Protein AF-A0A5C6CXT0-F1 (afdb_monomer_lite)

Structure (mmCIF, N/CA/C/O backbone):
data_AF-A0A5C6CXT0-F1
#
_entry.id   AF-A0A5C6CXT0-F1
#
loop_
_atom_site.group_PDB
_atom_site.id
_atom_site.type_symbol
_atom_site.label_atom_id
_atom_site.label_alt_id
_atom_site.label_comp_id
_atom_site.label_asym_id
_atom_site.label_entity_id
_atom_site.label_seq_id
_atom_site.pdbx_PDB_ins_code
_atom_site.Cartn_x
_atom_site.Cartn_y
_atom_site.Cartn_z
_atom_site.occupancy
_atom_site.B_iso_or_equiv
_atom_site.auth_seq_id
_atom_site.auth_comp_id
_atom_site.auth_asym_id
_atom_site.auth_atom_id
_atom_site.pdbx_PDB_model_num
ATOM 1 N N . MET A 1 1 ? 57.347 -12.655 50.349 1.00 36.50 1 MET A N 1
ATOM 2 C CA . MET A 1 1 ? 56.447 -13.779 50.013 1.00 36.50 1 MET A CA 1
ATOM 3 C C . MET A 1 1 ? 55.625 -13.368 48.805 1.00 36.50 1 MET A C 1
ATOM 5 O O . MET A 1 1 ? 54.675 -12.617 48.958 1.00 36.50 1 MET A O 1
ATOM 9 N N . LEU A 1 2 ? 56.055 -13.764 47.607 1.00 32.09 2 LEU A N 1
ATOM 10 C CA . LEU A 1 2 ? 55.323 -13.544 46.359 1.00 32.09 2 LEU A CA 1
ATOM 11 C C . LEU A 1 2 ? 54.590 -14.848 46.025 1.00 32.09 2 LEU A C 1
ATOM 13 O O . LEU A 1 2 ? 55.233 -15.877 45.831 1.00 32.09 2 LEU A O 1
ATOM 17 N N . PHE A 1 3 ? 53.259 -14.811 46.023 1.00 32.66 3 PHE A N 1
ATOM 18 C CA . PHE A 1 3 ? 52.419 -15.894 45.509 1.00 32.66 3 PHE A CA 1
ATOM 19 C C . PHE A 1 3 ? 52.451 -15.883 43.970 1.00 32.66 3 PHE A C 1
ATOM 21 O O . PHE A 1 3 ? 52.390 -14.799 43.385 1.00 32.66 3 PHE A O 1
ATOM 28 N N . PRO A 1 4 ? 52.511 -17.042 43.288 1.00 42.31 4 PRO A N 1
ATOM 29 C CA . PRO A 1 4 ? 52.466 -17.081 41.835 1.00 42.31 4 PRO A CA 1
ATOM 30 C C . PRO A 1 4 ? 51.015 -16.936 41.358 1.00 42.31 4 PRO A C 1
ATOM 32 O O . PRO A 1 4 ? 50.141 -17.730 41.711 1.00 42.31 4 PRO A O 1
ATOM 35 N N . PHE A 1 5 ? 50.756 -15.916 40.538 1.00 38.16 5 PHE A N 1
ATOM 36 C CA . PHE A 1 5 ? 49.491 -15.766 39.825 1.00 38.16 5 PHE A CA 1
ATOM 37 C C . PHE A 1 5 ? 49.380 -16.836 38.731 1.00 38.16 5 PHE A C 1
ATOM 39 O O . PHE A 1 5 ? 50.284 -17.056 37.927 1.00 38.16 5 PHE A O 1
ATOM 46 N N . ASN A 1 6 ? 48.248 -17.530 38.731 1.00 40.81 6 ASN A N 1
ATOM 47 C CA . ASN A 1 6 ? 47.975 -18.697 37.906 1.00 40.81 6 ASN A CA 1
ATOM 48 C C . ASN A 1 6 ? 47.642 -18.266 36.461 1.00 40.81 6 ASN A C 1
ATOM 50 O O . ASN A 1 6 ? 46.518 -17.858 36.161 1.00 40.81 6 ASN A O 1
ATOM 54 N N . HIS A 1 7 ? 48.623 -18.359 35.558 1.00 43.91 7 HIS A N 1
ATOM 55 C CA . HIS A 1 7 ? 48.579 -17.845 34.178 1.00 43.91 7 HIS A CA 1
ATOM 56 C C . HIS A 1 7 ? 47.542 -18.514 33.248 1.00 43.91 7 HIS A C 1
ATOM 58 O O . HIS A 1 7 ? 47.347 -18.077 32.118 1.00 43.91 7 HIS A O 1
ATOM 64 N N . ARG A 1 8 ? 46.846 -19.568 33.701 1.00 43.72 8 ARG A N 1
ATOM 65 C CA . ARG A 1 8 ? 45.913 -20.346 32.862 1.00 43.72 8 ARG A CA 1
ATOM 66 C C . ARG A 1 8 ? 44.479 -19.808 32.805 1.00 43.72 8 ARG A C 1
ATOM 68 O O . ARG A 1 8 ? 43.723 -20.238 31.938 1.00 43.72 8 ARG A O 1
ATOM 75 N N . ARG A 1 9 ? 44.080 -18.879 33.688 1.00 41.16 9 ARG A N 1
ATOM 76 C CA . ARG A 1 9 ? 42.735 -18.263 33.626 1.00 41.16 9 ARG A CA 1
ATOM 77 C C . ARG A 1 9 ? 42.662 -17.052 32.691 1.00 41.16 9 ARG A C 1
ATOM 79 O O . ARG A 1 9 ? 41.618 -16.856 32.081 1.00 41.16 9 ARG A O 1
ATOM 86 N N . SER A 1 10 ? 43.750 -16.300 32.500 1.00 39.47 10 SER A N 1
ATOM 87 C CA . SER A 1 10 ? 43.745 -15.132 31.602 1.00 39.47 10 SER A CA 1
ATOM 88 C C . SER A 1 10 ? 43.718 -15.519 30.120 1.00 39.47 10 SER A C 1
ATOM 90 O O . SER A 1 10 ? 43.046 -14.858 29.338 1.00 39.47 10 SER A O 1
ATOM 92 N N . GLN A 1 11 ? 44.350 -16.632 29.730 1.00 40.06 11 GLN A N 1
ATOM 93 C CA . GLN A 1 11 ? 44.337 -17.080 28.331 1.00 40.06 11 GLN A CA 1
ATOM 94 C C . GLN A 1 11 ? 42.963 -17.587 27.867 1.00 40.06 11 GLN A C 1
ATOM 96 O O . GLN A 1 11 ? 42.612 -17.398 26.709 1.00 40.06 11 GLN A O 1
ATOM 101 N N . ARG A 1 12 ? 42.137 -18.162 28.755 1.00 38.34 12 ARG A N 1
ATOM 102 C CA . ARG A 1 12 ? 40.775 -18.592 28.385 1.00 38.34 12 ARG A CA 1
ATOM 103 C C . ARG A 1 12 ? 39.796 -17.425 28.245 1.00 38.34 12 ARG A C 1
ATOM 105 O O . ARG A 1 12 ? 38.918 -17.492 27.398 1.00 38.34 12 ARG A O 1
ATOM 112 N N . VAL A 1 13 ? 39.964 -16.352 29.020 1.00 41.53 13 VAL A N 1
ATOM 113 C CA . VAL A 1 13 ? 39.116 -15.151 28.904 1.00 41.53 13 VAL A CA 1
ATOM 114 C C . VAL A 1 13 ? 39.484 -14.335 27.661 1.00 41.53 13 VAL A C 1
ATOM 116 O O . VAL A 1 13 ? 38.592 -13.859 26.973 1.00 41.53 13 VAL A O 1
ATOM 119 N N . ILE A 1 14 ? 40.770 -14.255 27.301 1.00 42.16 14 ILE A N 1
ATOM 120 C CA . ILE A 1 14 ? 41.215 -13.548 26.086 1.00 42.16 14 ILE A CA 1
ATOM 121 C C . ILE A 1 14 ? 40.770 -14.282 24.809 1.00 42.16 14 ILE A C 1
ATOM 123 O O . ILE A 1 14 ? 40.354 -13.636 23.854 1.00 42.16 14 ILE A O 1
ATOM 127 N N . VAL A 1 15 ? 40.769 -15.621 24.802 1.00 43.25 15 VAL A N 1
ATOM 128 C CA . VAL A 1 15 ? 40.288 -16.404 23.647 1.00 43.25 15 VAL A CA 1
ATOM 129 C C . VAL A 1 15 ? 38.763 -16.323 23.491 1.00 43.25 15 VAL A C 1
ATOM 131 O O . VAL A 1 15 ? 38.278 -16.228 22.370 1.00 43.25 15 VAL A O 1
ATOM 134 N N . VAL A 1 16 ? 37.998 -16.282 24.590 1.00 42.84 16 VAL A N 1
ATOM 135 C CA . VAL A 1 16 ? 36.528 -16.144 24.527 1.00 42.84 16 VAL A CA 1
ATOM 136 C C . VAL A 1 16 ? 36.104 -14.724 24.134 1.00 42.84 16 VAL A C 1
ATOM 138 O O . VAL A 1 16 ? 35.170 -14.576 23.355 1.00 42.84 16 VAL A O 1
ATOM 141 N N . VAL A 1 17 ? 36.814 -13.681 24.585 1.00 44.66 17 VAL A N 1
ATOM 142 C CA . VAL A 1 17 ? 36.541 -12.290 24.170 1.00 44.66 17 VAL A CA 1
ATOM 143 C C . VAL A 1 17 ? 36.984 -12.034 22.721 1.00 44.66 17 VAL A C 1
ATOM 145 O O . VAL A 1 17 ? 36.286 -11.326 21.999 1.00 44.66 17 VAL A O 1
ATOM 148 N N . GLY A 1 18 ? 38.076 -12.660 22.261 1.00 38.66 18 GLY A N 1
ATOM 149 C CA . GLY A 1 18 ? 38.531 -12.603 20.865 1.00 38.66 18 GLY A CA 1
ATOM 150 C C . GLY A 1 18 ? 37.598 -13.323 19.883 1.00 38.66 18 GLY A C 1
ATOM 151 O O . GLY A 1 18 ? 37.322 -12.805 18.808 1.00 38.66 18 GLY A O 1
ATOM 152 N N . LEU A 1 19 ? 37.040 -14.477 20.270 1.00 38.69 19 LEU A N 1
ATOM 153 C CA . LEU A 1 19 ? 36.061 -15.201 19.447 1.00 38.69 19 LEU A CA 1
ATOM 154 C C . LEU A 1 19 ? 34.692 -14.505 19.405 1.00 38.69 19 LEU A C 1
ATOM 156 O O . LEU A 1 19 ? 34.047 -14.526 18.361 1.00 38.69 19 LEU A O 1
ATOM 160 N N . LEU A 1 20 ? 34.265 -13.834 20.485 1.00 36.66 20 LEU A N 1
ATOM 161 C CA . LEU A 1 20 ? 33.023 -13.047 20.474 1.00 36.66 20 LEU A CA 1
ATOM 162 C C . LEU A 1 20 ? 33.143 -11.778 19.614 1.00 36.66 20 LEU A C 1
ATOM 164 O O . LEU A 1 20 ? 32.181 -11.393 18.960 1.00 36.66 20 LEU A O 1
ATOM 168 N N . SER A 1 21 ? 34.318 -11.141 19.588 1.00 36.47 21 SER A N 1
ATOM 169 C CA . SER A 1 21 ? 34.559 -9.952 18.756 1.00 36.47 21 SER A CA 1
ATOM 170 C C . SER A 1 21 ? 34.751 -10.302 17.277 1.00 36.47 21 SER A C 1
ATOM 172 O O . SER A 1 21 ? 34.302 -9.542 16.427 1.00 36.47 21 SER A O 1
ATOM 174 N N . MET A 1 22 ? 35.293 -11.482 16.952 1.00 32.94 22 MET A N 1
ATOM 175 C CA . MET A 1 22 ? 35.288 -11.990 15.575 1.00 32.94 22 MET A CA 1
ATOM 176 C C . MET A 1 22 ? 33.872 -12.357 15.109 1.00 32.94 22 MET A C 1
ATOM 178 O O . MET A 1 22 ? 33.497 -11.967 14.013 1.00 32.94 22 MET A O 1
ATOM 182 N N . LEU A 1 23 ? 33.041 -12.984 15.953 1.00 31.20 23 LEU A N 1
ATOM 183 C CA . LEU A 1 23 ? 31.653 -13.317 15.596 1.00 31.20 23 LEU A CA 1
ATOM 184 C C . LEU A 1 23 ? 30.777 -12.066 15.383 1.00 31.20 23 LEU A C 1
ATOM 186 O O . LEU A 1 23 ? 29.915 -12.072 14.512 1.00 31.20 23 LEU A O 1
ATOM 190 N N . ILE A 1 24 ? 31.022 -10.982 16.131 1.00 35.12 24 ILE A N 1
ATOM 191 C CA . ILE A 1 24 ? 30.299 -9.705 15.981 1.00 35.12 24 ILE A CA 1
ATOM 192 C C . ILE A 1 24 ? 30.767 -8.928 14.740 1.00 35.12 24 ILE A C 1
ATOM 194 O O . ILE A 1 24 ? 29.954 -8.263 14.108 1.00 35.12 24 ILE A O 1
ATOM 198 N N . VAL A 1 25 ? 32.034 -9.052 14.327 1.00 32.41 25 VAL A N 1
ATOM 199 C CA . VAL A 1 25 ? 32.526 -8.415 13.091 1.00 32.41 25 VAL A CA 1
ATOM 200 C C . VAL A 1 25 ? 32.100 -9.194 11.840 1.00 32.41 25 VAL A C 1
ATOM 202 O O . VAL A 1 25 ? 31.785 -8.570 10.835 1.00 32.41 25 VAL A O 1
ATOM 205 N N . THR A 1 26 ? 31.978 -10.527 11.895 1.00 30.03 26 THR A N 1
ATOM 206 C CA . THR A 1 26 ? 31.469 -11.319 10.753 1.00 30.03 26 THR A CA 1
ATOM 207 C C . THR A 1 26 ? 29.938 -11.263 10.611 1.00 30.03 26 THR A C 1
ATOM 209 O O . THR A 1 26 ? 29.422 -11.397 9.503 1.00 30.03 26 THR A O 1
ATOM 212 N N . PHE A 1 27 ? 29.195 -10.992 11.694 1.00 27.91 27 PHE A N 1
ATOM 213 C CA . PHE A 1 27 ? 27.752 -10.700 11.613 1.00 27.91 27 PHE A CA 1
ATOM 214 C C . PHE A 1 27 ? 27.438 -9.246 11.224 1.00 27.91 27 PHE A C 1
ATOM 216 O O . PHE A 1 27 ? 26.343 -8.977 10.741 1.00 27.91 27 PHE A O 1
ATOM 223 N N . ALA A 1 28 ? 28.381 -8.311 11.386 1.00 29.27 28 ALA A N 1
ATOM 224 C CA . ALA A 1 28 ? 28.197 -6.909 10.999 1.00 29.27 28 ALA A CA 1
ATOM 225 C C . ALA A 1 28 ? 28.593 -6.601 9.542 1.00 29.27 28 ALA A C 1
ATOM 227 O O . ALA A 1 28 ? 28.300 -5.512 9.063 1.00 29.27 28 ALA A O 1
ATOM 228 N N . SER A 1 29 ? 29.226 -7.536 8.823 1.00 31.16 29 SER A N 1
ATOM 229 C CA . SER A 1 29 ? 29.561 -7.378 7.397 1.00 31.16 29 SER A CA 1
ATOM 230 C C . SER A 1 29 ? 28.652 -8.171 6.450 1.00 31.16 29 SER A C 1
ATOM 232 O O . SER A 1 29 ? 28.887 -8.176 5.248 1.00 31.16 29 SER A O 1
ATOM 234 N N . SER A 1 30 ? 27.636 -8.862 6.974 1.00 29.77 30 SER A N 1
ATOM 235 C CA . SER A 1 30 ? 26.643 -9.617 6.186 1.00 29.77 30 SER A CA 1
ATOM 236 C C . SER A 1 30 ? 25.210 -9.096 6.354 1.00 29.77 30 SER A C 1
ATOM 238 O O . SER A 1 30 ? 24.273 -9.644 5.782 1.00 29.77 30 SER A O 1
ATOM 240 N N . VAL A 1 31 ? 25.040 -7.996 7.087 1.00 31.66 31 VAL A N 1
ATOM 241 C CA . VAL A 1 31 ? 23.789 -7.246 7.191 1.00 31.66 31 VAL A CA 1
ATOM 242 C C . VAL A 1 31 ? 24.104 -5.850 6.658 1.00 31.66 31 VAL A C 1
ATOM 244 O O . VAL A 1 31 ? 24.998 -5.198 7.188 1.00 31.66 31 VAL A O 1
ATOM 247 N N . TRP A 1 32 ? 23.401 -5.435 5.599 1.00 29.53 32 TRP A N 1
ATOM 248 C CA . TRP A 1 32 ? 23.588 -4.198 4.816 1.00 29.53 32 TRP A CA 1
ATOM 249 C C . TRP A 1 32 ? 24.661 -4.223 3.712 1.00 29.53 32 TRP A C 1
ATOM 251 O O . TRP A 1 32 ? 25.447 -3.287 3.582 1.00 29.53 32 TRP A O 1
ATOM 261 N N . ALA A 1 33 ? 24.620 -5.213 2.816 1.00 28.30 33 ALA A N 1
ATOM 262 C CA . ALA A 1 33 ? 24.839 -4.863 1.412 1.00 28.30 33 ALA A CA 1
ATOM 263 C C . ALA A 1 33 ? 23.576 -4.113 0.960 1.00 28.30 33 ALA A C 1
ATOM 265 O O . ALA A 1 33 ? 22.536 -4.719 0.710 1.00 28.30 33 ALA A O 1
ATOM 266 N N . GLN A 1 34 ? 23.634 -2.783 0.996 1.00 27.22 34 GLN A N 1
ATOM 267 C CA . GLN A 1 34 ? 22.649 -1.938 0.325 1.00 27.22 34 GLN A CA 1
ATOM 268 C C . GLN A 1 34 ? 22.590 -2.366 -1.154 1.00 27.22 34 GLN A C 1
ATOM 270 O O . GLN A 1 34 ? 23.646 -2.678 -1.713 1.00 27.22 34 GLN A O 1
ATOM 275 N N . PRO A 1 35 ? 21.409 -2.419 -1.794 1.00 28.58 35 PRO A N 1
ATOM 276 C CA . PRO A 1 35 ? 21.332 -2.699 -3.222 1.00 28.58 35 PRO A CA 1
ATOM 277 C C . PRO A 1 35 ? 22.146 -1.639 -3.972 1.00 28.58 35 PRO A C 1
ATOM 279 O O . PRO A 1 35 ? 21.893 -0.444 -3.835 1.00 28.58 35 PRO A O 1
ATOM 282 N N . THR A 1 36 ? 23.149 -2.060 -4.738 1.00 32.78 36 THR A N 1
ATOM 283 C CA . THR A 1 36 ? 23.898 -1.179 -5.638 1.00 32.78 36 THR A CA 1
ATOM 284 C C . THR A 1 36 ? 22.992 -0.808 -6.796 1.00 32.78 36 THR A C 1
ATOM 286 O O . THR A 1 36 ? 22.991 -1.486 -7.804 1.00 32.78 36 THR A O 1
ATOM 289 N N . THR A 1 37 ? 22.177 0.232 -6.671 1.00 35.16 37 THR A N 1
ATOM 290 C CA . THR A 1 37 ? 21.461 0.818 -7.810 1.00 35.16 37 THR A CA 1
ATOM 291 C C . THR A 1 37 ? 22.441 0.988 -8.993 1.00 35.16 37 THR A C 1
ATOM 293 O O . THR A 1 37 ? 23.566 1.440 -8.781 1.00 35.16 37 THR A O 1
ATOM 296 N N . ILE A 1 38 ? 22.055 0.590 -10.219 1.00 43.34 38 ILE A N 1
ATOM 297 C CA . ILE A 1 38 ? 22.916 0.732 -11.416 1.00 43.34 38 ILE A CA 1
ATOM 298 C C . ILE A 1 38 ? 22.453 1.856 -12.333 1.00 43.34 38 ILE A C 1
ATOM 300 O O . ILE A 1 38 ? 23.299 2.325 -13.055 1.00 43.34 38 ILE A O 1
ATOM 304 N N . PHE A 1 39 ? 21.206 2.339 -12.322 1.00 39.06 39 PHE A N 1
ATOM 305 C CA . PHE A 1 39 ? 20.787 3.478 -13.161 1.00 39.06 39 PHE A CA 1
ATOM 306 C C . PHE A 1 39 ? 19.947 4.491 -12.368 1.00 39.06 39 PHE A C 1
ATOM 308 O O . PHE A 1 39 ? 19.186 4.096 -11.483 1.00 39.06 39 PHE A O 1
ATOM 315 N N . LEU A 1 40 ? 20.085 5.782 -12.684 1.00 46.16 40 LEU A N 1
ATOM 316 C CA . LEU A 1 40 ? 19.291 6.896 -12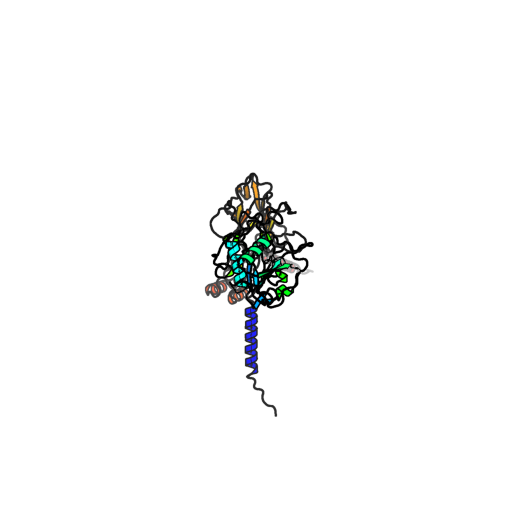.149 1.00 46.16 40 LEU A CA 1
ATOM 317 C C . LEU A 1 40 ? 18.487 7.576 -13.268 1.00 46.16 40 LEU A C 1
ATOM 319 O O . LEU A 1 40 ? 18.969 7.713 -14.393 1.00 46.16 40 LEU A O 1
ATOM 323 N N . GLU A 1 41 ? 17.280 8.040 -12.934 1.00 44.41 41 GLU A N 1
ATOM 324 C CA . GLU A 1 41 ? 16.542 9.052 -13.703 1.00 44.41 41 GLU A CA 1
ATOM 325 C C . GLU A 1 41 ? 16.843 10.409 -13.052 1.00 44.41 41 GLU A C 1
ATOM 327 O O . GLU A 1 41 ? 16.488 10.646 -11.894 1.00 44.41 41 GLU A O 1
ATOM 332 N N . ASP A 1 42 ? 17.544 11.293 -13.761 1.00 38.91 42 ASP A N 1
ATOM 333 C CA . ASP A 1 42 ? 17.820 12.636 -13.252 1.00 38.91 42 ASP A CA 1
ATOM 334 C C . ASP A 1 42 ? 16.541 13.482 -13.363 1.00 38.91 42 ASP A C 1
ATOM 336 O O . ASP A 1 42 ? 16.232 14.042 -14.414 1.00 38.91 42 ASP A O 1
ATOM 340 N N . PHE A 1 43 ? 15.797 13.600 -12.261 1.00 40.25 43 PHE A N 1
ATOM 341 C CA . PHE A 1 43 ? 14.880 14.721 -12.060 1.00 40.25 43 PHE A CA 1
ATOM 342 C C . PHE A 1 43 ? 15.518 15.747 -11.120 1.00 40.25 43 PHE A C 1
ATOM 344 O O . PHE A 1 43 ? 15.986 15.414 -10.033 1.00 40.25 43 PHE A O 1
ATOM 351 N N . ASN A 1 44 ? 15.492 17.010 -11.547 1.00 35.66 44 ASN A N 1
ATOM 352 C CA . ASN A 1 44 ? 15.626 18.185 -10.693 1.00 35.66 44 ASN A CA 1
ATOM 353 C C . ASN A 1 44 ? 14.339 19.001 -10.839 1.00 35.66 44 ASN A C 1
ATOM 355 O O . ASN A 1 44 ? 14.335 20.051 -11.480 1.00 35.66 44 ASN A O 1
ATOM 359 N N . ASP A 1 45 ? 13.252 18.487 -10.274 1.00 37.94 45 ASP A N 1
ATOM 360 C CA . ASP A 1 45 ? 12.115 19.332 -9.936 1.00 37.94 45 ASP A CA 1
ATOM 361 C C . ASP A 1 45 ? 12.317 19.757 -8.475 1.00 37.94 45 ASP A C 1
ATOM 363 O O . ASP A 1 45 ? 12.322 18.930 -7.570 1.00 37.94 45 ASP A O 1
ATOM 367 N N . ASP A 1 46 ? 12.509 21.064 -8.281 1.00 32.22 46 ASP A N 1
ATOM 368 C CA . ASP A 1 46 ? 12.252 21.794 -7.032 1.00 32.22 46 ASP A CA 1
ATOM 369 C C . ASP A 1 46 ? 13.352 22.002 -5.979 1.00 32.22 46 ASP A C 1
ATOM 371 O O . ASP A 1 46 ? 13.021 22.302 -4.839 1.00 32.22 46 ASP A O 1
ATOM 375 N N . GLY A 1 47 ? 14.651 22.021 -6.296 1.00 31.88 47 GLY A N 1
ATOM 376 C CA . GLY A 1 47 ? 15.631 22.664 -5.393 1.00 31.88 47 GLY A CA 1
ATOM 377 C C . GLY A 1 47 ? 15.694 22.121 -3.948 1.00 31.88 47 GLY A C 1
ATOM 378 O O . GLY A 1 47 ? 16.299 22.758 -3.081 1.00 31.88 47 GLY A O 1
ATOM 379 N N . ASP A 1 48 ? 15.130 20.944 -3.691 1.00 29.33 48 ASP A N 1
ATOM 380 C CA . ASP A 1 48 ? 15.636 19.994 -2.720 1.00 29.33 48 ASP A CA 1
ATOM 381 C C . ASP A 1 48 ? 16.453 18.959 -3.505 1.00 29.33 48 ASP A C 1
ATOM 383 O O . ASP A 1 48 ? 16.142 18.603 -4.636 1.00 29.33 48 ASP A O 1
ATOM 387 N N . GLY A 1 49 ? 17.621 18.582 -2.999 1.00 26.86 49 GLY A N 1
ATOM 388 C CA . GLY A 1 49 ? 18.582 17.769 -3.748 1.00 26.86 49 GLY A CA 1
ATOM 389 C C . GLY A 1 49 ? 18.202 16.290 -3.842 1.00 26.86 49 GLY A C 1
ATOM 390 O O . GLY A 1 49 ? 19.082 15.453 -3.638 1.00 26.86 49 GLY A O 1
ATOM 391 N N . THR A 1 50 ? 16.937 15.944 -4.088 1.00 29.33 50 THR A N 1
ATOM 392 C CA . THR A 1 50 ? 16.466 14.557 -3.998 1.00 29.33 50 THR A CA 1
ATOM 393 C C . THR A 1 50 ? 16.292 13.932 -5.380 1.00 29.33 50 THR A C 1
ATOM 395 O O . THR A 1 50 ? 15.242 14.003 -6.007 1.00 29.33 50 THR A O 1
ATOM 398 N N . ARG A 1 51 ? 17.363 13.277 -5.844 1.00 29.03 51 ARG A N 1
ATOM 399 C CA . ARG A 1 51 ? 17.327 12.296 -6.939 1.00 29.03 51 ARG A CA 1
ATOM 400 C C . ARG A 1 51 ? 16.378 11.157 -6.552 1.00 29.03 51 ARG A C 1
ATOM 402 O O . ARG A 1 51 ? 16.510 10.612 -5.454 1.00 29.03 51 ARG A O 1
ATOM 409 N N . TYR A 1 52 ? 15.453 10.771 -7.428 1.00 31.88 52 TYR A N 1
ATOM 410 C CA . TYR A 1 52 ? 14.606 9.603 -7.186 1.00 31.88 52 TYR A CA 1
ATOM 411 C C . TYR A 1 52 ? 15.432 8.325 -7.391 1.00 31.88 52 TYR A C 1
ATOM 413 O O . TYR A 1 52 ? 15.790 7.971 -8.512 1.00 31.88 52 TYR A O 1
ATOM 421 N N . ASN A 1 53 ? 15.742 7.626 -6.296 1.00 31.58 53 ASN A N 1
ATOM 422 C CA . ASN A 1 53 ? 16.226 6.250 -6.358 1.00 31.58 53 ASN A CA 1
ATOM 423 C C . ASN A 1 53 ? 15.072 5.347 -6.809 1.00 31.58 53 ASN A C 1
ATOM 425 O O . ASN A 1 53 ? 14.023 5.306 -6.163 1.00 31.58 53 ASN A O 1
ATOM 429 N N . LEU A 1 54 ? 15.285 4.567 -7.869 1.00 33.78 54 LEU A N 1
ATOM 430 C CA . LEU A 1 54 ? 14.490 3.366 -8.123 1.00 33.78 54 LEU A CA 1
ATOM 431 C C . LEU A 1 54 ? 14.857 2.322 -7.052 1.00 33.78 54 LEU A C 1
ATOM 433 O O . LEU A 1 54 ? 15.708 1.459 -7.253 1.00 33.78 54 LEU A O 1
ATOM 437 N N . GLU A 1 55 ? 14.265 2.440 -5.862 1.00 25.39 55 GLU A N 1
ATOM 438 C CA . GLU A 1 55 ? 14.420 1.440 -4.806 1.00 25.39 55 GLU A CA 1
ATOM 439 C C . GLU A 1 55 ? 13.576 0.197 -5.116 1.00 25.39 55 GLU A C 1
ATOM 441 O O . GLU A 1 55 ? 12.348 0.213 -5.030 1.00 25.39 55 GLU A O 1
ATOM 446 N N . GLY A 1 56 ? 14.264 -0.911 -5.406 1.00 26.06 56 GLY A N 1
ATOM 447 C CA . GLY A 1 56 ? 13.750 -2.254 -5.148 1.00 26.06 56 GLY A CA 1
ATOM 448 C C . GLY A 1 56 ? 13.968 -3.289 -6.253 1.00 26.06 56 GLY A C 1
ATOM 449 O O . GLY A 1 56 ? 13.145 -3.382 -7.158 1.00 26.06 56 GLY A O 1
ATOM 450 N N . ARG A 1 57 ? 14.947 -4.186 -6.003 1.00 34.34 57 ARG A N 1
ATOM 451 C CA . ARG A 1 57 ? 15.074 -5.627 -6.378 1.00 34.34 57 ARG A CA 1
ATOM 452 C C . ARG A 1 57 ? 16.332 -5.994 -7.207 1.00 34.34 57 ARG A C 1
ATOM 454 O O . ARG A 1 57 ? 17.088 -5.128 -7.613 1.00 34.34 57 ARG A O 1
ATOM 461 N N . TYR A 1 58 ? 16.627 -7.300 -7.256 1.00 24.70 58 TYR A N 1
ATOM 462 C CA . TYR A 1 58 ? 17.877 -7.949 -6.807 1.00 24.70 58 TYR A CA 1
ATOM 463 C C . TYR A 1 58 ? 19.024 -8.138 -7.821 1.00 24.70 58 TYR A C 1
ATOM 465 O O . TYR A 1 58 ? 18.809 -8.344 -9.009 1.00 24.70 58 TYR A O 1
ATOM 473 N N . PHE A 1 59 ? 20.241 -8.225 -7.267 1.00 29.55 59 PHE A N 1
ATOM 474 C CA . PHE A 1 59 ? 21.490 -8.662 -7.900 1.00 29.55 59 PHE A CA 1
ATOM 475 C C . PHE A 1 59 ? 21.759 -10.141 -7.605 1.00 29.55 59 PHE A C 1
ATOM 477 O O . PHE A 1 59 ? 21.682 -10.558 -6.448 1.00 29.55 59 PHE A O 1
ATOM 484 N N . ALA A 1 60 ? 22.164 -10.910 -8.614 1.00 24.67 60 ALA A N 1
ATOM 485 C CA . ALA A 1 60 ? 22.974 -12.108 -8.424 1.00 24.67 60 ALA A CA 1
ATOM 486 C C . ALA A 1 60 ? 24.149 -12.040 -9.405 1.00 24.67 60 ALA A C 1
ATOM 488 O O . ALA A 1 60 ? 23.951 -11.873 -10.606 1.00 24.67 60 ALA A O 1
ATOM 489 N N . ASP A 1 61 ? 25.360 -12.128 -8.869 1.00 28.92 61 ASP A N 1
ATOM 490 C CA . ASP A 1 61 ? 26.620 -12.091 -9.607 1.00 28.92 61 ASP A CA 1
ATOM 491 C C . ASP A 1 61 ? 26.770 -13.360 -10.470 1.00 28.92 61 ASP A C 1
ATOM 493 O O . ASP A 1 61 ? 27.178 -14.412 -9.977 1.00 28.92 61 ASP A O 1
ATOM 497 N N . LEU A 1 62 ? 26.309 -13.305 -11.728 1.00 28.97 62 LEU A N 1
ATOM 498 C CA . LEU A 1 62 ? 26.339 -14.424 -12.686 1.00 28.97 62 LEU A CA 1
ATOM 499 C C . LEU A 1 62 ? 26.638 -13.998 -14.145 1.00 28.97 62 LEU A C 1
ATOM 501 O O . LEU A 1 62 ? 26.279 -14.725 -15.071 1.00 28.97 62 LEU A O 1
ATOM 505 N N . ASN A 1 63 ? 27.293 -12.854 -14.394 1.00 34.38 63 ASN A N 1
ATOM 506 C CA . ASN A 1 63 ? 27.648 -12.392 -15.757 1.00 34.38 63 ASN A CA 1
ATOM 507 C C . ASN A 1 63 ? 26.469 -12.331 -16.764 1.00 34.38 63 ASN A C 1
ATOM 509 O O . ASN A 1 63 ? 26.649 -12.513 -17.968 1.00 34.38 63 ASN A O 1
ATOM 513 N N . ARG A 1 64 ? 25.247 -12.060 -16.290 1.00 28.58 64 ARG A N 1
ATOM 514 C CA . ARG A 1 64 ? 24.071 -11.709 -17.107 1.00 28.58 64 ARG A CA 1
ATOM 515 C C . ARG A 1 64 ? 23.321 -10.592 -16.387 1.00 28.58 64 ARG A C 1
ATOM 517 O O . ARG A 1 64 ? 23.024 -10.733 -15.202 1.00 28.58 64 ARG A O 1
ATOM 524 N N . LEU A 1 65 ? 23.068 -9.482 -17.076 1.00 34.12 65 LEU A N 1
ATOM 525 C CA . LEU A 1 65 ? 22.361 -8.322 -16.531 1.00 34.12 65 LEU A CA 1
ATOM 526 C C . LEU A 1 65 ? 20.867 -8.430 -16.876 1.00 34.12 65 LEU A C 1
ATOM 528 O O . LEU A 1 65 ? 20.530 -8.755 -18.006 1.00 34.12 65 LEU A O 1
ATOM 532 N N . PHE A 1 66 ? 20.025 -8.151 -15.873 1.00 29.44 66 PHE A N 1
ATOM 533 C CA . PHE A 1 66 ? 18.550 -8.204 -15.782 1.00 29.44 66 PHE A CA 1
ATOM 534 C C . PHE A 1 66 ? 17.897 -9.488 -15.225 1.00 29.44 66 PHE A C 1
ATOM 536 O O . PHE A 1 66 ? 17.925 -10.569 -15.806 1.00 29.44 66 PHE A O 1
ATOM 543 N N . THR A 1 67 ? 17.211 -9.302 -14.090 1.00 26.89 67 THR A N 1
ATOM 544 C CA . THR A 1 67 ? 15.940 -9.952 -13.726 1.00 26.89 67 THR A CA 1
ATOM 545 C C . THR A 1 67 ? 15.095 -8.931 -12.959 1.00 26.89 67 THR A C 1
ATOM 547 O O . THR A 1 67 ? 15.640 -8.165 -12.163 1.00 26.89 67 THR A O 1
ATOM 550 N N . THR A 1 68 ? 13.777 -8.900 -13.195 1.00 31.70 68 THR A N 1
ATOM 551 C CA . THR A 1 68 ? 12.764 -8.745 -12.131 1.00 31.70 68 THR A CA 1
ATOM 552 C C . THR A 1 68 ? 11.322 -8.904 -12.641 1.00 31.70 68 THR A C 1
ATOM 554 O O . THR A 1 68 ? 10.788 -8.100 -13.399 1.00 31.70 68 THR A O 1
ATOM 557 N N . VAL A 1 69 ? 10.713 -9.982 -12.138 1.00 31.39 69 VAL A N 1
ATOM 558 C CA . VAL A 1 69 ? 9.335 -10.263 -11.673 1.00 31.39 69 VAL A CA 1
ATOM 559 C C . VAL A 1 69 ? 8.284 -9.125 -11.741 1.00 31.39 69 VAL A C 1
ATOM 561 O O . VAL A 1 69 ? 8.566 -8.013 -11.293 1.00 31.39 69 VAL A O 1
ATOM 564 N N . PRO A 1 70 ? 7.016 -9.411 -12.130 1.00 32.59 70 PRO A N 1
ATOM 565 C CA . PRO A 1 70 ? 5.890 -8.476 -11.990 1.00 32.59 70 PRO A CA 1
ATOM 566 C C . PRO A 1 70 ? 5.735 -7.954 -10.551 1.00 32.59 70 PRO A C 1
ATOM 568 O O . PRO A 1 70 ? 5.784 -8.718 -9.586 1.00 32.59 70 PRO A O 1
ATOM 571 N N . GLY A 1 71 ? 5.533 -6.644 -10.395 1.00 38.34 71 GLY A N 1
ATOM 572 C CA . GLY A 1 71 ? 5.316 -6.008 -9.096 1.00 38.34 71 GLY A CA 1
ATOM 573 C C . GLY A 1 71 ? 3.949 -5.339 -9.012 1.00 38.34 71 GLY A C 1
ATOM 574 O O . GLY A 1 71 ? 3.646 -4.451 -9.801 1.00 38.34 71 GLY A O 1
ATOM 575 N N . SER A 1 72 ? 3.146 -5.729 -8.028 1.00 41.19 72 SER A N 1
ATOM 576 C CA . SER A 1 72 ? 2.174 -4.835 -7.404 1.00 41.19 72 SER A CA 1
ATOM 577 C C . SER A 1 72 ? 2.938 -3.887 -6.478 1.00 41.19 72 SER A C 1
ATOM 579 O O . SER A 1 72 ? 3.840 -4.317 -5.752 1.00 41.19 72 SER A O 1
ATOM 581 N N . VAL A 1 73 ? 2.592 -2.597 -6.470 1.00 45.50 73 VAL A N 1
ATOM 582 C CA . VAL A 1 73 ? 2.838 -1.817 -5.251 1.00 45.50 73 VAL A CA 1
ATOM 583 C C . VAL A 1 73 ? 1.724 -2.213 -4.309 1.00 45.50 73 VAL A C 1
ATOM 585 O O . VAL A 1 73 ? 0.563 -1.895 -4.576 1.00 45.50 73 VAL A O 1
ATOM 588 N N . ASP A 1 74 ? 2.079 -2.940 -3.252 1.00 54.34 74 ASP A N 1
ATOM 589 C CA . ASP A 1 74 ? 1.159 -3.233 -2.161 1.00 54.34 74 ASP A CA 1
ATOM 590 C C . ASP A 1 74 ? 0.466 -1.935 -1.757 1.00 54.34 74 ASP A C 1
ATOM 592 O O . ASP A 1 74 ? 1.113 -0.909 -1.518 1.00 54.34 74 ASP A O 1
ATOM 596 N N . GLY A 1 75 ? -0.864 -1.950 -1.736 1.00 66.81 75 GLY A N 1
ATOM 597 C CA . GLY A 1 75 ? -1.586 -0.748 -1.368 1.00 66.81 75 GLY A CA 1
ATOM 598 C C . GLY A 1 75 ? -1.281 -0.358 0.074 1.00 66.81 75 GLY A C 1
ATOM 599 O O . GLY A 1 75 ? -0.831 -1.159 0.899 1.00 66.81 75 GLY A O 1
ATOM 600 N N . LYS A 1 76 ? -1.522 0.912 0.395 1.00 83.25 76 LYS A N 1
ATOM 601 C CA . LYS A 1 76 ? -1.269 1.413 1.747 1.00 83.25 76 LYS A CA 1
ATOM 602 C C . LYS A 1 76 ? -2.156 0.681 2.757 1.00 83.25 76 LYS A C 1
ATOM 604 O O . LYS A 1 76 ? -3.278 0.303 2.408 1.00 83.25 76 LYS A O 1
ATOM 609 N N . PRO A 1 77 ? -1.678 0.461 3.991 1.00 90.19 77 PRO A N 1
ATOM 610 C CA . PRO A 1 77 ? -2.481 -0.180 5.019 1.00 90.19 77 PRO A CA 1
ATOM 611 C C . PRO A 1 77 ? -3.707 0.680 5.336 1.00 90.19 77 PRO A C 1
ATOM 613 O O . PRO A 1 77 ? -3.610 1.905 5.441 1.00 90.19 77 PRO A O 1
ATOM 616 N N . ILE A 1 78 ? -4.853 0.020 5.479 1.00 92.25 78 ILE A N 1
ATOM 617 C CA . ILE A 1 78 ? -6.152 0.651 5.740 1.00 92.25 78 ILE A CA 1
ATOM 618 C C . ILE A 1 78 ? -6.746 0.108 7.048 1.00 92.25 78 ILE A C 1
ATOM 620 O O . ILE A 1 78 ? -7.182 0.879 7.904 1.00 92.25 78 ILE A O 1
ATOM 624 N N . ILE A 1 79 ? -6.730 -1.216 7.227 1.00 96.44 79 ILE A N 1
ATOM 625 C CA . ILE A 1 79 ? -7.179 -1.885 8.454 1.00 96.44 79 ILE A CA 1
ATOM 626 C C . ILE A 1 79 ? -5.964 -2.546 9.092 1.00 96.44 79 ILE A C 1
ATOM 628 O O . ILE A 1 79 ? -5.345 -3.421 8.483 1.00 96.44 79 ILE A O 1
ATOM 632 N N . ALA A 1 80 ? -5.631 -2.133 10.309 1.00 97.19 80 ALA A N 1
ATOM 633 C CA . ALA A 1 80 ? -4.586 -2.749 11.108 1.00 97.19 80 ALA A CA 1
ATOM 634 C C . ALA A 1 80 ? -4.984 -2.838 12.583 1.00 97.19 80 ALA A C 1
ATOM 636 O O . ALA A 1 80 ? -5.841 -2.086 13.055 1.00 97.19 80 ALA A O 1
ATOM 637 N N . ALA A 1 81 ? -4.339 -3.759 13.289 1.00 97.62 81 ALA A N 1
ATOM 638 C CA . ALA A 1 81 ? -4.544 -4.046 14.699 1.00 97.62 81 ALA A CA 1
ATOM 639 C C . ALA A 1 81 ? -3.229 -3.987 15.483 1.00 97.62 81 ALA A C 1
ATOM 641 O O . ALA A 1 81 ? -2.161 -4.275 14.951 1.00 97.62 81 ALA A O 1
ATOM 642 N N . TRP A 1 82 ? -3.340 -3.648 16.761 1.00 98.00 82 TRP A N 1
ATOM 643 C CA . TRP A 1 82 ? -2.291 -3.739 17.768 1.00 98.00 82 TRP A CA 1
ATOM 644 C C . TRP A 1 82 ? -2.910 -4.356 19.016 1.00 98.00 82 TRP A C 1
ATOM 646 O O . TRP A 1 82 ? -3.845 -3.790 19.592 1.00 98.00 82 TRP A O 1
ATOM 656 N N . GLU A 1 83 ? -2.417 -5.516 19.421 1.00 98.00 83 GLU A N 1
ATOM 657 C CA . GLU A 1 83 ? -2.706 -6.110 20.717 1.00 98.00 83 GLU A CA 1
ATOM 658 C C . GLU A 1 83 ? -2.065 -5.285 21.838 1.00 98.00 83 GLU A C 1
ATOM 660 O O . GLU A 1 83 ? -1.146 -4.484 21.639 1.00 98.00 83 GLU A O 1
ATOM 665 N N . THR A 1 84 ? -2.544 -5.483 23.064 1.00 96.94 84 THR A N 1
ATOM 666 C CA . THR A 1 84 ? -1.926 -4.860 24.237 1.00 96.94 84 THR A CA 1
ATOM 667 C C . THR A 1 84 ? -0.452 -5.266 24.337 1.00 96.94 84 THR A C 1
ATOM 669 O O . THR A 1 84 ? -0.127 -6.445 24.470 1.00 96.94 84 THR A O 1
ATOM 672 N N . GLY A 1 85 ? 0.438 -4.276 24.339 1.00 96.25 85 GLY A N 1
ATOM 673 C CA . GLY A 1 85 ? 1.888 -4.453 24.389 1.00 96.25 85 GLY A CA 1
ATOM 674 C C . GLY A 1 85 ? 2.595 -4.414 23.033 1.00 96.25 85 GLY A C 1
ATOM 675 O O . GLY A 1 85 ? 3.820 -4.282 23.031 1.00 96.25 85 GLY A O 1
ATOM 676 N N . ASP A 1 86 ? 1.871 -4.454 21.910 1.00 96.94 86 ASP A N 1
ATOM 677 C CA . ASP A 1 86 ? 2.483 -4.346 20.583 1.00 96.94 86 ASP A CA 1
ATOM 678 C C . ASP A 1 86 ? 3.156 -2.994 20.376 1.00 96.94 86 ASP A C 1
ATOM 680 O O . ASP A 1 86 ? 2.720 -1.966 20.898 1.00 96.94 86 ASP A O 1
ATOM 684 N N . LEU A 1 87 ? 4.240 -2.989 19.601 1.00 94.44 87 LEU A N 1
ATOM 685 C CA . LEU A 1 87 ? 5.042 -1.790 19.393 1.00 94.44 87 LEU A CA 1
ATOM 686 C C . LEU A 1 87 ? 4.283 -0.745 18.564 1.00 94.44 87 LEU A C 1
ATOM 688 O O . LEU A 1 87 ? 3.976 -0.952 17.388 1.00 94.44 87 LEU A O 1
ATOM 692 N N . LEU A 1 88 ? 4.063 0.411 19.183 1.00 94.25 88 LEU A N 1
ATOM 693 C CA . LEU A 1 88 ? 3.761 1.677 18.531 1.00 94.25 88 LEU A CA 1
ATOM 694 C C . LEU A 1 88 ? 5.024 2.238 17.860 1.00 94.25 88 LEU A C 1
ATOM 696 O O . LEU A 1 88 ? 6.143 1.771 18.081 1.00 94.25 88 LEU A O 1
ATOM 700 N N . PHE A 1 89 ? 4.852 3.263 17.029 1.00 88.06 89 PHE A N 1
ATOM 701 C CA . PHE A 1 89 ? 5.911 3.778 16.162 1.00 88.06 89 PHE A CA 1
ATOM 702 C C . PHE A 1 89 ? 7.135 4.313 16.927 1.00 88.06 89 PHE A C 1
ATOM 704 O O . PHE A 1 89 ? 8.268 4.184 16.472 1.00 88.06 89 PHE A O 1
ATOM 711 N N . ASP A 1 90 ? 6.934 4.864 18.123 1.00 89.94 90 ASP A N 1
ATOM 712 C CA . ASP A 1 90 ? 8.020 5.338 18.991 1.00 89.94 90 ASP A CA 1
ATOM 713 C C . ASP A 1 90 ? 8.690 4.223 19.817 1.00 89.94 90 ASP A C 1
ATOM 715 O O . ASP A 1 90 ? 9.523 4.503 20.681 1.00 89.94 90 ASP A O 1
ATOM 719 N N . GLY A 1 91 ? 8.319 2.962 19.575 1.00 91.25 91 GLY A N 1
ATOM 720 C CA . GLY A 1 91 ? 8.812 1.790 20.291 1.00 91.25 91 GLY A CA 1
ATOM 721 C C . GLY A 1 91 ? 8.146 1.549 21.647 1.00 91.25 91 GLY A C 1
ATOM 722 O O . GLY A 1 91 ? 8.560 0.637 22.364 1.00 91.25 91 GLY A O 1
ATOM 723 N N . THR A 1 92 ? 7.136 2.338 22.031 1.00 91.50 92 THR A N 1
ATOM 724 C CA . THR A 1 92 ? 6.326 2.049 23.225 1.00 91.50 92 THR A CA 1
ATOM 725 C C . THR A 1 92 ? 5.316 0.936 22.947 1.00 91.50 92 THR A C 1
ATOM 727 O O . THR A 1 92 ? 4.906 0.739 21.811 1.00 91.50 92 THR A O 1
ATOM 730 N N . GLY A 1 93 ? 4.915 0.185 23.975 1.00 95.00 93 GLY A N 1
ATOM 731 C CA . GLY A 1 93 ? 3.857 -0.821 23.837 1.00 95.00 93 GLY A CA 1
ATOM 732 C C . GLY A 1 93 ? 2.466 -0.185 23.870 1.00 95.00 93 GLY A C 1
ATOM 733 O O . GLY A 1 93 ? 2.223 0.717 24.676 1.00 95.00 93 GLY A O 1
ATOM 734 N N . ALA A 1 94 ? 1.541 -0.671 23.043 1.00 97.38 94 ALA A N 1
ATOM 735 C CA . ALA A 1 94 ? 0.145 -0.255 23.053 1.00 97.38 94 ALA A CA 1
ATOM 736 C C . ALA A 1 94 ? -0.482 -0.528 24.441 1.00 97.38 94 ALA A C 1
ATOM 738 O O . ALA A 1 94 ? -0.471 -1.675 24.892 1.00 97.38 94 ALA A O 1
ATOM 739 N N . PRO A 1 95 ? -1.023 0.485 25.150 1.00 97.06 95 PRO A N 1
ATOM 740 C CA . PRO A 1 95 ? -1.542 0.290 26.512 1.00 97.06 95 PRO A CA 1
ATOM 741 C C . PRO A 1 95 ? -2.789 -0.601 26.595 1.00 97.06 95 PRO A C 1
ATOM 743 O O . PRO A 1 95 ? -3.030 -1.235 27.618 1.00 97.06 95 PRO A O 1
ATOM 746 N N . ALA A 1 96 ? -3.569 -0.628 25.518 1.00 98.00 96 ALA A N 1
ATOM 747 C CA . ALA A 1 96 ? -4.742 -1.461 25.293 1.00 98.00 96 ALA A CA 1
ATOM 748 C C . ALA A 1 96 ? -4.847 -1.742 23.786 1.00 98.00 96 ALA A C 1
ATOM 750 O O . ALA A 1 96 ? -4.125 -1.115 22.999 1.00 98.00 96 ALA A O 1
ATOM 751 N N . ARG A 1 97 ? -5.756 -2.639 23.380 1.00 98.25 97 ARG A N 1
ATOM 752 C CA . ARG A 1 97 ? -5.995 -2.941 21.962 1.00 98.25 97 ARG A CA 1
ATOM 753 C C . ARG A 1 97 ? -6.275 -1.677 21.157 1.00 98.25 97 ARG A C 1
ATOM 755 O O . ARG A 1 97 ? -7.093 -0.841 21.550 1.00 98.25 97 ARG A O 1
ATOM 762 N N . ARG A 1 98 ? -5.628 -1.555 20.000 1.00 98.12 98 ARG A N 1
ATOM 763 C CA . ARG A 1 98 ? -5.919 -0.500 19.027 1.00 98.12 98 ARG A CA 1
ATOM 764 C C . ARG A 1 98 ? -6.233 -1.110 17.680 1.00 98.12 98 ARG A C 1
ATOM 766 O O . ARG A 1 98 ? -5.559 -2.035 17.248 1.00 98.12 98 ARG A O 1
ATOM 773 N N . ALA A 1 99 ? -7.240 -0.579 17.012 1.00 98.00 99 ALA A N 1
ATOM 774 C CA . ALA A 1 99 ? -7.597 -0.986 15.666 1.00 98.00 99 ALA A CA 1
ATOM 775 C C . ALA A 1 99 ? -7.903 0.237 14.813 1.00 98.00 99 ALA A C 1
ATOM 777 O O . ALA A 1 99 ? -8.391 1.255 15.313 1.00 98.00 99 ALA A O 1
ATOM 778 N N . THR A 1 100 ? -7.657 0.127 13.515 1.00 96.69 100 THR A N 1
ATOM 779 C CA . THR A 1 100 ? -8.200 1.072 12.544 1.00 96.69 100 THR A CA 1
ATOM 780 C C . THR A 1 100 ? -9.409 0.483 11.839 1.00 96.69 100 THR A C 1
ATOM 782 O O . THR A 1 100 ? -9.535 -0.727 11.664 1.00 96.69 100 THR A O 1
ATOM 785 N N . TYR A 1 101 ? -10.303 1.361 11.409 1.00 93.19 101 TYR A N 1
ATOM 786 C CA . TYR A 1 101 ? -11.283 1.064 10.370 1.00 93.19 101 TYR A CA 1
ATOM 787 C C . TYR A 1 101 ? -11.074 2.056 9.230 1.00 93.19 101 TYR A C 1
ATOM 789 O O . TYR A 1 101 ? -10.262 2.961 9.350 1.00 93.19 101 TYR A O 1
ATOM 797 N N . PHE A 1 102 ? -11.757 1.864 8.109 1.00 89.88 102 PHE A N 1
ATOM 798 C CA . PHE A 1 102 ? -11.309 2.355 6.803 1.00 89.88 102 PHE A CA 1
ATOM 799 C C . PHE A 1 102 ? -12.020 3.615 6.291 1.00 89.88 102 PHE A C 1
ATOM 801 O O . PHE A 1 102 ? -11.733 4.072 5.184 1.00 89.88 102 PHE A O 1
ATOM 808 N N . ILE A 1 103 ? -12.968 4.161 7.056 1.00 88.00 103 ILE A N 1
ATOM 809 C CA . ILE A 1 103 ? -13.934 5.143 6.553 1.00 88.00 103 ILE A CA 1
ATOM 810 C C . ILE A 1 103 ? -13.576 6.577 6.905 1.00 88.00 103 ILE A C 1
ATOM 812 O O . ILE A 1 103 ? -13.334 6.915 8.058 1.00 88.00 103 ILE A O 1
ATOM 816 N N . GLU A 1 104 ? -13.617 7.438 5.889 1.00 84.94 104 GLU A N 1
ATOM 817 C CA . GLU A 1 104 ? -13.533 8.885 6.053 1.00 84.94 104 GLU A CA 1
ATOM 818 C C . GLU A 1 104 ? -14.919 9.480 6.355 1.00 84.94 104 GLU A C 1
ATOM 820 O O . GLU A 1 104 ? -15.940 9.016 5.841 1.00 84.94 104 GLU A O 1
ATOM 825 N N . SER A 1 105 ? -14.948 10.541 7.160 1.00 79.19 105 SER A N 1
ATOM 826 C CA . SER A 1 105 ? -16.156 11.169 7.710 1.00 79.19 105 SER A CA 1
ATOM 827 C C . SER A 1 105 ? -17.138 11.710 6.658 1.00 79.19 105 SER A C 1
ATOM 829 O O . SER A 1 105 ? -18.329 11.839 6.936 1.00 79.19 105 SER A O 1
ATOM 831 N N . GLN A 1 106 ? -16.671 12.016 5.440 1.00 79.25 106 GLN A N 1
ATOM 832 C CA . GLN A 1 106 ? -17.489 12.510 4.328 1.00 79.25 106 GLN A CA 1
ATOM 833 C C . GLN A 1 106 ? -17.939 11.403 3.367 1.00 79.25 106 GLN A C 1
ATOM 835 O O . GLN A 1 106 ? -18.464 11.705 2.291 1.00 79.25 106 GLN A O 1
ATOM 840 N N . THR A 1 107 ? -17.700 10.132 3.686 1.00 82.88 107 THR A N 1
ATOM 841 C CA . THR A 1 107 ? -18.171 9.011 2.862 1.00 82.88 107 THR A CA 1
ATOM 842 C C . THR A 1 107 ? -19.694 9.019 2.801 1.00 82.88 107 THR A C 1
ATOM 844 O O . THR A 1 107 ? -20.359 9.106 3.827 1.00 82.88 107 THR A O 1
ATOM 847 N N . GLY A 1 108 ? -20.256 8.952 1.593 1.00 73.56 108 GLY A N 1
ATOM 848 C CA . GLY A 1 108 ? -21.703 9.030 1.373 1.00 73.56 108 GLY A CA 1
ATOM 849 C C . GLY A 1 108 ? -22.340 10.407 1.615 1.00 73.56 108 GLY A C 1
ATOM 850 O O . GLY A 1 108 ? -23.563 10.494 1.595 1.00 73.56 108 GLY A O 1
ATOM 851 N N . ASP A 1 109 ? -21.564 11.484 1.811 1.00 72.75 109 ASP A N 1
ATOM 852 C CA . ASP A 1 109 ? -22.124 12.841 1.911 1.00 72.75 109 ASP A CA 1
ATOM 853 C C . ASP A 1 109 ? -22.742 13.282 0.568 1.00 72.75 109 ASP A C 1
ATOM 855 O O . ASP A 1 109 ? -22.020 13.607 -0.380 1.00 72.75 109 ASP A O 1
ATOM 859 N N . ILE A 1 110 ? -24.077 13.341 0.527 1.00 57.28 110 ILE A N 1
ATOM 860 C CA . ILE A 1 110 ? -24.896 13.821 -0.602 1.00 57.28 110 ILE A CA 1
ATOM 861 C C . ILE A 1 110 ? -24.932 15.360 -0.617 1.00 57.28 110 ILE A C 1
ATOM 863 O O . ILE A 1 110 ? -24.610 16.028 -1.601 1.00 57.28 110 ILE A O 1
ATOM 867 N N . VAL A 1 111 ? -25.291 15.927 0.537 1.00 53.84 111 VAL A N 1
ATOM 868 C CA . VAL A 1 111 ? -25.401 17.342 0.929 1.00 53.84 111 VAL A CA 1
ATOM 869 C C . VAL A 1 111 ? -25.313 17.329 2.468 1.00 53.84 111 VAL A C 1
ATOM 871 O O . VAL A 1 111 ? -25.758 16.343 3.057 1.00 53.84 111 VAL A O 1
ATOM 874 N N . PRO A 1 112 ? -24.764 18.349 3.165 1.00 48.25 112 PRO A N 1
ATOM 875 C CA . PRO A 1 112 ? -24.794 18.357 4.628 1.00 48.25 112 PRO A CA 1
ATOM 876 C C . PRO A 1 112 ? -26.219 18.099 5.149 1.00 48.25 112 PRO A C 1
ATOM 878 O O . PRO A 1 112 ? -27.134 18.850 4.802 1.00 48.25 112 PRO A O 1
ATOM 881 N N . ASN A 1 113 ? -26.378 17.081 6.003 1.00 48.69 113 ASN A N 1
ATOM 882 C CA . ASN A 1 113 ? -27.591 16.777 6.776 1.00 48.69 113 ASN A CA 1
ATOM 883 C C . ASN A 1 113 ? -28.697 15.975 6.052 1.00 48.69 113 ASN A C 1
ATOM 885 O O . ASN A 1 113 ? -29.854 16.055 6.473 1.00 48.69 113 ASN A O 1
ATOM 889 N N . ASP A 1 114 ? -28.386 15.207 5.000 1.00 51.84 114 ASP A N 1
ATOM 890 C CA . ASP A 1 114 ? -29.322 14.209 4.455 1.00 51.84 114 ASP A CA 1
ATOM 891 C C . ASP A 1 114 ? -28.986 12.794 4.975 1.00 51.84 114 ASP A C 1
ATOM 893 O O . ASP A 1 114 ? -28.021 12.183 4.513 1.00 51.84 114 ASP A O 1
ATOM 897 N N . PRO A 1 115 ? -29.766 12.238 5.924 1.00 52.84 115 PRO A N 1
ATOM 898 C CA . PRO A 1 115 ? -29.508 10.915 6.489 1.00 52.84 115 PRO A CA 1
ATOM 899 C C . PRO A 1 115 ? -29.861 9.761 5.533 1.00 52.84 115 PRO A C 1
ATOM 901 O O . PRO A 1 115 ? -29.649 8.601 5.887 1.00 52.84 115 PRO A O 1
ATOM 904 N N . SER A 1 116 ? -30.399 10.035 4.335 1.00 53.34 116 SER A N 1
ATOM 905 C CA . SER A 1 116 ? -30.836 9.013 3.368 1.00 53.34 116 SER A CA 1
ATOM 906 C C . SER A 1 116 ? -29.717 8.422 2.491 1.00 53.34 116 SER A C 1
ATOM 908 O O . SER A 1 116 ? -29.992 7.722 1.514 1.00 53.34 116 SER A O 1
ATOM 910 N N . GLY A 1 117 ? -28.455 8.657 2.861 1.00 62.28 117 GLY A N 1
ATOM 911 C CA . GLY A 1 117 ? -27.279 8.203 2.126 1.00 62.28 117 GLY A CA 1
ATOM 912 C C . GLY A 1 117 ? -27.086 6.688 2.073 1.00 62.28 117 GLY A C 1
ATOM 913 O O . GLY A 1 117 ? -27.425 5.940 2.991 1.00 62.28 117 GLY A O 1
ATOM 914 N N . THR A 1 118 ? -26.483 6.239 0.974 1.00 76.44 118 THR A N 1
ATOM 915 C CA . THR A 1 118 ? -25.885 4.904 0.879 1.00 76.44 118 THR A CA 1
ATOM 916 C C . THR A 1 118 ? -24.398 5.045 1.207 1.00 76.44 118 THR A C 1
ATOM 918 O O . THR A 1 118 ? -23.743 5.932 0.663 1.00 76.44 118 THR A O 1
ATOM 921 N N . TYR A 1 119 ? -23.878 4.231 2.132 1.00 87.19 119 TYR A N 1
ATOM 922 C CA . TYR A 1 119 ? -22.534 4.415 2.701 1.00 87.19 119 TYR A CA 1
ATOM 923 C C . TYR A 1 119 ? -21.639 3.209 2.427 1.00 87.19 119 TYR A C 1
ATOM 925 O O . TYR A 1 119 ? -20.762 3.253 1.570 1.00 87.19 119 TYR A O 1
ATOM 933 N N . LEU A 1 120 ? -21.886 2.116 3.149 1.00 92.44 120 LEU A N 1
ATOM 934 C CA . LEU A 1 120 ? -21.122 0.878 3.065 1.00 92.44 120 LEU A CA 1
ATOM 935 C C . LEU A 1 120 ? -21.990 -0.244 2.528 1.00 92.44 120 LEU A C 1
ATOM 937 O O . LEU A 1 120 ? -23.192 -0.302 2.814 1.00 92.44 120 LEU A O 1
ATOM 941 N N . THR A 1 121 ? -21.345 -1.178 1.840 1.00 94.62 121 THR A N 1
ATOM 942 C CA . THR A 1 121 ? -21.929 -2.485 1.542 1.00 94.62 121 THR A CA 1
ATOM 943 C C . THR A 1 121 ? -22.126 -3.283 2.839 1.00 94.62 121 THR A C 1
ATOM 945 O O . THR A 1 121 ? -21.651 -2.905 3.915 1.00 94.62 121 THR A O 1
ATOM 948 N N . ALA A 1 122 ? -22.795 -4.437 2.758 1.00 94.75 122 ALA A N 1
ATOM 949 C CA . ALA A 1 122 ? -22.880 -5.359 3.894 1.00 94.75 122 ALA A CA 1
ATOM 950 C C . ALA A 1 122 ? -21.487 -5.782 4.403 1.00 94.75 122 ALA A C 1
ATOM 952 O O . ALA A 1 122 ? -21.267 -5.827 5.610 1.00 94.75 122 ALA A O 1
ATOM 953 N N . ASN A 1 123 ? -20.532 -6.010 3.493 1.00 96.25 123 ASN A N 1
ATOM 954 C CA . ASN A 1 123 ? -19.156 -6.358 3.850 1.00 96.25 123 ASN A CA 1
ATOM 955 C C . ASN A 1 123 ? -18.463 -5.218 4.599 1.00 96.25 123 ASN A C 1
ATOM 957 O O . ASN A 1 123 ? -17.805 -5.463 5.607 1.00 96.25 123 ASN A O 1
ATOM 961 N N . GLY A 1 124 ? -18.651 -3.971 4.154 1.00 95.06 124 GLY A N 1
ATOM 962 C CA . GLY A 1 124 ? -18.070 -2.822 4.839 1.00 95.06 124 GLY A CA 1
ATOM 963 C C . GLY A 1 124 ? -18.611 -2.637 6.261 1.00 95.06 124 GLY A C 1
ATOM 964 O O . GLY A 1 124 ? -17.846 -2.375 7.192 1.00 95.06 124 GLY A O 1
ATOM 965 N N . TRP A 1 125 ? -19.916 -2.849 6.463 1.00 94.12 125 TRP A N 1
ATOM 966 C CA . TRP A 1 125 ? -20.493 -2.857 7.810 1.00 94.12 125 TRP A CA 1
ATOM 967 C C . TRP A 1 125 ? -19.965 -4.015 8.662 1.00 94.12 125 TRP A C 1
ATOM 969 O O . TRP A 1 125 ? -19.595 -3.783 9.808 1.00 94.12 125 TRP A O 1
ATOM 979 N N . ASN A 1 126 ? -19.860 -5.228 8.111 1.00 95.88 126 ASN A N 1
ATOM 980 C CA . ASN A 1 126 ? -19.332 -6.389 8.835 1.00 95.88 126 ASN A CA 1
ATOM 981 C C . ASN A 1 126 ? -17.891 -6.172 9.317 1.00 95.88 126 ASN A C 1
ATOM 983 O O . ASN A 1 126 ? -17.595 -6.458 10.472 1.00 95.88 126 ASN A O 1
ATOM 987 N N . LEU A 1 127 ? -17.019 -5.610 8.474 1.00 96.75 127 LEU A N 1
ATOM 988 C CA . LEU A 1 127 ? -15.653 -5.236 8.862 1.00 96.75 127 LEU A CA 1
ATOM 989 C C . LEU A 1 127 ? -15.637 -4.198 9.991 1.00 96.75 127 LEU A C 1
ATOM 991 O O . LEU A 1 127 ? -14.843 -4.300 10.922 1.00 96.75 127 LEU A O 1
ATOM 995 N N . THR A 1 128 ? -16.542 -3.217 9.934 1.00 94.44 128 THR A N 1
ATOM 996 C CA . THR A 1 128 ? -16.668 -2.193 10.983 1.00 94.44 128 THR A CA 1
ATOM 997 C C . THR A 1 128 ? -17.094 -2.811 12.320 1.00 94.44 128 THR A C 1
ATOM 999 O O . THR A 1 128 ? -16.526 -2.476 13.356 1.00 94.44 128 THR A O 1
ATOM 1002 N N . TYR A 1 129 ? -18.053 -3.744 12.310 1.00 95.12 129 TYR A N 1
ATOM 1003 C CA . TYR A 1 129 ? -18.490 -4.450 13.519 1.00 95.12 129 TYR A CA 1
ATOM 1004 C C . TYR A 1 129 ? -17.416 -5.390 14.069 1.00 95.12 129 TYR A C 1
ATOM 1006 O O . TYR A 1 129 ? -17.154 -5.362 15.267 1.00 95.12 129 TYR A O 1
ATOM 1014 N N . ALA A 1 130 ? -16.726 -6.137 13.206 1.00 96.75 130 ALA A N 1
ATOM 1015 C CA . ALA A 1 130 ? -15.617 -6.990 13.623 1.00 96.75 130 ALA A CA 1
ATOM 1016 C C . ALA A 1 130 ? -14.486 -6.183 14.282 1.00 96.75 130 ALA A C 1
ATOM 1018 O O . ALA A 1 130 ? -13.889 -6.637 15.255 1.00 96.75 130 ALA A O 1
ATOM 1019 N N . ALA A 1 131 ? -14.219 -4.965 13.800 1.00 96.81 131 ALA A N 1
ATOM 1020 C CA . ALA A 1 131 ? -13.245 -4.072 14.419 1.00 96.81 131 ALA A CA 1
ATOM 1021 C C . ALA A 1 131 ? -13.675 -3.607 15.823 1.00 96.81 131 ALA A C 1
ATOM 1023 O O . ALA A 1 131 ? -12.833 -3.531 16.717 1.00 96.81 131 ALA A O 1
ATOM 1024 N N . ILE A 1 132 ? -14.970 -3.331 16.030 1.00 97.00 132 ILE A N 1
ATOM 1025 C CA . ILE A 1 132 ? -15.536 -2.988 17.348 1.00 97.00 132 ILE A CA 1
ATOM 1026 C C . ILE A 1 132 ? -15.398 -4.170 18.307 1.00 97.00 132 ILE A C 1
ATOM 1028 O O . ILE A 1 132 ? -14.830 -4.012 19.386 1.00 97.00 132 ILE A O 1
ATOM 1032 N N . GLU A 1 133 ? -15.884 -5.344 17.902 1.00 96.25 133 GLU A N 1
ATOM 1033 C CA . GLU A 1 133 ? -15.886 -6.550 18.736 1.00 96.25 133 GLU A CA 1
ATOM 1034 C C . GLU A 1 133 ? -14.463 -6.985 19.096 1.00 96.25 133 GLU A C 1
ATOM 1036 O O . GLU A 1 133 ? -14.184 -7.322 20.246 1.00 96.25 133 GLU A O 1
ATOM 1041 N N . TRP A 1 134 ? -13.536 -6.923 18.135 1.00 97.75 134 TRP A N 1
ATOM 1042 C CA . TRP A 1 134 ? -12.139 -7.267 18.374 1.00 97.75 134 TRP A CA 1
ATOM 1043 C C . TRP A 1 134 ? -11.448 -6.266 19.303 1.00 97.75 134 TRP A C 1
ATOM 1045 O O . TRP A 1 134 ? -10.782 -6.679 20.255 1.00 97.75 134 TRP A O 1
ATOM 1055 N N . ALA A 1 135 ? -11.615 -4.959 19.063 1.00 97.19 135 ALA A N 1
ATOM 1056 C CA . ALA A 1 135 ? -10.986 -3.935 19.894 1.00 97.19 135 ALA A CA 1
ATOM 1057 C C . ALA A 1 135 ? -11.493 -4.016 21.340 1.00 97.19 135 ALA A C 1
ATOM 1059 O O . ALA A 1 135 ? -10.688 -3.992 22.268 1.00 97.19 135 ALA A O 1
ATOM 1060 N N . ALA A 1 136 ? -12.806 -4.168 21.527 1.00 96.75 136 ALA A N 1
ATOM 1061 C CA . ALA A 1 136 ? -13.430 -4.278 22.844 1.00 96.75 136 ALA A CA 1
ATOM 1062 C C . ALA A 1 136 ? -13.276 -5.663 23.501 1.00 96.75 136 ALA A C 1
ATOM 1064 O O . ALA A 1 136 ? -13.581 -5.801 24.683 1.00 96.75 136 ALA A O 1
ATOM 1065 N N . ASP A 1 137 ? -12.832 -6.680 22.753 1.00 96.50 137 ASP A N 1
ATOM 1066 C CA . ASP A 1 137 ? -12.820 -8.090 23.175 1.00 96.50 137 ASP A CA 1
ATOM 1067 C C . ASP A 1 137 ? -14.192 -8.588 23.668 1.00 96.50 137 ASP A C 1
ATOM 1069 O O . ASP A 1 137 ? -14.297 -9.330 24.646 1.00 96.50 137 ASP A O 1
ATOM 1073 N N . SER A 1 138 ? -15.272 -8.129 23.031 1.00 95.38 138 SER A N 1
ATOM 1074 C CA . SER A 1 138 ? -16.636 -8.354 23.510 1.00 95.38 138 SER A CA 1
ATOM 1075 C C . SER A 1 138 ? -17.666 -8.269 22.388 1.00 95.38 138 SER A C 1
ATOM 1077 O O . SER A 1 138 ? -17.560 -7.440 21.488 1.00 95.38 138 SER A O 1
ATOM 1079 N N . THR A 1 139 ? -18.698 -9.106 22.485 1.00 93.62 139 THR A N 1
ATOM 1080 C CA . THR A 1 139 ? -19.909 -9.058 21.645 1.00 93.62 139 THR A CA 1
ATOM 1081 C C . THR A 1 139 ? -21.130 -8.533 22.410 1.00 93.62 139 THR A C 1
ATOM 1083 O O . THR A 1 139 ? -22.231 -8.489 21.864 1.00 93.62 139 THR A O 1
ATOM 1086 N N . ASP A 1 140 ? -20.969 -8.207 23.694 1.00 95.75 140 ASP A N 1
ATOM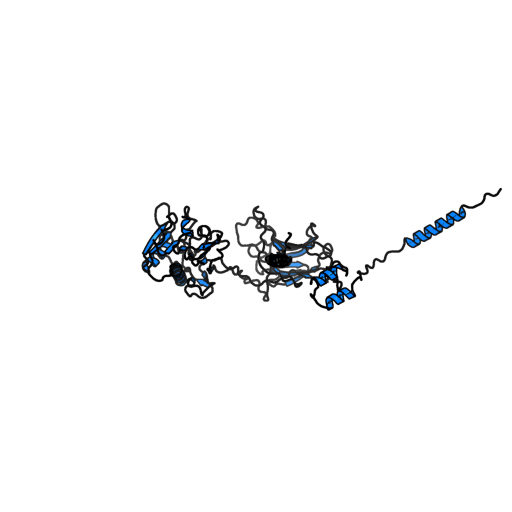 1087 C CA . ASP A 1 140 ? -22.040 -7.672 24.534 1.00 95.75 140 ASP A CA 1
ATOM 1088 C C . ASP A 1 140 ? -22.221 -6.159 24.295 1.00 95.75 140 ASP A C 1
ATOM 1090 O O . ASP A 1 140 ? -21.325 -5.501 23.759 1.00 95.75 140 ASP A O 1
ATOM 1094 N N . PRO A 1 141 ? -23.368 -5.566 24.684 1.00 97.12 141 PRO A N 1
ATOM 1095 C CA . PRO A 1 141 ? -23.535 -4.115 24.687 1.00 97.12 141 PRO A CA 1
ATOM 1096 C C . PRO A 1 141 ? -22.394 -3.405 25.427 1.00 97.12 141 PRO A C 1
ATOM 1098 O O . PRO A 1 141 ? -21.978 -3.845 26.495 1.00 97.12 141 PRO A O 1
ATOM 1101 N N . LEU A 1 142 ? -21.931 -2.288 24.862 1.00 98.25 142 LEU A N 1
ATOM 1102 C CA . LEU A 1 142 ? -20.748 -1.546 25.312 1.00 98.25 142 LEU A CA 1
ATOM 1103 C C . LEU A 1 142 ? -21.140 -0.119 25.686 1.00 98.25 142 LEU A C 1
ATOM 1105 O O . LEU A 1 142 ? -21.987 0.477 25.013 1.00 98.25 142 LEU A O 1
ATOM 1109 N N . ASP A 1 143 ? -20.467 0.450 26.676 1.00 98.25 143 ASP A N 1
ATOM 1110 C CA . ASP A 1 143 ? -20.385 1.892 26.875 1.00 98.25 143 ASP A CA 1
ATOM 1111 C C . ASP A 1 143 ? -19.315 2.456 25.927 1.00 98.25 143 ASP A C 1
ATOM 1113 O O . ASP A 1 143 ? -18.117 2.226 26.111 1.00 98.25 143 ASP A O 1
ATOM 1117 N N . ILE A 1 144 ? -19.732 3.194 24.895 1.00 98.44 144 ILE A N 1
ATOM 1118 C CA . ILE A 1 144 ? -18.855 3.707 23.833 1.00 98.44 144 ILE A CA 1
ATOM 1119 C C . ILE A 1 144 ? -18.720 5.223 23.938 1.00 98.44 144 ILE A C 1
ATOM 1121 O O . ILE A 1 144 ? -19.712 5.951 23.896 1.00 98.44 144 ILE A O 1
ATOM 1125 N N . THR A 1 145 ? -17.484 5.717 23.951 1.00 98.00 145 THR A N 1
ATOM 1126 C CA . THR A 1 145 ? -17.194 7.136 23.724 1.00 98.00 145 THR A CA 1
ATOM 1127 C C . THR A 1 145 ? -16.880 7.353 22.247 1.00 98.00 145 THR A C 1
ATOM 1129 O O . THR A 1 145 ? -15.812 6.974 21.768 1.00 98.00 145 THR A O 1
ATOM 1132 N N . PHE A 1 146 ? -17.811 7.965 21.516 1.00 95.94 146 PHE A N 1
ATOM 1133 C CA . PHE A 1 146 ? -17.669 8.267 20.094 1.00 95.94 146 PHE A CA 1
ATOM 1134 C C . PHE A 1 146 ? -17.190 9.709 19.897 1.00 95.94 146 PHE A C 1
ATOM 1136 O O . PHE A 1 146 ? -17.910 10.676 20.154 1.00 95.94 146 PHE A O 1
ATOM 1143 N N . VAL A 1 147 ? -15.939 9.857 19.477 1.00 94.06 147 VAL A N 1
ATOM 1144 C CA . VAL A 1 147 ? -15.250 11.139 19.337 1.00 94.06 147 VAL A CA 1
ATOM 1145 C C . VAL A 1 147 ? -15.277 11.570 17.877 1.00 94.06 147 VAL A C 1
ATOM 1147 O O . VAL A 1 147 ? -14.691 10.900 17.034 1.00 94.06 147 VAL A O 1
ATOM 1150 N N . VAL A 1 148 ? -15.928 12.690 17.586 1.00 90.25 148 VAL A N 1
ATOM 1151 C CA . VAL A 1 148 ? -16.234 13.141 16.220 1.00 90.25 148 VAL A CA 1
ATOM 1152 C C . VAL A 1 148 ? -15.673 14.528 15.907 1.00 90.25 148 VAL A C 1
ATOM 1154 O O . VAL A 1 148 ? -15.229 15.271 16.794 1.00 90.25 148 VAL A O 1
ATOM 1157 N N . GLU A 1 149 ? -15.723 14.912 14.632 1.00 83.81 149 GLU A N 1
ATOM 1158 C CA . GLU A 1 149 ? -15.390 16.265 14.194 1.00 83.81 149 GLU A CA 1
ATOM 1159 C C . GLU A 1 149 ? -16.378 17.290 14.787 1.00 83.81 149 GLU A C 1
ATOM 1161 O O . GLU A 1 149 ? -17.595 17.173 14.659 1.00 83.81 149 GLU A O 1
ATOM 1166 N N . GLY A 1 150 ? -15.850 18.317 15.460 1.00 71.62 150 GLY A N 1
ATOM 1167 C CA . GLY A 1 150 ? -16.639 19.428 15.998 1.00 71.62 150 GLY A CA 1
ATOM 1168 C C . GLY A 1 150 ? -16.536 20.671 15.116 1.00 71.62 150 GLY A C 1
ATOM 1169 O O . GLY A 1 150 ? -15.440 21.051 14.711 1.00 71.62 150 GLY A O 1
ATOM 1170 N N . TYR A 1 151 ? -17.657 21.356 14.872 1.00 61.53 151 TYR A N 1
ATOM 1171 C CA . TYR A 1 151 ? -17.671 22.673 14.225 1.00 61.53 151 TYR A CA 1
ATOM 1172 C C . TYR A 1 151 ? -17.851 23.800 15.249 1.00 61.53 151 TYR A C 1
ATOM 1174 O O . TYR A 1 151 ? -18.422 23.609 16.320 1.00 61.53 151 TYR A O 1
ATOM 1182 N N . PHE A 1 152 ? -17.444 25.021 14.878 1.00 47.78 152 PHE A N 1
ATOM 1183 C CA . PHE A 1 152 ? -17.504 26.250 15.692 1.00 47.78 152 PHE A CA 1
ATOM 1184 C C . PHE A 1 152 ? -18.905 26.654 16.224 1.00 47.78 152 PHE A C 1
ATOM 1186 O O . PHE A 1 152 ? -19.033 27.707 16.843 1.00 47.78 152 PHE A O 1
ATOM 1193 N N . SER A 1 153 ? -19.962 25.861 16.006 1.00 47.84 153 SER A N 1
ATOM 1194 C CA . SER A 1 153 ? -21.332 26.164 16.457 1.00 47.84 153 SER A CA 1
ATOM 1195 C C . SER A 1 153 ? -22.121 24.984 17.052 1.00 47.84 153 SER A C 1
ATOM 1197 O O . SER A 1 153 ? -23.307 25.151 17.331 1.00 47.84 153 SER A O 1
ATOM 1199 N N . GLY A 1 154 ? -21.495 23.826 17.312 1.00 57.72 154 GLY A N 1
ATOM 1200 C CA . GLY A 1 154 ? -22.145 22.705 18.009 1.00 57.72 154 GLY A CA 1
ATOM 1201 C C . GLY A 1 154 ? -21.638 21.316 17.610 1.00 57.72 154 GLY A C 1
ATOM 1202 O O . GLY A 1 154 ? -20.710 21.184 16.811 1.00 57.72 154 GLY A O 1
ATOM 1203 N N . PHE A 1 155 ? -22.276 20.283 18.173 1.00 62.50 155 PHE A N 1
ATOM 1204 C CA . PHE A 1 155 ? -22.117 18.890 17.751 1.00 62.50 155 PHE A CA 1
ATOM 1205 C C . PHE A 1 155 ? -22.971 18.661 16.504 1.00 62.50 155 PHE A C 1
ATOM 1207 O O . PHE A 1 155 ? -24.197 18.718 16.583 1.00 62.50 155 PHE A O 1
ATOM 1214 N N . PHE A 1 156 ? -22.339 18.419 15.361 1.00 66.19 156 PHE A N 1
ATOM 1215 C CA . PHE A 1 156 ? -23.037 17.912 14.190 1.00 66.19 156 PHE A CA 1
ATOM 1216 C C . PHE A 1 156 ? -22.331 16.640 13.742 1.00 66.19 156 PHE A C 1
ATOM 1218 O O . PHE A 1 156 ? -21.170 16.697 13.343 1.00 66.19 156 PHE A O 1
ATOM 1225 N N . LEU A 1 157 ? -23.019 15.504 13.860 1.00 78.50 157 LEU A N 1
ATOM 1226 C CA . LEU A 1 157 ? -22.554 14.257 13.268 1.00 78.50 157 LEU A CA 1
ATOM 1227 C C . LEU A 1 157 ? -22.684 14.390 11.755 1.00 78.50 157 LEU A C 1
ATOM 1229 O O . LEU A 1 157 ? -23.750 14.763 11.268 1.00 78.50 157 LEU A O 1
ATOM 1233 N N . ARG A 1 158 ? -21.616 14.099 11.007 1.00 79.62 158 ARG A N 1
ATOM 1234 C CA . ARG A 1 158 ? -21.743 13.972 9.552 1.00 79.62 158 ARG A CA 1
ATOM 1235 C C . ARG A 1 158 ? -22.668 12.811 9.214 1.00 79.62 158 ARG A C 1
ATOM 1237 O O . ARG A 1 158 ? -22.922 11.954 10.052 1.00 79.62 158 ARG A O 1
ATOM 1244 N N . SER A 1 159 ? -23.135 12.759 7.973 1.00 79.69 159 SER A N 1
ATOM 1245 C CA . SER A 1 159 ? -24.121 11.772 7.522 1.00 79.69 159 SER A CA 1
ATOM 1246 C C . SER A 1 159 ? -23.670 10.332 7.825 1.00 79.69 159 SER A C 1
ATOM 1248 O O . SER A 1 159 ? -24.450 9.533 8.346 1.00 79.69 159 SER A O 1
ATOM 1250 N N . PHE A 1 160 ? -22.384 10.019 7.599 1.00 86.06 160 PHE A N 1
ATOM 1251 C CA . PHE A 1 160 ? -21.813 8.725 7.982 1.00 86.06 160 PHE A CA 1
ATOM 1252 C C . PHE A 1 160 ? -21.744 8.530 9.501 1.00 86.06 160 PHE A C 1
ATOM 1254 O O . PHE A 1 160 ? -22.196 7.499 9.991 1.00 86.06 160 PHE A O 1
ATOM 1261 N N . ASP A 1 161 ? -21.215 9.501 10.251 1.00 88.44 161 ASP A N 1
ATOM 1262 C CA . ASP A 1 161 ? -21.098 9.400 11.712 1.00 88.44 161 ASP A CA 1
ATOM 1263 C C . ASP A 1 161 ? -22.475 9.247 12.376 1.00 88.44 161 ASP A C 1
ATOM 1265 O O . ASP A 1 161 ? -22.625 8.492 13.333 1.00 88.44 161 ASP A O 1
ATOM 1269 N N . GLU A 1 162 ? -23.506 9.911 11.847 1.00 87.38 162 GLU A N 1
ATOM 1270 C CA . GLU A 1 162 ? -24.895 9.780 12.286 1.00 87.38 162 GLU A CA 1
ATOM 1271 C C . GLU A 1 162 ? -25.437 8.380 11.977 1.00 87.38 162 GLU A C 1
ATOM 1273 O O . GLU A 1 162 ? -26.020 7.728 12.847 1.00 87.38 162 GLU A O 1
ATOM 1278 N N . ALA A 1 163 ? -25.209 7.870 10.764 1.00 87.62 163 ALA A N 1
ATOM 1279 C CA . ALA A 1 163 ? -25.585 6.508 10.400 1.00 87.62 163 ALA A CA 1
ATOM 1280 C C . ALA A 1 163 ? -24.865 5.462 11.269 1.00 87.62 163 ALA A C 1
ATOM 1282 O O . ALA A 1 163 ? -25.477 4.473 11.685 1.00 87.62 163 ALA A O 1
ATOM 1283 N N . PHE A 1 164 ? -23.589 5.689 11.576 1.00 91.50 164 PHE A N 1
ATOM 1284 C CA . PHE A 1 164 ? -22.792 4.808 12.415 1.00 91.50 164 PHE A CA 1
ATOM 1285 C C . PHE A 1 164 ? -23.258 4.858 13.876 1.00 91.50 164 PHE A C 1
ATOM 1287 O O . PHE A 1 164 ? -23.529 3.810 14.459 1.00 91.50 164 PHE A O 1
ATOM 1294 N N . PHE A 1 165 ? -23.489 6.051 14.430 1.00 92.69 165 PHE A N 1
ATOM 1295 C CA . PHE A 1 165 ? -24.086 6.249 15.754 1.00 92.69 165 PHE A CA 1
ATOM 1296 C C . PHE A 1 165 ? -25.436 5.530 15.891 1.00 92.69 165 PHE A C 1
ATOM 1298 O O . PHE A 1 165 ? -25.663 4.796 16.858 1.00 92.69 165 PHE A O 1
ATOM 1305 N N . ASN A 1 166 ? -26.324 5.699 14.906 1.00 91.88 166 ASN A N 1
ATOM 1306 C CA . ASN A 1 166 ? -27.638 5.060 14.895 1.00 91.88 166 ASN A CA 1
ATOM 1307 C C . ASN A 1 166 ? -27.519 3.532 14.868 1.00 91.88 166 ASN A C 1
ATOM 1309 O O . ASN A 1 166 ? -28.278 2.842 15.546 1.00 91.88 166 ASN A O 1
ATOM 1313 N N . ARG A 1 167 ? -26.546 2.994 14.124 1.00 93.56 167 ARG A N 1
ATOM 1314 C CA . ARG A 1 167 ? -26.256 1.555 14.082 1.00 93.56 167 ARG A CA 1
ATOM 1315 C C . ARG A 1 167 ? -25.706 1.022 15.398 1.00 93.56 167 ARG A C 1
ATOM 1317 O O . ARG A 1 167 ? -26.158 -0.032 15.831 1.00 93.56 167 ARG A O 1
ATOM 1324 N N . LEU A 1 168 ? -24.785 1.740 16.040 1.00 95.25 168 LEU A N 1
ATOM 1325 C CA . LEU A 1 168 ? -24.266 1.371 17.360 1.00 95.25 168 LEU A CA 1
ATOM 1326 C C . LEU A 1 168 ? -25.395 1.343 18.399 1.00 95.25 168 LEU A C 1
ATOM 1328 O O . LEU A 1 168 ? -25.561 0.369 19.128 1.00 95.25 168 LEU A O 1
ATOM 1332 N N . SER A 1 169 ? -26.233 2.380 18.401 1.00 95.62 169 SER A N 1
ATOM 1333 C CA . SER A 1 169 ? -27.388 2.472 19.297 1.00 95.62 169 SER A CA 1
ATOM 1334 C C . SER A 1 169 ? -28.416 1.367 19.022 1.00 95.62 169 SER A C 1
ATOM 1336 O O . SER A 1 169 ? -28.956 0.771 19.951 1.00 95.62 169 SER A O 1
ATOM 1338 N N . ALA A 1 170 ? -28.670 1.041 17.749 1.00 95.44 170 ALA A N 1
ATOM 1339 C CA . ALA A 1 170 ? -29.569 -0.047 17.359 1.00 95.44 170 ALA A CA 1
ATOM 1340 C C . ALA A 1 170 ? -29.036 -1.439 17.744 1.00 95.44 170 ALA A C 1
ATOM 1342 O O . ALA A 1 170 ? -29.835 -2.338 18.004 1.00 95.44 170 ALA A O 1
ATOM 1343 N N . ALA A 1 171 ? -27.712 -1.611 17.813 1.00 94.56 171 ALA A N 1
ATOM 1344 C CA . ALA A 1 171 ? -27.065 -2.813 18.338 1.00 94.56 171 ALA A CA 1
ATOM 1345 C C . ALA A 1 171 ? -27.101 -2.897 19.880 1.00 94.56 171 ALA A C 1
ATOM 1347 O O . ALA A 1 171 ? -26.735 -3.921 20.449 1.00 94.56 171 ALA A O 1
ATOM 1348 N N . GLY A 1 172 ? -27.597 -1.857 20.561 1.00 96.75 172 GLY A N 1
ATOM 1349 C CA . GLY A 1 172 ? -27.784 -1.829 22.012 1.00 96.75 172 GLY A CA 1
ATOM 1350 C C . GLY A 1 172 ? -26.637 -1.191 22.794 1.00 96.75 172 GLY A C 1
ATOM 1351 O O . GLY A 1 172 ? -26.724 -1.137 24.019 1.00 96.75 172 GLY A O 1
ATOM 1352 N N . HIS A 1 173 ? -25.595 -0.686 22.126 1.00 98.00 173 HIS A N 1
ATOM 1353 C CA . HIS A 1 173 ? -24.512 0.038 22.792 1.00 98.00 173 HIS A CA 1
ATOM 1354 C C . HIS A 1 173 ? -25.010 1.377 23.359 1.00 98.00 173 HIS A C 1
ATOM 1356 O O . HIS A 1 173 ? -25.856 2.052 22.766 1.00 98.00 173 HIS A O 1
ATOM 1362 N N . ASN A 1 174 ? -24.450 1.788 24.492 1.00 97.81 174 ASN A N 1
ATOM 1363 C CA . ASN A 1 174 ? -24.683 3.098 25.082 1.00 97.81 174 ASN A CA 1
ATOM 1364 C C . ASN A 1 174 ? -23.608 4.071 24.583 1.00 97.81 174 ASN A C 1
ATOM 1366 O O . ASN A 1 174 ? -22.449 3.989 24.981 1.00 97.81 174 ASN A O 1
ATOM 1370 N N . VAL A 1 175 ? -23.978 4.978 23.676 1.00 97.31 175 VAL A N 1
ATOM 1371 C CA . VAL A 1 175 ? -23.013 5.818 22.952 1.00 97.31 175 VAL A CA 1
ATOM 1372 C C . VAL A 1 175 ? -23.026 7.255 23.473 1.00 97.31 175 VAL A C 1
ATOM 1374 O O . VAL A 1 175 ? -24.015 7.976 23.333 1.00 97.31 175 VAL A O 1
ATOM 1377 N N . THR A 1 176 ? -21.896 7.698 24.021 1.00 95.38 176 THR A N 1
ATOM 1378 C CA . THR A 1 176 ? -21.649 9.089 24.420 1.00 95.38 176 THR A CA 1
ATOM 1379 C C . THR A 1 176 ? -20.813 9.789 23.355 1.00 95.38 176 THR A C 1
ATOM 1381 O O . THR A 1 176 ? -19.710 9.350 23.045 1.00 95.38 176 THR A O 1
ATOM 1384 N N . VAL A 1 177 ? -21.318 10.893 22.798 1.00 93.25 177 VAL A N 1
ATOM 1385 C CA . VAL A 1 177 ? -20.630 11.645 21.737 1.00 93.25 177 VAL A CA 1
ATOM 1386 C C . VAL A 1 177 ? -19.837 12.816 22.317 1.00 93.25 177 VAL A C 1
ATOM 1388 O O . VAL A 1 177 ? -20.368 13.593 23.111 1.00 93.25 177 VAL A O 1
ATOM 1391 N N . GLN A 1 178 ? -18.590 12.990 21.875 1.00 92.31 178 GLN A N 1
ATOM 1392 C CA . GLN A 1 178 ? -17.779 14.178 22.165 1.00 92.31 178 GLN A CA 1
ATOM 1393 C C . GLN A 1 178 ? -16.948 14.621 20.953 1.00 92.31 178 GLN A C 1
ATOM 1395 O O . GLN A 1 178 ? -16.866 13.91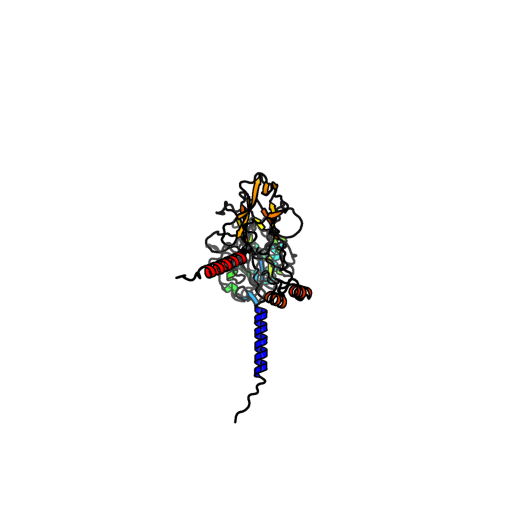1 19.961 1.00 92.31 178 GLN A O 1
ATOM 1400 N N . THR A 1 179 ? -16.338 15.809 20.995 1.00 91.06 179 THR A N 1
ATOM 1401 C CA . THR A 1 179 ? -15.491 16.298 19.887 1.00 91.06 179 THR A CA 1
ATOM 1402 C C . THR A 1 179 ? -14.030 15.883 20.053 1.00 91.06 179 THR A C 1
ATOM 1404 O O . THR A 1 179 ? -13.586 15.747 21.189 1.00 91.06 179 THR A O 1
ATOM 1407 N N . HIS A 1 180 ? -13.233 15.859 18.979 1.00 89.69 180 HIS A N 1
ATOM 1408 C CA . HIS A 1 180 ? -11.769 15.663 19.063 1.00 89.69 180 HIS A CA 1
ATOM 1409 C C . HIS A 1 180 ? -11.023 16.657 19.976 1.00 89.69 180 HIS A C 1
ATOM 1411 O O . HIS A 1 180 ? -9.945 16.340 20.470 1.00 89.69 180 HIS A O 1
ATOM 1417 N N . ALA A 1 181 ? -11.597 17.839 20.231 1.00 88.06 181 ALA A N 1
ATOM 1418 C CA . ALA A 1 181 ? -11.040 18.828 21.156 1.00 88.06 181 ALA A CA 1
ATOM 1419 C C . ALA A 1 181 ? -11.324 18.523 22.642 1.00 88.06 181 ALA A C 1
ATOM 1421 O O . ALA A 1 181 ? -10.798 19.211 23.516 1.00 88.06 181 ALA A O 1
ATOM 1422 N N . ALA A 1 182 ? -12.184 17.543 22.939 1.00 90.62 182 ALA A N 1
ATOM 1423 C CA . ALA A 1 182 ? -12.480 17.126 24.303 1.00 90.62 182 ALA A CA 1
ATOM 1424 C C . ALA A 1 182 ? -11.344 16.259 24.862 1.00 90.62 182 ALA A C 1
ATOM 1426 O O . ALA A 1 182 ? -10.672 15.543 24.115 1.00 90.62 182 ALA A O 1
ATOM 1427 N N . ALA A 1 183 ? -11.163 16.313 26.182 1.00 93.81 183 ALA A N 1
ATOM 1428 C CA . ALA A 1 183 ? -10.193 15.477 26.877 1.00 93.81 183 ALA A CA 1
ATOM 1429 C C . ALA A 1 183 ? -10.493 13.984 26.665 1.00 93.81 183 ALA A C 1
ATOM 1431 O O . ALA A 1 183 ? -11.659 13.586 26.544 1.00 93.81 183 ALA A O 1
ATOM 1432 N N . ALA A 1 184 ? -9.444 13.162 26.648 1.00 94.88 184 ALA A N 1
ATOM 1433 C CA . ALA A 1 184 ? -9.611 11.715 26.616 1.00 94.88 184 ALA A CA 1
ATOM 1434 C C . ALA A 1 184 ? -10.402 11.231 27.854 1.00 94.88 184 ALA A C 1
ATOM 1436 O O . ALA A 1 184 ? -10.254 11.803 28.943 1.00 94.88 184 ALA A O 1
ATOM 1437 N N . PRO A 1 185 ? -11.261 10.203 27.714 1.00 96.19 185 PRO A N 1
ATOM 1438 C CA . PRO A 1 185 ? -12.040 9.684 28.833 1.00 96.19 185 PRO A CA 1
ATOM 1439 C C . PRO A 1 185 ? -11.130 9.116 29.930 1.00 96.19 185 PRO A C 1
ATOM 1441 O O . PRO A 1 185 ? -10.018 8.660 29.673 1.00 96.19 185 PRO A O 1
ATOM 1444 N N . ALA A 1 186 ? -11.602 9.142 31.176 1.00 94.62 186 ALA A N 1
ATOM 1445 C CA . ALA A 1 186 ? -10.863 8.550 32.287 1.00 94.62 186 ALA A CA 1
ATOM 1446 C C . ALA A 1 186 ? -10.854 7.016 32.176 1.00 94.62 186 ALA A C 1
ATOM 1448 O O . ALA A 1 186 ? -11.848 6.428 31.746 1.00 94.62 186 ALA A O 1
ATOM 1449 N N . SER A 1 187 ? -9.773 6.372 32.621 1.00 92.44 187 SER A N 1
ATOM 1450 C CA . SER A 1 187 ? -9.665 4.906 32.702 1.00 92.44 187 SER A CA 1
ATOM 1451 C C . SER A 1 187 ? -10.920 4.274 33.324 1.00 92.44 187 SER A C 1
ATOM 1453 O O . SER A 1 187 ? -11.417 4.742 34.354 1.00 92.44 187 SER A O 1
ATOM 1455 N N . GLY A 1 188 ? -11.457 3.243 32.667 1.00 90.00 188 GLY A N 1
ATOM 1456 C CA . GLY A 1 188 ? -12.645 2.502 33.106 1.00 90.00 188 GLY A CA 1
ATOM 1457 C C . GLY A 1 188 ? -13.981 3.252 33.018 1.00 90.00 188 GLY A C 1
ATOM 1458 O O . GLY A 1 188 ? -14.974 2.754 33.540 1.00 90.00 188 GLY A O 1
ATOM 1459 N N . SER A 1 189 ? -14.035 4.442 32.405 1.00 94.31 189 SER A N 1
ATOM 1460 C CA . SER A 1 189 ? -15.298 5.189 32.226 1.00 94.31 189 SER A CA 1
ATOM 1461 C C . SER A 1 189 ? -16.112 4.778 30.995 1.00 94.31 189 SER A C 1
ATOM 1463 O O . SER A 1 189 ? -17.267 5.173 30.872 1.00 94.31 189 SER A O 1
ATOM 1465 N N . THR A 1 190 ? -15.508 4.018 30.086 1.00 97.50 190 THR A N 1
ATOM 1466 C CA . THR A 1 190 ? -16.099 3.532 28.837 1.00 97.50 190 THR A CA 1
ATOM 1467 C C . THR A 1 190 ? -15.362 2.248 28.453 1.00 97.50 190 THR A C 1
ATOM 1469 O O . THR A 1 190 ? -14.188 2.094 28.800 1.00 97.50 190 THR A O 1
ATOM 1472 N N . ASP A 1 191 ? -16.033 1.344 27.746 1.00 98.19 191 ASP A N 1
ATOM 1473 C CA . ASP A 1 191 ? -15.453 0.075 27.295 1.00 98.19 191 ASP A CA 1
ATOM 1474 C C . ASP A 1 191 ? -14.625 0.247 26.015 1.00 98.19 191 ASP A C 1
ATOM 1476 O O . ASP A 1 191 ? -13.644 -0.460 25.796 1.00 98.19 191 ASP A O 1
ATOM 1480 N N . LEU A 1 192 ? -15.009 1.204 25.163 1.00 98.50 192 LEU A N 1
ATOM 1481 C CA . LEU A 1 192 ? -14.365 1.466 23.878 1.00 98.50 192 LEU A CA 1
ATOM 1482 C C . LEU A 1 192 ? -14.398 2.958 23.541 1.00 98.50 192 LEU A C 1
ATOM 1484 O O . LEU A 1 192 ? -15.434 3.619 23.652 1.00 98.50 192 LEU A O 1
ATOM 1488 N N . VAL A 1 193 ? -13.277 3.475 23.040 1.00 98.50 193 VAL A N 1
ATOM 1489 C CA . VAL A 1 193 ? -13.231 4.786 22.385 1.00 98.50 193 VAL A CA 1
ATOM 1490 C C . VAL A 1 193 ? -13.200 4.599 20.877 1.00 98.50 193 VAL A C 1
ATOM 1492 O O . VAL A 1 193 ? -12.308 3.942 20.345 1.00 98.50 193 VAL A O 1
ATOM 1495 N N . ILE A 1 194 ? -14.144 5.227 20.179 1.00 97.69 194 ILE A N 1
ATOM 1496 C CA . ILE A 1 194 ? -14.139 5.306 18.719 1.00 97.69 194 ILE A CA 1
ATOM 1497 C C . ILE A 1 194 ? -13.740 6.724 18.322 1.00 97.69 194 ILE A C 1
ATOM 1499 O O . ILE A 1 194 ? -14.469 7.673 18.596 1.00 97.69 194 ILE A O 1
ATOM 1503 N N . LEU A 1 195 ? -12.594 6.879 17.666 1.00 95.81 195 LEU A N 1
ATOM 1504 C CA . LEU A 1 195 ? -12.164 8.138 17.066 1.00 95.81 195 LEU A CA 1
ATOM 1505 C C . LEU A 1 195 ? -12.623 8.161 15.606 1.00 95.81 195 LEU A C 1
ATOM 1507 O O . LEU A 1 195 ? -12.108 7.418 14.767 1.00 95.81 195 LEU A O 1
ATOM 1511 N N . ALA A 1 196 ? -13.616 8.989 15.302 1.00 92.69 196 ALA A N 1
ATOM 1512 C CA . ALA A 1 196 ? -14.058 9.208 13.936 1.00 92.69 196 ALA A CA 1
ATOM 1513 C C . ALA A 1 196 ? -12.961 9.859 13.096 1.00 92.69 196 ALA A C 1
ATOM 1515 O O . ALA A 1 196 ? -12.026 10.477 13.609 1.00 92.69 196 ALA A O 1
ATOM 1516 N N . SER A 1 197 ? -13.092 9.714 11.785 1.00 89.38 197 SER A N 1
ATOM 1517 C CA . SER A 1 197 ? -12.301 10.510 10.863 1.00 89.38 197 SER A CA 1
ATOM 1518 C C . SER A 1 197 ? -12.693 11.988 10.949 1.00 89.38 197 SER A C 1
ATOM 1520 O O . SER A 1 197 ? -13.760 12.349 11.445 1.00 89.38 197 SER A O 1
ATOM 1522 N N . SER A 1 198 ? -11.823 12.854 10.446 1.00 82.31 198 SER A N 1
ATOM 1523 C CA . SER A 1 198 ? -12.053 14.292 10.366 1.00 82.31 198 SER A CA 1
ATOM 1524 C C . SER A 1 198 ? -11.579 14.770 9.005 1.00 82.31 198 SER A C 1
ATOM 1526 O O . SER A 1 198 ? -10.561 14.296 8.505 1.00 82.31 198 SER A O 1
ATOM 1528 N N . ARG A 1 199 ? -12.273 15.750 8.417 1.00 76.62 199 ARG A N 1
ATOM 1529 C CA . ARG A 1 199 ? -11.916 16.292 7.092 1.00 76.62 199 ARG A CA 1
ATOM 1530 C C . ARG A 1 199 ? -10.482 16.839 7.035 1.00 76.62 199 ARG A C 1
ATOM 1532 O O . ARG A 1 199 ? -9.865 16.898 5.972 1.00 76.62 199 ARG A O 1
ATOM 1539 N N . VAL A 1 200 ? -10.016 17.354 8.163 1.00 76.88 200 VAL A N 1
ATOM 1540 C CA . VAL A 1 200 ? -8.677 17.904 8.372 1.00 76.88 200 VAL A CA 1
ATOM 1541 C C . VAL A 1 200 ? -8.182 17.473 9.745 1.00 76.88 200 VAL A C 1
ATOM 1543 O O . VAL A 1 200 ? -8.986 17.119 10.607 1.00 76.88 200 VAL A O 1
ATOM 1546 N N . SER A 1 201 ? -6.872 17.543 9.982 1.00 82.00 201 SER A N 1
ATOM 1547 C CA . SER A 1 201 ? -6.343 17.348 11.336 1.00 82.00 201 SER A CA 1
ATOM 1548 C C . SER A 1 201 ? -7.042 18.311 12.317 1.00 82.00 201 SER A C 1
ATOM 1550 O O . SER A 1 201 ? -7.135 19.510 12.014 1.00 82.00 201 SER A O 1
ATOM 1552 N N . PRO A 1 202 ? -7.580 17.829 13.453 1.00 82.62 202 PRO A N 1
ATOM 1553 C CA . PRO A 1 202 ? -8.216 18.679 14.444 1.00 82.62 202 PRO A CA 1
ATOM 1554 C C . PRO A 1 202 ? -7.248 19.755 14.941 1.00 82.62 202 PRO A C 1
ATOM 1556 O O . PRO A 1 202 ? -6.096 19.478 15.258 1.00 82.62 202 PRO A O 1
ATOM 1559 N N . ALA A 1 203 ? -7.733 20.992 15.069 1.00 81.88 203 ALA A N 1
ATOM 1560 C CA . ALA A 1 203 ? -6.919 22.107 15.563 1.00 81.88 203 ALA A CA 1
ATOM 1561 C C . ALA A 1 203 ? -6.425 21.905 17.010 1.00 81.88 203 ALA A C 1
ATOM 1563 O O . ALA A 1 203 ? -5.456 22.531 17.431 1.00 81.88 203 ALA A O 1
ATOM 1564 N N . SER A 1 204 ? -7.112 21.051 17.770 1.00 86.50 204 SER A N 1
ATOM 1565 C CA . SER A 1 204 ? -6.717 20.590 19.094 1.00 86.50 204 SER A CA 1
ATOM 1566 C C . SER A 1 204 ? -7.030 19.105 19.190 1.00 86.50 204 SER A C 1
ATOM 1568 O O . SER A 1 204 ? -8.145 18.696 18.862 1.00 86.50 204 SER A O 1
ATOM 1570 N N . PHE A 1 205 ? -6.064 18.328 19.669 1.00 89.81 205 PHE A N 1
ATOM 1571 C CA . PHE A 1 205 ? -6.193 16.898 19.907 1.00 89.81 205 PHE A CA 1
ATOM 1572 C C . PHE A 1 205 ? -5.454 16.546 21.199 1.00 89.81 205 PHE A C 1
ATOM 1574 O O . PHE A 1 205 ? -4.308 16.956 21.393 1.00 89.81 205 PHE A O 1
ATOM 1581 N N . ASP A 1 206 ? -6.124 15.843 22.109 1.00 93.38 206 ASP A N 1
ATOM 1582 C CA . ASP A 1 206 ? -5.529 15.459 23.386 1.00 93.38 206 ASP A CA 1
ATOM 1583 C C . ASP A 1 206 ? -4.539 14.301 23.188 1.00 93.38 206 ASP A C 1
ATOM 1585 O O . ASP A 1 206 ? -4.917 13.187 22.824 1.00 93.38 206 ASP A O 1
ATOM 1589 N N . ALA A 1 207 ? -3.257 14.539 23.463 1.00 91.75 207 ALA A N 1
ATOM 1590 C CA . ALA A 1 207 ? -2.219 13.515 23.348 1.00 91.75 207 ALA A CA 1
ATOM 1591 C C . ALA A 1 207 ? -2.481 12.286 24.246 1.00 91.75 207 ALA A C 1
ATOM 1593 O O . ALA A 1 207 ? -1.948 11.207 23.976 1.00 91.75 207 ALA A O 1
ATOM 1594 N N . ALA A 1 208 ? -3.328 12.411 25.278 1.00 94.75 208 ALA A N 1
ATOM 1595 C CA . ALA A 1 208 ? -3.709 11.300 26.148 1.00 94.75 208 ALA A CA 1
ATOM 1596 C C . ALA A 1 208 ? -4.406 10.145 25.404 1.00 94.75 208 ALA A C 1
ATOM 1598 O O . ALA A 1 208 ? -4.332 9.007 25.869 1.00 94.75 208 ALA A O 1
ATOM 1599 N N . TYR A 1 209 ? -5.008 10.380 24.228 1.00 95.56 209 TYR A N 1
ATOM 1600 C CA . TYR A 1 209 ? -5.604 9.305 23.423 1.00 95.56 209 TYR A CA 1
ATOM 1601 C C . TYR A 1 209 ? -4.590 8.223 23.017 1.00 95.56 209 TYR A C 1
ATOM 1603 O O . TYR A 1 209 ? -4.965 7.053 22.937 1.00 95.56 209 TYR A O 1
ATOM 1611 N N . LYS A 1 210 ? -3.307 8.570 22.824 1.00 95.44 210 LYS A N 1
ATOM 1612 C CA . LYS A 1 210 ? -2.227 7.607 22.531 1.00 95.44 210 LYS A CA 1
ATOM 1613 C C . LYS A 1 210 ? -1.884 6.712 23.723 1.00 95.44 210 LYS A C 1
ATOM 1615 O O . LYS A 1 210 ? -1.503 5.557 23.548 1.00 95.44 210 LYS A O 1
ATOM 1620 N N . THR A 1 211 ? -1.982 7.244 24.937 1.00 96.06 211 THR A N 1
ATOM 1621 C CA . THR A 1 211 ? -1.596 6.542 26.172 1.00 96.06 211 THR A CA 1
ATOM 1622 C C . THR A 1 211 ? -2.788 5.954 26.921 1.00 96.06 211 THR A C 1
ATOM 1624 O O . THR A 1 211 ? -2.623 5.460 28.031 1.00 96.06 211 THR A O 1
ATOM 1627 N N . LEU A 1 212 ? -3.983 6.031 26.333 1.00 96.19 212 LEU A N 1
ATOM 1628 C CA . LEU A 1 212 ? -5.216 5.560 26.943 1.00 96.19 212 LEU A CA 1
ATOM 1629 C C . LEU A 1 212 ? -5.174 4.042 27.148 1.00 96.19 212 LEU A C 1
ATOM 1631 O O . LEU A 1 212 ? -4.869 3.311 26.208 1.00 96.19 212 LEU A O 1
ATOM 1635 N N . ASP A 1 213 ? -5.503 3.592 28.357 1.00 96.81 213 ASP A N 1
ATOM 1636 C CA . ASP A 1 213 ? -5.600 2.186 28.778 1.00 96.81 213 ASP A CA 1
ATOM 1637 C C . ASP A 1 213 ? -6.976 1.562 28.485 1.00 96.81 213 ASP A C 1
ATOM 1639 O O . ASP A 1 213 ? -7.320 0.501 28.998 1.00 96.81 213 ASP A O 1
ATOM 1643 N N . ILE A 1 214 ? -7.753 2.230 27.637 1.00 98.00 214 ILE A N 1
ATOM 1644 C CA . ILE A 1 214 ? -9.035 1.786 27.099 1.00 98.00 214 ILE A CA 1
ATOM 1645 C C . ILE A 1 214 ? -8.808 1.440 25.627 1.00 98.00 214 ILE A C 1
ATOM 1647 O O . ILE A 1 214 ? -8.072 2.177 24.956 1.00 98.00 214 ILE A O 1
ATOM 1651 N N . PRO A 1 215 ? -9.426 0.369 25.099 1.00 98.44 215 PRO A N 1
ATOM 1652 C CA . PRO A 1 215 ? -9.359 0.067 23.681 1.00 98.44 215 PRO A CA 1
ATOM 1653 C C . PRO A 1 215 ? -9.748 1.249 22.789 1.00 98.44 215 PRO A C 1
ATOM 1655 O O . PRO A 1 215 ? -10.675 2.006 23.097 1.00 98.44 215 PRO A O 1
ATOM 1658 N N . VAL A 1 216 ? -9.042 1.397 21.665 1.00 98.31 216 VAL A N 1
ATOM 1659 C CA . VAL A 1 216 ? -9.280 2.485 20.706 1.00 98.31 216 VAL A CA 1
ATOM 1660 C C . VAL A 1 216 ? -9.476 1.947 19.297 1.00 98.31 216 VAL A C 1
ATOM 1662 O O . VAL A 1 216 ? -8.563 1.375 18.708 1.00 98.31 216 VAL A O 1
ATOM 1665 N N . LEU A 1 217 ? -10.645 2.221 18.726 1.00 98.00 217 LEU A N 1
ATOM 1666 C CA . LEU A 1 217 ? -10.929 2.058 17.305 1.00 98.00 217 LEU A CA 1
ATOM 1667 C C . LEU A 1 217 ? -10.838 3.429 16.624 1.00 98.00 217 LEU A C 1
ATOM 1669 O O . LEU A 1 217 ? -11.467 4.378 17.082 1.00 98.00 217 LEU A O 1
ATOM 1673 N N . THR A 1 218 ? -10.074 3.579 15.544 1.00 96.25 218 THR A N 1
ATOM 1674 C CA . THR A 1 218 ? -9.842 4.905 14.945 1.00 96.25 218 THR A CA 1
ATOM 1675 C C . THR A 1 218 ? -9.890 4.925 13.421 1.00 96.25 218 THR A C 1
ATOM 1677 O O . THR A 1 218 ? -9.371 4.037 12.753 1.00 96.25 218 THR A O 1
ATOM 1680 N N . ALA A 1 219 ? -10.482 5.987 12.880 1.00 93.81 219 ALA A N 1
ATOM 1681 C CA . ALA A 1 219 ? -10.313 6.429 11.498 1.00 93.81 219 ALA A CA 1
ATOM 1682 C C . ALA A 1 219 ? -9.738 7.857 11.435 1.00 93.81 219 ALA A C 1
ATOM 1684 O O . ALA A 1 219 ? -9.828 8.548 10.419 1.00 93.81 219 ALA A O 1
ATOM 1685 N N . LEU A 1 220 ? -9.141 8.340 12.530 1.00 92.06 220 LEU A N 1
ATOM 1686 C CA . LEU A 1 220 ? -8.519 9.662 12.606 1.00 92.06 220 LEU A CA 1
ATOM 1687 C C . LEU A 1 220 ? -7.109 9.645 11.991 1.00 92.06 220 LEU A C 1
ATOM 1689 O O . LEU A 1 220 ? -6.104 9.897 12.656 1.00 92.06 220 LEU A O 1
ATOM 1693 N N . PHE A 1 221 ? -7.029 9.330 10.700 1.00 88.56 221 PHE A N 1
ATOM 1694 C CA . PHE A 1 221 ? -5.764 9.074 10.004 1.00 88.56 221 PHE A CA 1
ATOM 1695 C C . PHE A 1 221 ? -4.842 10.296 9.916 1.00 88.56 221 PHE A C 1
ATOM 1697 O O . PHE A 1 221 ? -3.616 10.173 9.914 1.00 88.56 221 PHE A O 1
ATOM 1704 N N . HIS A 1 222 ? -5.409 11.505 9.913 1.00 86.88 222 HIS A N 1
ATOM 1705 C CA . HIS A 1 222 ? -4.627 12.742 9.968 1.00 86.88 222 HIS A CA 1
ATOM 1706 C C . HIS A 1 222 ? -3.802 12.892 11.259 1.00 86.88 222 HIS A C 1
ATOM 1708 O O . HIS A 1 222 ? -2.904 13.733 11.296 1.00 86.88 222 HIS A O 1
ATOM 1714 N N . ASN A 1 223 ? -4.075 12.075 12.282 1.00 92.31 223 ASN A N 1
ATOM 1715 C CA . ASN A 1 223 ? -3.379 12.050 13.567 1.00 92.31 223 ASN A CA 1
ATOM 1716 C C . ASN A 1 223 ? -2.781 10.667 13.871 1.00 92.31 223 ASN A C 1
ATOM 1718 O O . ASN A 1 223 ? -2.486 10.365 15.025 1.00 92.31 223 ASN A O 1
ATOM 1722 N N . SER A 1 224 ? -2.560 9.822 12.856 1.00 92.81 224 SER A N 1
ATOM 1723 C CA . SER A 1 224 ? -1.907 8.514 13.034 1.00 92.81 224 SER A CA 1
ATOM 1724 C C . SER A 1 224 ? -0.551 8.619 13.735 1.00 92.81 224 SER A C 1
ATOM 1726 O O . SER A 1 224 ? -0.249 7.796 14.598 1.00 92.81 224 SER A O 1
ATOM 1728 N N . ALA A 1 225 ? 0.236 9.653 13.421 1.00 91.88 225 ALA A N 1
ATOM 1729 C CA . ALA A 1 225 ? 1.506 9.927 14.092 1.00 91.88 225 ALA A CA 1
ATOM 1730 C C . ALA A 1 225 ? 1.316 10.314 15.571 1.00 91.88 225 ALA A C 1
ATOM 1732 O O . ALA A 1 225 ? 1.999 9.776 16.443 1.00 91.88 225 ALA A O 1
ATOM 1733 N N . ASP A 1 226 ? 0.334 11.170 15.881 1.00 93.44 226 ASP A N 1
ATOM 1734 C CA . ASP A 1 226 ? 0.023 11.572 17.263 1.00 93.44 226 ASP A CA 1
ATOM 1735 C C . ASP A 1 226 ? -0.486 10.395 18.105 1.00 93.44 226 ASP A C 1
ATOM 1737 O O . ASP A 1 226 ? -0.198 10.305 19.297 1.00 93.44 226 ASP A O 1
ATOM 1741 N N . LEU A 1 227 ? -1.206 9.464 17.474 1.00 95.50 227 LEU A N 1
ATOM 1742 C CA . LEU A 1 227 ? -1.666 8.207 18.066 1.00 95.50 227 LEU A CA 1
ATOM 1743 C C . LEU A 1 227 ? -0.559 7.144 18.168 1.00 95.50 227 LEU A C 1
ATOM 1745 O O . LEU A 1 227 ? -0.769 6.107 18.794 1.00 95.50 227 LEU A O 1
ATOM 1749 N N . GLY A 1 228 ? 0.617 7.387 17.580 1.00 95.62 228 GLY A N 1
ATOM 1750 C CA . GLY A 1 228 ? 1.737 6.446 17.556 1.00 95.62 228 GLY A CA 1
ATOM 1751 C C . GLY A 1 228 ? 1.537 5.243 16.629 1.00 95.62 228 GLY A C 1
ATOM 1752 O O . GLY A 1 228 ? 2.247 4.256 16.775 1.00 95.62 228 GLY A O 1
ATOM 1753 N N . LEU A 1 229 ? 0.593 5.293 15.689 1.00 95.50 229 LEU A N 1
ATOM 1754 C CA . LEU A 1 229 ? 0.306 4.184 14.769 1.00 95.50 229 LEU A CA 1
ATOM 1755 C C . LEU A 1 229 ? 1.289 4.125 13.590 1.00 95.50 229 LEU A C 1
ATOM 1757 O O . LEU A 1 229 ? 1.459 3.072 12.978 1.00 95.50 229 LEU A O 1
ATOM 1761 N N . ALA A 1 230 ? 1.923 5.250 13.256 1.00 93.12 230 ALA A N 1
ATOM 1762 C CA . ALA A 1 230 ? 2.841 5.392 12.128 1.00 93.12 230 ALA A CA 1
ATOM 1763 C C . ALA A 1 230 ? 3.802 6.581 12.312 1.00 93.12 230 ALA A C 1
ATOM 1765 O O . ALA A 1 230 ? 3.649 7.363 13.251 1.00 93.12 230 ALA A O 1
ATOM 1766 N N . ASP A 1 231 ? 4.773 6.716 11.408 1.00 87.75 231 ASP A N 1
ATOM 1767 C CA . ASP A 1 231 ? 5.743 7.821 11.352 1.00 87.75 231 ASP A CA 1
ATOM 1768 C C . ASP A 1 231 ? 5.111 9.176 11.033 1.00 87.75 231 ASP A C 1
ATOM 1770 O O . ASP A 1 231 ? 5.435 10.200 11.637 1.00 87.75 231 ASP A O 1
ATOM 1774 N N . ILE A 1 232 ? 4.214 9.173 10.057 1.00 86.19 232 ILE A N 1
ATOM 1775 C CA . ILE A 1 232 ? 3.537 10.340 9.531 1.00 86.19 232 ILE A CA 1
ATOM 1776 C C . ILE A 1 232 ? 2.043 10.067 9.436 1.00 86.19 232 ILE A C 1
ATOM 1778 O O . ILE A 1 232 ? 1.547 8.952 9.610 1.00 86.19 232 ILE A O 1
ATOM 1782 N N . ARG A 1 233 ? 1.296 11.137 9.191 1.00 85.38 233 ARG A N 1
ATOM 1783 C CA . ARG A 1 233 ? -0.149 11.048 9.027 1.00 85.38 233 ARG A CA 1
ATOM 1784 C C . ARG A 1 233 ? -0.538 10.248 7.780 1.00 85.38 233 ARG A C 1
ATOM 1786 O O . ARG A 1 233 ? 0.192 10.200 6.787 1.00 85.38 233 ARG A O 1
ATOM 1793 N N . GLY A 1 234 ? -1.737 9.689 7.830 1.00 84.62 234 GLY A N 1
ATOM 1794 C CA . GLY A 1 234 ? -2.447 9.171 6.673 1.00 84.62 234 GLY A CA 1
ATOM 1795 C C . GLY A 1 234 ? -3.177 10.252 5.879 1.00 84.62 234 GLY A C 1
ATOM 1796 O O . GLY A 1 234 ? -3.286 11.411 6.299 1.00 84.62 234 GLY A O 1
ATOM 1797 N N . GLU A 1 235 ? -3.683 9.851 4.719 1.00 82.06 235 GLU A N 1
ATOM 1798 C CA . GLU A 1 235 ? -4.478 10.681 3.813 1.00 82.06 235 GLU A CA 1
ATOM 1799 C C . GLU A 1 235 ? -5.671 9.886 3.274 1.00 82.06 235 GLU A C 1
ATOM 1801 O O . GLU A 1 235 ? -5.816 8.690 3.521 1.00 82.06 235 GLU A O 1
ATOM 1806 N N . ASN A 1 236 ? -6.538 10.574 2.536 1.00 77.88 236 ASN A N 1
ATOM 1807 C CA . ASN A 1 236 ? -7.751 9.988 1.985 1.00 77.88 236 ASN A CA 1
ATOM 1808 C C . ASN A 1 236 ? -7.546 9.534 0.535 1.00 77.88 236 ASN A C 1
ATOM 1810 O O . ASN A 1 236 ? -7.035 10.286 -0.299 1.00 77.88 236 ASN A O 1
ATOM 1814 N N . ALA A 1 237 ? 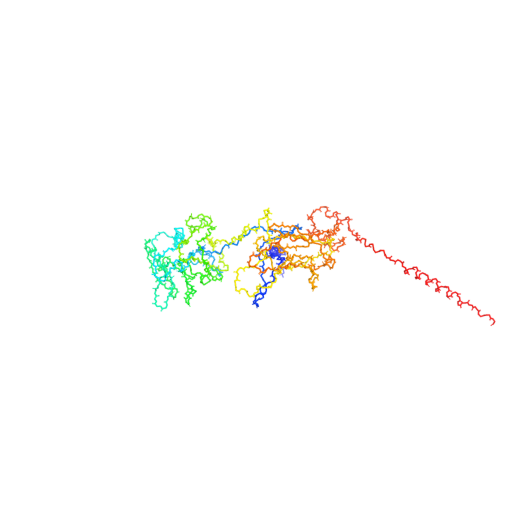-8.051 8.349 0.208 1.00 74.19 237 ALA A N 1
ATOM 1815 C CA . ALA A 1 237 ? -8.179 7.846 -1.150 1.00 74.19 237 ALA A CA 1
ATOM 1816 C C . ALA A 1 237 ? -9.581 8.158 -1.698 1.00 74.19 237 ALA A C 1
ATOM 1818 O O . ALA A 1 237 ? -10.593 7.704 -1.162 1.00 74.19 237 ALA A O 1
ATOM 1819 N N . ASN A 1 238 ? -9.645 8.937 -2.781 1.00 79.00 238 ASN A N 1
ATOM 1820 C CA . ASN A 1 238 ? -10.902 9.330 -3.424 1.00 79.00 238 ASN A CA 1
ATOM 1821 C C . ASN A 1 238 ? -11.282 8.362 -4.548 1.00 79.00 238 ASN A C 1
ATOM 1823 O O . ASN A 1 238 ? -10.420 7.910 -5.294 1.00 79.00 238 ASN A O 1
ATOM 1827 N N . GLY A 1 239 ? -12.580 8.108 -4.715 1.00 77.19 239 GLY A N 1
ATOM 1828 C CA . GLY A 1 239 ? -13.111 7.261 -5.787 1.00 77.19 239 GLY A CA 1
ATOM 1829 C C . GLY A 1 239 ? -12.942 5.761 -5.542 1.00 77.19 239 GLY A C 1
ATOM 1830 O O . GLY A 1 239 ? -13.366 4.966 -6.374 1.00 77.19 239 GLY A O 1
ATOM 1831 N N . GLN A 1 240 ? -12.366 5.375 -4.403 1.00 77.00 240 GLN A N 1
ATOM 1832 C CA . GLN A 1 240 ? -12.070 3.991 -4.076 1.00 77.00 240 GLN A CA 1
ATOM 1833 C C . GLN A 1 240 ? -13.237 3.347 -3.322 1.00 77.00 240 GLN A C 1
ATOM 1835 O O . GLN A 1 240 ? -13.684 3.883 -2.310 1.00 77.00 240 GLN A O 1
ATOM 1840 N N . THR A 1 241 ? -13.716 2.195 -3.801 1.00 83.94 241 THR A N 1
ATOM 1841 C CA . THR A 1 241 ? -14.793 1.418 -3.149 1.00 83.94 241 THR A CA 1
ATOM 1842 C C . THR A 1 241 ? -14.347 0.066 -2.614 1.00 83.94 241 THR A C 1
ATOM 1844 O O . THR A 1 241 ? -15.042 -0.532 -1.791 1.00 83.94 241 THR A O 1
ATOM 1847 N N . MET A 1 242 ? -13.186 -0.401 -3.071 1.00 87.56 242 MET A N 1
ATOM 1848 C CA . MET A 1 242 ? -12.647 -1.720 -2.771 1.00 87.56 242 MET A CA 1
ATOM 1849 C C . MET A 1 242 ? -11.483 -1.617 -1.785 1.00 87.56 242 MET A C 1
ATOM 1851 O O . MET A 1 242 ? -10.709 -0.659 -1.849 1.00 87.56 242 MET A O 1
ATOM 1855 N N . ILE A 1 243 ? -11.310 -2.641 -0.957 1.00 91.94 243 ILE A N 1
ATOM 1856 C CA . ILE A 1 243 ? -10.080 -2.921 -0.202 1.00 91.94 243 ILE A CA 1
ATOM 1857 C C . ILE A 1 243 ? -9.577 -4.319 -0.553 1.00 91.94 243 ILE A C 1
ATOM 1859 O O . ILE A 1 243 ? -10.336 -5.135 -1.069 1.00 91.94 243 ILE A O 1
ATOM 1863 N N . GLU A 1 244 ? -8.312 -4.596 -0.272 1.00 90.50 244 GLU A N 1
ATOM 1864 C CA . GLU A 1 244 ? -7.726 -5.929 -0.366 1.00 90.50 244 GLU A CA 1
ATOM 1865 C C . GLU A 1 244 ? -7.528 -6.494 1.042 1.00 90.50 244 GLU A C 1
ATOM 1867 O O . GLU A 1 244 ? -6.778 -5.926 1.839 1.00 90.50 244 GLU A O 1
ATOM 1872 N N . ILE A 1 245 ? -8.201 -7.600 1.356 1.00 93.62 245 ILE A N 1
ATOM 1873 C CA . ILE A 1 245 ? -7.932 -8.379 2.566 1.00 93.62 245 ILE A CA 1
ATOM 1874 C C . ILE A 1 245 ? -6.624 -9.137 2.346 1.00 93.62 245 ILE A C 1
ATOM 1876 O O . ILE A 1 245 ? -6.513 -9.900 1.386 1.00 93.62 245 ILE A O 1
ATOM 1880 N N . VAL A 1 246 ? -5.644 -8.921 3.223 1.00 90.62 246 VAL A N 1
ATOM 1881 C CA . VAL A 1 246 ? -4.307 -9.538 3.138 1.00 90.62 246 VAL A CA 1
ATOM 1882 C C . VAL A 1 246 ? -4.028 -10.533 4.263 1.00 90.62 246 VAL A C 1
ATOM 1884 O O . VAL A 1 246 ? -3.130 -11.357 4.122 1.00 90.62 246 VAL A O 1
ATOM 1887 N N . ASP A 1 247 ? -4.815 -10.488 5.338 1.00 91.75 247 ASP A N 1
ATOM 1888 C CA . ASP A 1 247 ? -4.820 -11.476 6.418 1.00 91.75 247 ASP A CA 1
ATOM 1889 C C . ASP A 1 247 ? -6.273 -11.834 6.752 1.00 91.75 247 ASP A C 1
ATOM 1891 O O . ASP A 1 247 ? -6.945 -11.140 7.515 1.00 91.75 247 ASP A O 1
ATOM 1895 N N . ASP A 1 248 ? -6.780 -12.896 6.129 1.00 94.75 248 ASP A N 1
ATOM 1896 C CA . ASP A 1 248 ? -8.154 -13.378 6.298 1.00 94.75 248 ASP A CA 1
ATOM 1897 C C . ASP A 1 248 ? -8.356 -14.241 7.552 1.00 94.75 248 ASP A C 1
ATOM 1899 O O . ASP A 1 248 ? -9.491 -14.557 7.919 1.00 94.75 248 ASP A O 1
ATOM 1903 N N . LEU A 1 249 ? -7.269 -14.597 8.242 1.00 95.75 249 LEU A N 1
ATOM 1904 C CA . LEU A 1 249 ? -7.313 -15.338 9.500 1.00 95.75 249 LEU A CA 1
ATOM 1905 C C . LEU A 1 249 ? -7.516 -14.414 10.705 1.00 95.75 249 LEU A C 1
ATOM 1907 O O . LEU A 1 249 ? -7.969 -14.873 11.759 1.00 95.75 249 LEU A O 1
ATOM 1911 N N . HIS A 1 250 ? -7.204 -13.124 10.569 1.00 96.44 250 HIS A N 1
ATOM 1912 C CA . HIS A 1 250 ? -7.418 -12.149 11.631 1.00 96.44 250 HIS A CA 1
ATOM 1913 C C . HIS A 1 250 ? -8.922 -11.899 11.866 1.00 96.44 250 HIS A C 1
ATOM 1915 O O . HIS A 1 250 ? -9.654 -11.667 10.903 1.00 96.44 250 HIS A O 1
ATOM 1921 N N . PRO A 1 251 ? -9.424 -11.832 13.120 1.00 95.81 251 PRO A N 1
ATOM 1922 C CA . PRO A 1 251 ? -10.849 -11.585 13.388 1.00 95.81 251 PRO A CA 1
ATOM 1923 C C . PRO A 1 251 ? -11.408 -10.304 12.745 1.00 95.81 251 PRO A C 1
ATOM 1925 O O . PRO A 1 251 ? -12.557 -10.275 12.311 1.00 95.81 251 PRO A O 1
ATOM 1928 N N . LEU A 1 252 ? -10.574 -9.265 12.614 1.00 95.44 252 LEU A N 1
ATOM 1929 C CA . LEU A 1 252 ? -10.907 -8.016 11.911 1.00 95.44 252 LEU A CA 1
ATOM 1930 C C . LEU A 1 252 ? -11.247 -8.195 10.425 1.00 95.44 252 LEU A C 1
ATOM 1932 O O . LEU A 1 252 ? -11.890 -7.313 9.865 1.00 95.44 252 LEU A O 1
ATOM 1936 N N . ALA A 1 253 ? -10.863 -9.303 9.785 1.00 96.56 253 ALA A N 1
ATOM 1937 C CA . ALA A 1 253 ? -11.281 -9.608 8.418 1.00 96.56 253 ALA A CA 1
ATOM 1938 C C . ALA A 1 253 ? -12.772 -9.984 8.328 1.00 96.56 253 ALA A C 1
ATOM 1940 O O . ALA A 1 253 ? -13.297 -10.149 7.231 1.00 96.56 253 ALA A O 1
ATOM 1941 N N . ALA A 1 254 ? -13.474 -10.126 9.462 1.00 96.88 254 ALA A N 1
ATOM 1942 C CA . ALA A 1 254 ? -14.896 -10.471 9.535 1.00 96.88 254 ALA A CA 1
ATOM 1943 C C . ALA A 1 254 ? -15.256 -11.778 8.794 1.00 96.88 254 ALA A C 1
ATOM 1945 O O . ALA A 1 254 ? -16.369 -11.934 8.287 1.00 96.88 254 ALA A O 1
ATOM 1946 N N . GLY A 1 255 ? -14.301 -12.711 8.698 1.00 95.75 255 GLY A N 1
ATOM 1947 C CA . GLY A 1 255 ? -14.442 -13.961 7.944 1.00 95.75 255 GLY A CA 1
ATOM 1948 C C . GLY A 1 255 ? -14.495 -13.784 6.422 1.00 95.75 255 GLY A C 1
ATOM 1949 O O . GLY A 1 255 ? -14.868 -14.724 5.717 1.00 95.75 255 GLY A O 1
ATOM 1950 N N . LEU A 1 256 ? -14.164 -12.597 5.907 1.00 95.44 256 LEU A N 1
ATOM 1951 C CA . LEU A 1 256 ? -14.018 -12.356 4.476 1.00 95.44 256 LEU A CA 1
ATOM 1952 C C . LEU A 1 256 ? -12.710 -12.988 3.980 1.00 95.44 256 LEU A C 1
ATOM 1954 O O . LEU A 1 256 ? -11.696 -12.884 4.668 1.00 95.44 256 LEU A O 1
ATOM 1958 N N . PRO A 1 257 ? -12.717 -13.634 2.801 1.00 91.69 257 PRO A N 1
ATOM 1959 C CA . PRO A 1 257 ? -11.530 -14.288 2.267 1.00 91.69 257 PRO A CA 1
ATOM 1960 C C . PRO A 1 257 ? -10.482 -13.267 1.815 1.00 91.69 257 PRO A C 1
ATOM 1962 O O . PRO A 1 257 ? -10.815 -12.125 1.489 1.00 91.69 257 PRO A O 1
ATOM 1965 N N . GLN A 1 258 ? -9.231 -13.717 1.719 1.00 91.38 258 GLN A N 1
ATOM 1966 C CA . GLN A 1 258 ? -8.144 -12.932 1.138 1.00 91.38 258 GLN A CA 1
ATOM 1967 C C . GLN A 1 258 ? -8.504 -12.450 -0.285 1.00 91.38 258 GLN A C 1
ATOM 1969 O O . GLN A 1 258 ? -9.070 -13.204 -1.083 1.00 91.38 258 GLN A O 1
ATOM 1974 N N . GLY A 1 259 ? -8.160 -11.201 -0.614 1.00 86.25 259 GLY A N 1
ATOM 1975 C CA . GLY A 1 259 ? -8.401 -10.582 -1.922 1.00 86.25 259 GLY A CA 1
ATOM 1976 C C . GLY A 1 259 ? -9.326 -9.360 -1.894 1.00 86.25 259 GLY A C 1
ATOM 1977 O O . GLY A 1 259 ? -9.593 -8.770 -0.847 1.00 86.25 259 GLY A O 1
ATOM 1978 N N . LEU A 1 260 ? -9.783 -8.940 -3.080 1.00 89.81 260 LEU A N 1
ATOM 1979 C CA . LEU A 1 260 ? -10.555 -7.706 -3.256 1.00 89.81 260 LEU A CA 1
ATOM 1980 C C . LEU A 1 260 ? -11.994 -7.829 -2.742 1.00 89.81 260 LEU A C 1
ATOM 1982 O O . LEU A 1 260 ? -12.749 -8.709 -3.153 1.00 89.81 260 LEU A O 1
ATOM 1986 N N . VAL A 1 261 ? -12.398 -6.867 -1.915 1.00 92.81 261 VAL A N 1
ATOM 1987 C CA . VAL A 1 261 ? -13.733 -6.768 -1.320 1.00 92.81 261 VAL A CA 1
ATOM 1988 C C . VAL A 1 261 ? -14.294 -5.365 -1.532 1.00 92.81 261 VAL A C 1
ATOM 1990 O O . VAL A 1 261 ? -13.650 -4.375 -1.190 1.00 92.81 261 VAL A O 1
ATOM 1993 N N . GLU A 1 262 ? -15.525 -5.276 -2.039 1.00 92.75 262 GLU A N 1
ATOM 1994 C CA . GLU A 1 262 ? -16.273 -4.016 -2.113 1.00 92.75 262 GLU A CA 1
ATOM 1995 C C . GLU A 1 262 ? -16.846 -3.647 -0.746 1.00 92.75 262 GLU A C 1
ATOM 1997 O O . GLU A 1 262 ? -17.651 -4.394 -0.178 1.00 92.75 262 GLU A O 1
ATOM 2002 N N . VAL A 1 263 ? -16.438 -2.496 -0.215 1.00 94.69 263 VAL A N 1
ATOM 2003 C CA . VAL A 1 263 ? -16.770 -2.068 1.152 1.00 94.69 263 VAL A CA 1
ATOM 2004 C C . VAL A 1 263 ? -17.535 -0.753 1.213 1.00 94.69 263 VAL A C 1
ATOM 2006 O O . VAL A 1 263 ? -18.342 -0.573 2.122 1.00 94.69 263 VAL A O 1
ATOM 2009 N N . ILE A 1 264 ? -17.353 0.136 0.237 1.00 89.94 264 ILE A N 1
ATOM 2010 C CA . ILE A 1 264 ? -18.194 1.327 0.061 1.00 89.94 264 ILE A CA 1
ATOM 2011 C C . ILE A 1 264 ? -19.212 1.032 -1.028 1.00 89.94 264 ILE A C 1
ATOM 2013 O O . ILE A 1 264 ? -18.860 0.478 -2.068 1.00 89.94 264 ILE A O 1
ATOM 2017 N N . ASP A 1 265 ? -20.462 1.423 -0.798 1.00 88.44 265 ASP A N 1
ATOM 2018 C CA . ASP A 1 265 ? -21.506 1.229 -1.794 1.00 88.44 265 ASP A CA 1
ATOM 2019 C C . ASP A 1 265 ? -21.188 2.028 -3.077 1.00 88.44 265 ASP A C 1
ATOM 2021 O O . ASP A 1 265 ? -20.923 3.235 -3.008 1.00 88.44 265 ASP A O 1
ATOM 2025 N N . PRO A 1 266 ? -21.210 1.409 -4.269 1.00 84.75 266 PRO A N 1
ATOM 2026 C CA . PRO A 1 266 ? -20.973 2.109 -5.528 1.00 84.75 266 PRO A CA 1
ATOM 2027 C C . PRO A 1 266 ? -21.938 3.262 -5.815 1.00 84.75 266 PRO A C 1
ATOM 2029 O O . PRO A 1 266 ? -21.590 4.127 -6.627 1.00 84.75 266 PRO A O 1
ATOM 2032 N N . SER A 1 267 ? -23.118 3.298 -5.190 1.00 84.44 267 SER A N 1
ATOM 2033 C CA . SER A 1 267 ? -24.055 4.420 -5.280 1.00 84.44 267 SER A CA 1
ATOM 2034 C C . SER A 1 267 ? -23.830 5.499 -4.221 1.00 84.44 267 SER A C 1
ATOM 2036 O O . SER A 1 267 ? -24.585 6.465 -4.195 1.00 84.44 267 SER A O 1
ATOM 2038 N N . ALA A 1 268 ? -22.823 5.366 -3.352 1.00 81.38 268 ALA A N 1
ATOM 2039 C CA . ALA A 1 268 ? -22.432 6.432 -2.439 1.00 81.38 268 ALA A CA 1
ATOM 2040 C C . ALA A 1 268 ? -21.914 7.646 -3.227 1.00 81.38 268 ALA A C 1
ATOM 2042 O O . ALA A 1 268 ? -21.023 7.519 -4.076 1.00 81.38 268 ALA A O 1
ATOM 2043 N N . ASP A 1 269 ? -22.425 8.833 -2.902 1.00 79.88 269 ASP A N 1
ATOM 2044 C CA . ASP A 1 269 ? -22.061 10.084 -3.581 1.00 79.88 269 ASP A CA 1
ATOM 2045 C C . ASP A 1 269 ? -20.576 10.424 -3.434 1.00 79.88 269 ASP A C 1
ATOM 2047 O O . ASP A 1 269 ? -19.928 10.920 -4.360 1.00 79.88 269 ASP A O 1
ATOM 2051 N N . ARG A 1 270 ? -20.008 10.105 -2.270 1.00 80.19 270 ARG A N 1
ATOM 2052 C CA . ARG A 1 270 ? -18.576 10.211 -2.003 1.00 80.19 270 ARG A CA 1
ATOM 2053 C C . ARG A 1 270 ? -18.018 8.868 -1.581 1.00 80.19 270 ARG A C 1
ATOM 2055 O O . ARG A 1 270 ? -18.404 8.324 -0.552 1.00 80.19 270 ARG A O 1
ATOM 2062 N N . LYS A 1 271 ? -17.057 8.383 -2.362 1.00 84.06 271 LYS A N 1
ATOM 2063 C CA . LYS A 1 271 ? -16.350 7.120 -2.145 1.00 84.06 271 LYS A CA 1
ATOM 2064 C C . LYS A 1 271 ? -14.970 7.440 -1.603 1.00 84.06 271 LYS A C 1
ATOM 2066 O O . LYS A 1 271 ? -14.085 7.804 -2.380 1.00 84.06 271 LYS A O 1
ATOM 2071 N N . ARG A 1 272 ? -14.832 7.453 -0.279 1.00 82.12 272 ARG A N 1
ATOM 2072 C CA . ARG A 1 272 ? -13.598 7.873 0.387 1.00 82.12 272 ARG A CA 1
ATOM 2073 C C . ARG A 1 272 ? -13.174 6.839 1.412 1.00 82.12 272 ARG A C 1
ATOM 2075 O O . ARG A 1 272 ? -13.923 6.507 2.320 1.00 82.12 272 ARG A O 1
ATOM 2082 N N . LEU A 1 273 ? -11.954 6.359 1.258 1.00 85.31 273 LEU A N 1
ATOM 2083 C CA . LEU A 1 273 ? -11.281 5.537 2.254 1.00 85.31 273 LEU A CA 1
ATOM 2084 C C . LEU A 1 273 ? -10.157 6.359 2.864 1.00 85.31 273 LEU A C 1
ATOM 2086 O O . LEU A 1 273 ? -9.632 7.252 2.197 1.00 85.31 273 LEU A O 1
ATOM 2090 N N . GLY A 1 274 ? -9.763 6.049 4.089 1.00 83.38 274 GLY A N 1
ATOM 2091 C CA . GLY A 1 274 ? -8.543 6.606 4.655 1.00 83.38 274 GLY A CA 1
ATOM 2092 C C . GLY A 1 274 ? -7.443 5.566 4.774 1.00 83.38 274 GLY A C 1
ATOM 2093 O O . GLY A 1 274 ? -7.683 4.410 5.119 1.00 83.38 274 GLY A O 1
ATOM 2094 N N . ASP A 1 275 ? -6.230 5.995 4.457 1.00 87.81 275 ASP A N 1
ATOM 2095 C CA . ASP A 1 275 ? -5.017 5.221 4.662 1.00 87.81 275 ASP A CA 1
ATOM 2096 C C . ASP A 1 275 ? -4.466 5.502 6.051 1.00 87.81 275 ASP A C 1
ATOM 2098 O O . ASP A 1 275 ? -4.483 6.646 6.493 1.00 87.81 275 ASP A O 1
ATOM 2102 N N . ILE A 1 276 ? -3.896 4.500 6.719 1.00 92.12 276 ILE A N 1
ATOM 2103 C CA . ILE A 1 276 ? -3.321 4.695 8.057 1.00 92.12 276 ILE A CA 1
ATOM 2104 C C . ILE A 1 276 ? -2.141 5.672 8.006 1.00 92.12 276 ILE A C 1
ATOM 2106 O O . ILE A 1 276 ? -2.009 6.526 8.879 1.00 92.12 276 ILE A O 1
ATOM 2110 N N . THR A 1 277 ? -1.286 5.566 6.990 1.00 88.62 277 THR A N 1
ATOM 2111 C CA . THR A 1 277 ? -0.096 6.409 6.825 1.00 88.62 277 THR A CA 1
ATOM 2112 C C . THR A 1 277 ? 0.296 6.535 5.360 1.00 88.62 277 THR A C 1
ATOM 2114 O O . THR A 1 277 ? 0.025 5.646 4.550 1.00 88.62 277 THR A O 1
ATOM 2117 N N . ASN A 1 278 ? 0.955 7.643 5.023 1.00 77.56 278 ASN A N 1
ATOM 2118 C CA . ASN A 1 278 ? 1.667 7.792 3.760 1.00 77.56 278 ASN A CA 1
ATOM 2119 C C . ASN A 1 278 ? 3.114 7.290 3.791 1.00 77.56 278 ASN A C 1
ATOM 2121 O O . ASN A 1 278 ? 3.704 7.189 2.717 1.00 77.56 278 ASN A O 1
ATOM 2125 N N . GLY A 1 279 ? 3.653 7.011 4.976 1.00 78.81 279 GLY A N 1
ATOM 2126 C CA . GLY A 1 279 ? 5.004 6.516 5.201 1.00 78.81 279 GLY A CA 1
ATOM 2127 C C . GLY A 1 279 ? 4.987 5.103 5.774 1.00 78.81 279 GLY A C 1
ATOM 2128 O O . GLY A 1 279 ? 4.350 4.201 5.230 1.00 78.81 279 GLY A O 1
ATOM 2129 N N . THR A 1 280 ? 5.692 4.916 6.883 1.00 83.94 280 THR A N 1
ATOM 2130 C CA . THR A 1 280 ? 5.888 3.625 7.544 1.00 83.94 280 THR A CA 1
ATOM 2131 C C . THR A 1 280 ? 4.927 3.430 8.715 1.00 83.94 280 THR A C 1
ATOM 2133 O O . THR A 1 280 ? 4.867 4.230 9.650 1.00 83.94 280 THR A O 1
ATOM 2136 N N . ILE A 1 281 ? 4.187 2.322 8.698 1.00 88.75 281 ILE A N 1
ATOM 2137 C CA . ILE A 1 281 ? 3.351 1.905 9.830 1.00 88.75 281 ILE A CA 1
ATOM 2138 C C . ILE A 1 281 ? 4.222 1.359 10.972 1.00 88.75 281 ILE A C 1
ATOM 2140 O O . ILE A 1 281 ? 5.307 0.829 10.734 1.00 88.75 281 ILE A O 1
ATOM 2144 N N . ALA A 1 282 ? 3.759 1.482 12.218 1.00 88.50 282 ALA A N 1
ATOM 2145 C CA . ALA A 1 282 ? 4.443 0.915 13.377 1.00 88.50 282 ALA A CA 1
ATOM 2146 C C . ALA A 1 282 ? 4.719 -0.589 13.200 1.00 88.50 282 ALA A C 1
ATOM 2148 O O . ALA A 1 282 ? 3.870 -1.334 12.715 1.00 88.50 282 ALA A O 1
ATOM 2149 N N . SER A 1 283 ? 5.897 -1.049 13.625 1.00 84.12 283 SER A N 1
ATOM 2150 C CA . SER A 1 283 ? 6.343 -2.433 13.408 1.00 84.12 283 SER A CA 1
ATOM 2151 C C . SER A 1 283 ? 5.521 -3.485 14.156 1.00 84.12 283 SER A C 1
ATOM 2153 O O . SER A 1 283 ? 5.541 -4.647 13.762 1.00 84.12 283 SER A O 1
ATOM 2155 N N . GLY A 1 284 ? 4.801 -3.094 15.213 1.00 83.81 284 GLY A N 1
ATOM 2156 C CA . GLY A 1 284 ? 3.850 -3.957 15.917 1.00 83.81 284 GLY A CA 1
ATOM 2157 C C . GLY A 1 284 ? 2.479 -4.069 15.245 1.00 83.81 284 GLY A C 1
ATOM 2158 O O . GLY A 1 284 ? 1.590 -4.675 15.822 1.00 83.81 284 GLY A O 1
ATOM 2159 N N . ALA A 1 285 ? 2.269 -3.464 14.072 1.00 94.88 285 ALA A N 1
ATOM 2160 C CA . ALA A 1 285 ? 0.972 -3.480 13.408 1.00 94.88 285 ALA A CA 1
ATOM 2161 C C . ALA A 1 285 ? 0.680 -4.822 12.720 1.00 94.88 285 ALA A C 1
ATOM 2163 O O . ALA A 1 285 ? 1.411 -5.262 11.831 1.00 94.88 285 ALA A O 1
ATOM 2164 N N . HIS A 1 286 ? -0.470 -5.405 13.040 1.00 95.31 286 HIS A N 1
ATOM 2165 C CA . HIS A 1 286 ? -1.082 -6.512 12.315 1.00 95.31 286 HIS A CA 1
ATOM 2166 C C . HIS A 1 286 ? -1.941 -5.954 11.175 1.00 95.31 286 HIS A C 1
ATOM 2168 O O . HIS A 1 286 ? -3.074 -5.530 11.397 1.00 95.31 286 HIS A O 1
ATOM 2174 N N . VAL A 1 287 ? -1.398 -5.886 9.956 1.00 95.50 287 VAL A N 1
ATOM 2175 C CA . VAL A 1 287 ? -2.113 -5.337 8.788 1.00 95.50 287 VAL A CA 1
ATOM 2176 C C . VAL A 1 287 ? -3.082 -6.376 8.226 1.00 95.50 287 VAL A C 1
ATOM 2178 O O . VAL A 1 287 ? -2.653 -7.383 7.675 1.00 95.50 287 VAL A O 1
ATOM 2181 N N . VAL A 1 288 ? -4.379 -6.089 8.317 1.00 97.25 288 VAL A N 1
ATOM 2182 C CA . VAL A 1 288 ? -5.475 -6.990 7.918 1.00 97.25 288 VAL A CA 1
ATOM 2183 C C . VAL A 1 288 ? -5.979 -6.676 6.517 1.00 97.25 288 VAL A C 1
ATOM 2185 O O . VAL A 1 288 ? -6.274 -7.577 5.731 1.00 97.25 288 VAL A O 1
ATOM 2188 N N . ALA A 1 289 ? -6.052 -5.388 6.183 1.00 95.00 289 ALA A N 1
ATOM 2189 C CA . ALA A 1 289 ? -6.454 -4.950 4.859 1.00 95.00 289 ALA A CA 1
ATOM 2190 C C . ALA A 1 289 ? -5.656 -3.742 4.387 1.00 95.00 289 ALA A C 1
ATOM 2192 O O . ALA A 1 289 ? -5.252 -2.866 5.163 1.00 95.00 289 ALA A O 1
ATOM 2193 N N . ARG A 1 290 ? -5.481 -3.682 3.075 1.00 88.69 290 ARG A N 1
ATOM 2194 C CA . ARG A 1 290 ? -4.796 -2.611 2.365 1.00 88.69 290 ARG A CA 1
ATOM 2195 C C . ARG A 1 290 ? -5.740 -1.997 1.346 1.00 88.69 290 ARG A C 1
ATOM 2197 O O . ARG A 1 290 ? -6.773 -2.570 0.993 1.00 88.69 290 ARG A O 1
ATOM 2204 N N . ARG A 1 291 ? -5.382 -0.824 0.835 1.00 83.19 291 ARG A N 1
ATOM 2205 C CA . ARG A 1 291 ? -5.937 -0.383 -0.447 1.00 83.19 291 ARG A CA 1
ATOM 2206 C C . ARG A 1 291 ? -5.600 -1.463 -1.481 1.00 83.19 291 ARG A C 1
ATOM 2208 O O . ARG A 1 291 ? -4.552 -2.090 -1.335 1.00 83.19 291 ARG A O 1
ATOM 2215 N N . PRO A 1 292 ? -6.421 -1.688 -2.515 1.00 73.25 292 PRO A N 1
ATOM 2216 C CA . PRO A 1 292 ? -5.986 -2.508 -3.625 1.00 73.25 292 PRO A CA 1
ATOM 2217 C C . PRO A 1 292 ? -4.663 -1.958 -4.119 1.00 73.25 292 PRO A C 1
ATOM 2219 O O . PRO A 1 292 ? -4.521 -0.736 -4.279 1.00 73.25 292 PRO A O 1
ATOM 2222 N N . GLY A 1 293 ? -3.690 -2.851 -4.268 1.00 59.56 293 GLY A N 1
ATOM 2223 C CA . GLY A 1 293 ? -2.425 -2.479 -4.862 1.00 59.56 293 GLY A CA 1
ATOM 2224 C C . GLY A 1 293 ? -2.661 -1.764 -6.185 1.00 59.56 293 GLY A C 1
ATOM 2225 O O . GLY A 1 293 ? -3.635 -2.024 -6.900 1.00 59.56 293 GLY A O 1
ATOM 2226 N N . VAL A 1 294 ? -1.766 -0.840 -6.516 1.00 47.31 294 VAL A N 1
ATOM 2227 C CA . VAL A 1 294 ? -1.695 -0.403 -7.904 1.00 47.31 294 VAL A CA 1
ATOM 2228 C C . VAL A 1 294 ? -1.067 -1.572 -8.640 1.00 47.31 294 VAL A C 1
ATOM 2230 O O . VAL A 1 294 ? 0.149 -1.770 -8.605 1.00 47.31 294 VAL A O 1
ATOM 2233 N N . GLU A 1 295 ? -1.910 -2.381 -9.277 1.00 41.88 295 GLU A N 1
ATOM 2234 C CA . GLU A 1 295 ? -1.455 -3.103 -10.448 1.00 41.88 295 GLU A CA 1
ATOM 2235 C C . GLU A 1 295 ? -1.016 -2.024 -11.426 1.00 41.88 295 GLU A C 1
ATOM 2237 O O . GLU A 1 295 ? -1.812 -1.176 -11.843 1.00 41.88 295 GLU A O 1
ATOM 2242 N N . PHE A 1 296 ? 0.266 -2.010 -11.771 1.00 40.81 296 PHE A N 1
ATOM 2243 C CA . PHE A 1 296 ? 0.681 -1.308 -12.968 1.00 40.81 296 PHE A CA 1
ATOM 2244 C C . PHE A 1 296 ? 0.009 -2.033 -14.126 1.00 40.81 296 PHE A C 1
ATOM 2246 O O . PHE A 1 296 ? 0.562 -2.992 -14.661 1.00 40.81 296 PHE A O 1
ATOM 2253 N N . GLY A 1 297 ? -1.216 -1.613 -14.449 1.00 36.47 297 GLY A N 1
ATOM 2254 C CA . GLY A 1 297 ? -2.002 -2.182 -15.523 1.00 36.47 297 GLY A CA 1
ATOM 2255 C C . GLY A 1 297 ? -1.119 -2.262 -16.754 1.00 36.47 297 GLY A C 1
ATOM 2256 O O . GLY A 1 297 ? -0.546 -1.258 -17.181 1.00 36.47 297 GLY A O 1
ATOM 2257 N N . VAL A 1 298 ? -0.966 -3.474 -17.277 1.00 35.00 298 VAL A N 1
ATOM 2258 C CA . VAL A 1 298 ? -0.540 -3.687 -18.655 1.00 35.00 298 VAL A CA 1
ATOM 2259 C C . VAL A 1 298 ? -1.516 -2.882 -19.512 1.00 35.00 298 VAL A C 1
ATOM 2261 O O . VAL A 1 298 ? -2.714 -3.187 -19.491 1.00 35.00 298 VAL A O 1
ATOM 2264 N N . PRO A 1 299 ? -1.077 -1.834 -20.233 1.00 35.50 299 PRO A N 1
ATOM 2265 C CA . PRO A 1 299 ? -1.890 -1.316 -21.315 1.00 35.50 299 PRO A CA 1
ATOM 2266 C C . PRO A 1 299 ? -2.181 -2.494 -22.245 1.00 35.50 299 PRO A C 1
ATOM 2268 O O . PRO A 1 299 ? -1.298 -3.312 -22.506 1.00 35.50 299 PRO A O 1
ATOM 2271 N N . LEU A 1 300 ? -3.412 -2.581 -22.745 1.00 37.16 300 LEU A N 1
ATOM 2272 C CA . LEU A 1 300 ? -3.820 -3.601 -23.716 1.00 37.16 300 LEU A CA 1
ATOM 2273 C C . LEU A 1 300 ? -2.951 -3.598 -24.996 1.00 37.16 300 LEU A C 1
ATOM 2275 O O . LEU A 1 300 ? -3.001 -4.568 -25.742 1.00 37.16 300 LEU A O 1
ATOM 2279 N N . ASP A 1 301 ? -2.102 -2.578 -25.175 1.00 37.38 301 ASP A N 1
ATOM 2280 C CA . ASP A 1 301 ? -1.158 -2.402 -26.279 1.00 37.38 301 ASP A CA 1
ATOM 2281 C C . ASP A 1 301 ? 0.308 -2.363 -25.787 1.00 37.38 301 ASP A C 1
ATOM 2283 O O . ASP A 1 301 ? 0.971 -1.329 -25.769 1.00 37.38 301 ASP A O 1
ATOM 2287 N N . LEU A 1 302 ? 0.799 -3.518 -25.340 1.00 36.84 302 LEU A N 1
ATOM 2288 C CA . LEU A 1 302 ? 2.207 -3.960 -25.350 1.00 36.84 302 LEU A CA 1
ATOM 2289 C C . LEU A 1 302 ? 2.182 -5.474 -25.098 1.00 36.84 302 LEU A C 1
ATOM 2291 O O . LEU A 1 302 ? 2.724 -6.009 -24.133 1.00 36.84 302 LEU A O 1
ATOM 2295 N N . THR A 1 303 ? 1.409 -6.187 -25.920 1.00 30.08 303 THR A N 1
ATOM 2296 C CA . THR A 1 303 ? 1.405 -7.648 -25.897 1.00 30.08 303 THR A CA 1
ATOM 2297 C C . THR A 1 303 ? 2.752 -8.123 -26.391 1.00 30.08 303 THR A C 1
ATOM 2299 O O . THR A 1 303 ? 3.035 -7.893 -27.548 1.00 30.08 303 THR A O 1
ATOM 2302 N N . GLY A 1 304 ? 3.523 -8.808 -25.557 1.00 31.92 304 GLY A N 1
ATOM 2303 C CA . GLY A 1 304 ? 4.702 -9.586 -25.920 1.00 31.92 304 GLY A CA 1
ATOM 2304 C C . GLY A 1 304 ? 4.945 -10.580 -24.798 1.00 31.92 304 GLY A C 1
ATOM 2305 O O . GLY A 1 304 ? 5.575 -10.266 -23.796 1.00 31.92 304 GLY A O 1
ATOM 2306 N N . TYR A 1 305 ? 4.310 -11.744 -24.901 1.00 28.83 305 TYR A N 1
ATOM 2307 C CA . TYR A 1 305 ? 4.462 -12.823 -23.932 1.00 28.83 305 TYR A CA 1
ATOM 2308 C C . TYR A 1 305 ? 5.864 -13.431 -24.061 1.00 28.83 305 TYR A C 1
ATOM 2310 O O . TYR A 1 305 ? 6.120 -14.111 -25.048 1.00 28.83 305 TYR A O 1
ATOM 2318 N N . GLU A 1 306 ? 6.727 -13.194 -23.069 1.00 26.25 306 GLU A N 1
ATOM 2319 C CA . GLU A 1 306 ? 7.449 -14.199 -22.262 1.00 26.25 306 GLU A CA 1
ATOM 2320 C C . GLU A 1 306 ? 8.443 -13.496 -21.307 1.00 26.25 306 GLU A C 1
ATOM 2322 O O . GLU A 1 306 ? 9.573 -13.241 -21.683 1.00 26.25 306 GLU A O 1
ATOM 2327 N N . GLY A 1 307 ? 8.017 -13.229 -20.062 1.00 30.66 307 GLY A N 1
ATOM 2328 C CA . GLY A 1 307 ? 8.893 -13.013 -18.894 1.00 30.66 307 GLY A CA 1
ATOM 2329 C C . GLY A 1 307 ? 9.726 -11.717 -18.800 1.00 30.66 307 GLY A C 1
ATOM 2330 O O . GLY A 1 307 ? 10.550 -11.445 -19.653 1.00 30.66 307 GLY A O 1
ATOM 2331 N N . GLU A 1 308 ? 9.625 -11.057 -17.635 1.00 36.03 308 GLU A N 1
ATOM 2332 C CA . GLU A 1 308 ? 10.623 -10.126 -17.047 1.00 36.03 308 GLU A CA 1
ATOM 2333 C C . GLU A 1 308 ? 10.601 -8.652 -17.551 1.00 36.03 308 GLU A C 1
ATOM 2335 O O . GLU A 1 308 ? 10.004 -8.339 -18.571 1.00 36.03 308 GLU A O 1
ATOM 2340 N N . GLY A 1 309 ? 11.059 -7.715 -16.704 1.00 46.44 309 GLY A N 1
ATOM 2341 C CA . GLY A 1 309 ? 10.677 -6.291 -16.701 1.00 46.44 309 GLY A CA 1
ATOM 2342 C C . GLY A 1 309 ? 11.579 -5.279 -17.431 1.00 46.44 309 GLY A C 1
ATOM 2343 O O . GLY A 1 309 ? 12.785 -5.441 -17.518 1.00 46.44 309 GLY A O 1
ATOM 2344 N N . TYR A 1 310 ? 10.967 -4.153 -17.833 1.00 39.97 310 TYR A N 1
ATOM 2345 C CA . TYR A 1 310 ? 11.528 -3.107 -18.704 1.00 39.97 310 TYR A CA 1
ATOM 2346 C C . TYR A 1 310 ? 11.410 -1.679 -18.114 1.00 39.97 310 TYR A C 1
ATOM 2348 O O . TYR A 1 310 ? 10.452 -1.370 -17.397 1.00 39.97 310 TYR A O 1
ATOM 2356 N N . LEU A 1 311 ? 12.333 -0.769 -18.459 1.00 49.59 311 LEU A N 1
ATOM 2357 C CA . LEU A 1 311 ? 12.238 0.674 -18.186 1.00 49.59 311 LEU A CA 1
ATOM 2358 C C . LEU A 1 311 ? 11.148 1.316 -19.053 1.00 49.59 311 LEU A C 1
ATOM 2360 O O . LEU A 1 311 ? 11.006 1.006 -20.237 1.00 49.59 311 LEU A O 1
ATOM 2364 N N . ARG A 1 312 ? 10.393 2.252 -18.468 1.00 50.75 312 ARG A N 1
ATOM 2365 C CA . ARG A 1 312 ? 9.280 2.951 -19.126 1.00 50.75 312 ARG A CA 1
ATOM 2366 C C . ARG A 1 312 ? 9.584 4.431 -19.277 1.00 50.75 312 ARG A C 1
ATOM 2368 O O . ARG A 1 312 ? 9.818 5.106 -18.278 1.00 50.75 312 ARG A O 1
ATOM 2375 N N . SER A 1 313 ? 9.443 4.946 -20.493 1.00 53.97 313 SER A N 1
ATOM 2376 C CA . SER A 1 313 ? 9.392 6.387 -20.750 1.00 53.97 313 SER A CA 1
ATOM 2377 C C . SER A 1 313 ? 8.021 6.782 -21.295 1.00 53.97 313 SER A C 1
ATOM 2379 O O . SER A 1 313 ? 7.544 6.181 -22.258 1.00 53.97 313 SER A O 1
ATOM 2381 N N . GLY A 1 314 ? 7.373 7.767 -20.662 1.00 50.41 314 GLY A N 1
ATOM 2382 C CA . GLY A 1 314 ? 6.059 8.286 -21.052 1.00 50.41 314 GLY A CA 1
ATOM 2383 C C . GLY A 1 314 ? 5.621 9.497 -20.234 1.00 50.41 314 GLY A C 1
ATOM 2384 O O . GLY A 1 314 ? 6.091 9.713 -19.122 1.00 50.41 314 GLY A O 1
ATOM 2385 N N . ARG A 1 315 ? 4.703 10.306 -20.768 1.00 47.59 315 ARG A N 1
ATOM 2386 C CA . ARG A 1 315 ? 4.150 11.472 -20.062 1.00 47.59 315 ARG A CA 1
ATOM 2387 C C . ARG A 1 315 ? 2.941 11.034 -19.221 1.00 47.59 315 ARG A C 1
ATOM 2389 O O . ARG A 1 315 ? 1.960 10.560 -19.777 1.00 47.59 315 ARG A O 1
ATOM 2396 N N . SER A 1 316 ? 2.995 11.201 -17.896 1.00 39.75 316 SER A N 1
ATOM 2397 C CA . SER A 1 316 ? 1.814 11.034 -17.031 1.00 39.75 316 SER A CA 1
ATOM 2398 C C . SER A 1 316 ? 0.813 12.170 -17.281 1.00 39.75 316 SER A C 1
ATOM 2400 O O . SER A 1 316 ? 1.209 13.292 -17.604 1.00 39.75 316 SER A O 1
ATOM 2402 N N . PHE A 1 317 ? -0.483 11.885 -17.147 1.00 38.41 317 PHE A N 1
ATOM 2403 C CA . PHE A 1 317 ? -1.603 12.790 -17.431 1.00 38.41 317 PHE A CA 1
ATOM 2404 C C . PHE A 1 317 ? -1.774 13.866 -16.339 1.00 38.41 317 PHE A C 1
ATOM 2406 O O . PHE A 1 317 ? -2.871 14.056 -15.820 1.00 38.41 317 PHE A O 1
ATOM 2413 N N . ASP A 1 318 ? -0.697 14.558 -15.957 1.00 38.78 318 ASP A N 1
ATOM 2414 C CA . ASP A 1 318 ? -0.778 15.709 -15.059 1.00 38.78 318 ASP A CA 1
ATOM 2415 C C . ASP A 1 318 ? -0.823 17.011 -15.885 1.00 38.78 318 ASP A C 1
ATOM 2417 O O . ASP A 1 318 ? 0.183 17.408 -16.483 1.00 38.78 318 ASP A O 1
ATOM 2421 N N . PRO A 1 319 ? -1.983 17.686 -15.973 1.00 38.91 319 PRO A N 1
ATOM 2422 C CA . PRO A 1 319 ? -2.134 18.922 -16.733 1.00 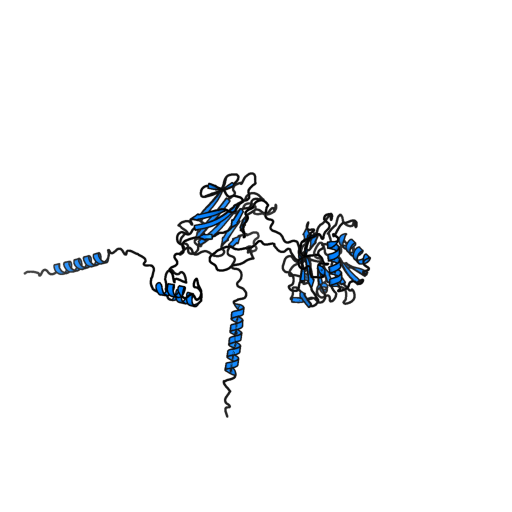38.91 319 PRO A CA 1
ATOM 2423 C C . PRO A 1 319 ? -1.428 20.137 -16.100 1.00 38.91 319 PRO A C 1
ATOM 2425 O O . PRO A 1 319 ? -1.524 21.228 -16.664 1.00 38.91 319 PRO A O 1
ATOM 2428 N N . VAL A 1 320 ? -0.749 19.985 -14.953 1.00 38.59 320 VAL A N 1
ATOM 2429 C CA . VAL A 1 320 ? -0.143 21.091 -14.186 1.00 38.59 320 VAL A CA 1
ATOM 2430 C C . VAL A 1 320 ? 1.395 21.003 -14.096 1.00 38.59 320 VAL A C 1
ATOM 2432 O O . VAL A 1 320 ? 2.023 21.942 -13.612 1.00 38.59 320 VAL A O 1
ATOM 2435 N N . ALA A 1 321 ? 2.032 19.941 -14.606 1.00 41.34 321 ALA A N 1
ATOM 2436 C CA . ALA A 1 321 ? 3.485 19.760 -14.489 1.00 41.34 321 ALA A CA 1
ATOM 2437 C C . ALA A 1 321 ? 4.295 20.819 -15.295 1.00 41.34 321 ALA A C 1
ATOM 2439 O O . ALA A 1 321 ? 4.102 20.924 -16.515 1.00 41.34 321 ALA A O 1
ATOM 2440 N N . PRO A 1 322 ? 5.220 21.585 -14.670 1.00 34.56 322 PRO A N 1
ATOM 2441 C CA . PRO A 1 322 ? 5.938 22.697 -15.313 1.00 34.56 322 PRO A CA 1
ATOM 2442 C C . PRO A 1 322 ? 6.891 22.315 -16.460 1.00 34.56 322 PRO A C 1
ATOM 2444 O O . PRO A 1 322 ? 7.164 23.159 -17.310 1.00 34.56 322 PRO A O 1
ATOM 2447 N N . ASN A 1 323 ? 7.350 21.064 -16.551 1.00 43.97 323 ASN A N 1
ATOM 2448 C CA . ASN A 1 323 ? 8.437 20.653 -17.458 1.00 43.97 323 ASN A CA 1
ATOM 2449 C C . ASN A 1 323 ? 7.962 19.708 -18.564 1.00 43.97 323 ASN A C 1
ATOM 2451 O O . ASN A 1 323 ? 8.506 18.645 -18.841 1.00 43.97 323 ASN A O 1
ATOM 2455 N N . SER A 1 324 ? 6.890 20.121 -19.231 1.00 50.22 324 SER A N 1
ATOM 2456 C CA . SER A 1 324 ? 6.189 19.306 -20.221 1.00 50.22 324 SER A CA 1
ATOM 2457 C C . SER A 1 324 ? 6.949 19.147 -21.569 1.00 50.22 324 SER A C 1
ATOM 2459 O O . SER A 1 324 ? 6.414 18.578 -22.522 1.00 50.22 324 SER A O 1
ATOM 2461 N N . GLY A 1 325 ? 8.191 19.636 -21.669 1.00 52.81 325 GLY A N 1
ATOM 2462 C CA . GLY A 1 325 ? 8.950 19.748 -22.920 1.00 52.81 325 GLY A CA 1
ATOM 2463 C C . GLY A 1 325 ? 10.416 19.312 -22.870 1.00 52.81 325 GLY A C 1
ATOM 2464 O O . GLY A 1 325 ? 11.108 19.573 -23.851 1.00 52.81 325 GLY A O 1
ATOM 2465 N N . ASP A 1 326 ? 10.872 18.637 -21.809 1.00 58.50 326 ASP A N 1
ATOM 2466 C CA . ASP A 1 326 ? 12.264 18.179 -21.694 1.00 58.50 326 ASP A CA 1
ATOM 2467 C C . ASP A 1 326 ? 12.413 16.655 -21.911 1.00 58.50 326 ASP A C 1
ATOM 2469 O O . ASP A 1 326 ? 11.499 15.890 -21.581 1.00 58.50 326 ASP A O 1
ATOM 2473 N N . PRO A 1 327 ? 13.537 16.186 -22.490 1.00 64.00 327 PRO A N 1
ATOM 2474 C CA . PRO A 1 327 ? 13.837 14.760 -22.632 1.00 64.00 327 PRO A CA 1
ATOM 2475 C C . PRO A 1 327 ? 14.101 14.085 -21.283 1.00 64.00 327 PRO A C 1
ATOM 2477 O O . PRO A 1 327 ? 14.748 14.658 -20.410 1.00 64.00 327 PRO A O 1
ATOM 2480 N N . ARG A 1 328 ? 13.658 12.834 -21.135 1.00 65.12 328 ARG A N 1
ATOM 2481 C CA . ARG A 1 328 ? 14.002 11.973 -19.994 1.00 65.12 328 ARG A CA 1
ATOM 2482 C C . ARG A 1 328 ? 15.304 11.247 -20.270 1.00 65.12 328 ARG A C 1
ATOM 2484 O O . ARG A 1 328 ? 15.424 10.643 -21.335 1.00 65.12 328 ARG A O 1
ATOM 2491 N N . ALA A 1 329 ? 16.227 11.261 -19.316 1.00 67.69 329 ALA A N 1
ATOM 2492 C CA . ALA A 1 329 ? 17.521 10.598 -19.423 1.00 67.69 329 ALA A CA 1
ATOM 2493 C C . ALA A 1 329 ? 17.685 9.513 -18.351 1.00 67.69 329 ALA A C 1
ATOM 2495 O O . ALA A 1 329 ? 17.338 9.721 -17.190 1.00 67.69 329 ALA A O 1
ATOM 2496 N N . TYR A 1 330 ? 18.246 8.380 -18.762 1.00 68.12 330 TYR A N 1
ATOM 2497 C CA . TYR A 1 330 ? 18.620 7.253 -17.915 1.00 68.12 330 TYR A CA 1
ATOM 2498 C C . TYR A 1 330 ? 20.131 7.055 -18.025 1.00 68.12 330 TYR A C 1
ATOM 2500 O O . TYR A 1 330 ? 20.630 6.837 -19.131 1.00 68.12 330 TYR A O 1
ATOM 2508 N N . GLU A 1 331 ? 20.848 7.125 -16.906 1.00 65.88 331 GLU A N 1
ATOM 2509 C CA . GLU A 1 331 ? 22.316 7.009 -16.845 1.00 65.88 331 GLU A CA 1
ATOM 2510 C C . GLU A 1 331 ? 22.731 6.016 -15.758 1.00 65.88 331 GLU A C 1
ATOM 2512 O O . GLU A 1 331 ? 22.029 5.919 -14.744 1.00 65.88 331 GLU A O 1
ATOM 2517 N N . PRO A 1 332 ? 23.833 5.263 -15.927 1.00 60.94 332 PRO A N 1
ATOM 2518 C CA . PRO A 1 332 ? 24.274 4.332 -14.932 1.00 60.94 332 PRO A CA 1
ATOM 2519 C C . PRO A 1 332 ? 24.907 5.066 -13.744 1.00 60.94 332 PRO A C 1
ATOM 2521 O O . PRO A 1 332 ? 25.469 6.148 -13.863 1.00 60.94 332 PRO A O 1
ATOM 2524 N N . LEU A 1 333 ? 24.855 4.445 -12.575 1.00 53.66 333 LEU A N 1
ATOM 2525 C CA . LEU A 1 333 ? 25.454 4.910 -11.330 1.00 53.66 333 LEU A CA 1
ATOM 2526 C C . LEU A 1 333 ? 26.956 4.672 -11.265 1.00 53.66 333 LEU A C 1
ATOM 2528 O O . LEU A 1 333 ? 27.644 5.302 -10.462 1.00 53.66 333 LEU A O 1
ATOM 2532 N N . SER A 1 334 ? 27.452 3.761 -12.095 1.00 56.72 334 SER A N 1
ATOM 2533 C CA . SER A 1 334 ? 28.867 3.474 -12.260 1.00 56.72 334 SER A CA 1
ATOM 2534 C C . SER A 1 334 ? 29.191 3.307 -13.733 1.00 56.72 334 SER A C 1
ATOM 2536 O O . SER A 1 334 ? 28.428 2.685 -14.472 1.00 56.72 334 SER A O 1
ATOM 2538 N N . ALA A 1 335 ? 30.352 3.812 -14.128 1.00 67.56 335 ALA A N 1
ATOM 2539 C CA . ALA A 1 335 ? 30.918 3.542 -15.433 1.00 67.56 335 ALA A CA 1
ATOM 2540 C C . ALA A 1 335 ? 31.308 2.059 -15.586 1.00 67.56 335 ALA A C 1
ATOM 2542 O O . ALA A 1 335 ? 31.595 1.370 -14.603 1.00 67.56 335 ALA A O 1
ATOM 2543 N N . PHE A 1 336 ? 31.328 1.594 -16.828 1.00 66.25 336 PHE A N 1
ATOM 2544 C CA . PHE A 1 336 ? 31.774 0.272 -17.243 1.00 66.25 336 PHE A CA 1
ATOM 2545 C C . PHE A 1 336 ? 33.219 0.344 -17.744 1.00 66.25 336 PHE A C 1
ATOM 2547 O O . PHE A 1 336 ? 33.611 1.322 -18.377 1.00 66.25 336 PHE A O 1
ATOM 2554 N N . ASP A 1 337 ? 33.999 -0.701 -17.494 1.00 72.44 337 ASP A N 1
ATOM 2555 C CA . ASP A 1 337 ? 35.334 -0.837 -18.071 1.00 72.44 337 ASP A CA 1
ATOM 2556 C C . ASP A 1 337 ? 35.252 -1.695 -19.339 1.00 72.44 337 ASP A C 1
ATOM 2558 O O . ASP A 1 337 ? 34.897 -2.874 -19.279 1.00 72.44 337 ASP A O 1
ATOM 2562 N N . LEU A 1 338 ? 35.532 -1.086 -20.491 1.00 73.19 338 LEU A N 1
ATOM 2563 C CA . LEU A 1 338 ? 35.554 -1.738 -21.799 1.00 73.19 338 LEU A CA 1
ATOM 2564 C C . LEU A 1 338 ? 36.964 -2.143 -22.240 1.00 73.19 338 LEU A C 1
ATOM 2566 O O . LEU A 1 338 ? 37.102 -2.792 -23.270 1.00 73.19 338 LEU A O 1
ATOM 2570 N N . SER A 1 339 ? 38.007 -1.805 -21.475 1.00 71.69 339 SER A N 1
ATOM 2571 C CA . SER A 1 339 ? 39.407 -1.945 -21.907 1.00 71.69 339 SER A CA 1
ATOM 2572 C C . SER A 1 339 ? 39.835 -3.378 -22.252 1.00 71.69 339 SER A C 1
ATOM 2574 O O . SER A 1 339 ? 40.769 -3.566 -23.029 1.00 71.69 339 SER A O 1
ATOM 2576 N N . ASN A 1 340 ? 39.129 -4.382 -21.722 1.00 62.75 340 ASN A N 1
ATOM 2577 C CA . ASN A 1 340 ? 39.378 -5.810 -21.949 1.00 62.75 340 ASN A CA 1
ATOM 2578 C C . ASN A 1 340 ? 38.300 -6.495 -22.814 1.00 62.75 340 ASN A C 1
ATOM 2580 O O . ASN A 1 340 ? 38.201 -7.727 -22.836 1.00 62.75 340 ASN A O 1
ATOM 2584 N N . VAL A 1 341 ? 37.449 -5.713 -23.484 1.00 66.75 341 VAL A N 1
ATOM 2585 C CA . VAL A 1 341 ? 36.348 -6.213 -24.310 1.00 66.75 341 VAL A CA 1
ATOM 2586 C C . VAL A 1 341 ? 36.676 -5.966 -25.778 1.00 66.75 341 VAL A C 1
ATOM 2588 O O . VAL A 1 341 ? 36.617 -4.840 -26.258 1.00 66.75 341 VAL A O 1
ATOM 2591 N N . GLU A 1 342 ? 36.984 -7.023 -26.527 1.00 73.94 342 GLU A N 1
ATOM 2592 C CA . GLU A 1 342 ? 37.158 -6.922 -27.974 1.00 73.94 342 GLU A CA 1
ATOM 2593 C C . GLU A 1 342 ? 35.800 -6.763 -28.671 1.00 73.94 342 GLU A C 1
ATOM 2595 O O . GLU A 1 342 ? 34.856 -7.525 -28.438 1.00 73.94 342 GLU A O 1
ATOM 2600 N N . ASN A 1 343 ? 35.730 -5.784 -29.581 1.00 77.81 343 ASN A N 1
ATOM 2601 C CA . ASN A 1 343 ? 34.547 -5.443 -30.377 1.00 77.81 343 ASN A CA 1
ATOM 2602 C C . ASN A 1 343 ? 33.275 -5.271 -29.523 1.00 77.81 343 ASN A C 1
ATOM 2604 O O . ASN A 1 343 ? 32.293 -5.986 -29.746 1.00 77.81 343 ASN A O 1
ATOM 2608 N N . PRO A 1 344 ? 33.263 -4.343 -28.548 1.00 80.12 344 PRO A N 1
ATOM 2609 C CA . PRO A 1 344 ? 32.102 -4.167 -27.697 1.00 80.12 344 PRO A CA 1
ATOM 2610 C C . PRO A 1 344 ? 30.916 -3.671 -28.533 1.00 80.12 344 PRO A C 1
ATOM 2612 O O . PRO A 1 344 ? 31.011 -2.718 -29.314 1.00 80.12 344 PRO A O 1
ATOM 2615 N N . GLN A 1 345 ? 29.777 -4.323 -28.350 1.00 83.44 345 GLN A N 1
ATOM 2616 C CA . GLN A 1 345 ? 28.491 -3.949 -28.912 1.00 83.44 345 GLN A CA 1
ATOM 2617 C C . GLN A 1 345 ? 27.492 -3.740 -27.779 1.00 83.44 345 GLN A C 1
ATOM 2619 O O . GLN A 1 345 ? 27.525 -4.409 -26.747 1.00 83.44 345 GLN A O 1
ATOM 2624 N N . LEU A 1 346 ? 26.560 -2.823 -27.994 1.00 83.69 346 LEU A N 1
ATOM 2625 C CA . LEU A 1 346 ? 25.403 -2.641 -27.140 1.00 83.69 346 LEU A CA 1
ATOM 2626 C C . LEU A 1 346 ? 24.222 -3.388 -27.742 1.00 83.69 346 LEU A C 1
ATOM 2628 O O . LEU A 1 346 ? 23.726 -3.020 -28.808 1.00 83.69 346 LEU A O 1
ATOM 2632 N N . LYS A 1 347 ? 23.742 -4.406 -27.043 1.00 78.94 347 LYS A N 1
ATOM 2633 C CA . LYS A 1 347 ? 22.453 -5.027 -27.296 1.00 78.94 347 LYS A CA 1
ATOM 2634 C C . LYS A 1 347 ? 21.403 -4.414 -26.368 1.00 78.94 347 LYS A C 1
ATOM 2636 O O . LYS A 1 347 ? 21.659 -4.164 -25.200 1.00 78.94 347 LYS A O 1
ATOM 2641 N N . ILE A 1 348 ? 20.227 -4.125 -26.901 1.00 80.06 348 ILE A N 1
ATOM 2642 C CA . ILE A 1 348 ? 19.120 -3.526 -26.161 1.00 80.06 348 ILE A CA 1
ATOM 2643 C C . ILE A 1 348 ? 17.804 -3.983 -26.766 1.00 80.06 348 ILE A C 1
ATOM 2645 O O . ILE A 1 348 ? 17.657 -4.021 -27.988 1.00 80.06 348 ILE A O 1
ATOM 2649 N N . GLN A 1 349 ? 16.836 -4.308 -25.922 1.00 77.06 349 GLN A N 1
ATOM 2650 C CA . GLN A 1 349 ? 15.477 -4.561 -26.361 1.00 77.06 349 GLN A CA 1
ATOM 2651 C C . GLN A 1 349 ? 14.654 -3.290 -26.268 1.00 77.06 349 GLN A C 1
ATOM 2653 O O . GLN A 1 349 ? 14.633 -2.614 -25.243 1.00 77.06 349 GLN A O 1
ATOM 2658 N N . LEU A 1 350 ? 13.962 -2.955 -27.352 1.00 81.00 350 LEU A N 1
ATOM 2659 C CA . LEU A 1 350 ? 13.097 -1.783 -27.393 1.00 81.00 350 LEU A CA 1
ATOM 2660 C C . LEU A 1 350 ? 11.717 -2.165 -27.918 1.00 81.00 350 LEU A C 1
ATOM 2662 O O . LEU A 1 350 ? 11.592 -3.011 -28.805 1.00 81.00 350 LEU A O 1
ATOM 2666 N N . ALA A 1 351 ? 10.696 -1.491 -27.400 1.00 71.81 351 ALA A N 1
ATOM 2667 C CA . ALA A 1 351 ? 9.326 -1.538 -27.895 1.00 71.81 351 ALA A CA 1
ATOM 2668 C C . ALA A 1 351 ? 8.673 -0.154 -27.778 1.00 71.81 351 ALA A C 1
ATOM 2670 O O . ALA A 1 351 ? 9.042 0.650 -26.920 1.00 71.81 351 ALA A O 1
ATOM 2671 N N . ALA A 1 352 ? 7.673 0.127 -28.607 1.00 69.50 352 ALA A N 1
ATOM 2672 C CA . ALA A 1 352 ? 6.840 1.319 -28.501 1.00 69.50 352 ALA A CA 1
ATOM 2673 C C . ALA A 1 352 ? 5.375 0.995 -28.791 1.00 69.50 352 ALA A C 1
ATOM 2675 O O . ALA A 1 352 ? 5.059 0.125 -29.596 1.00 69.50 352 ALA A O 1
ATOM 2676 N N . THR A 1 353 ? 4.469 1.725 -28.146 1.00 57.19 353 THR A N 1
ATOM 2677 C CA . THR A 1 353 ? 3.021 1.576 -28.350 1.00 57.19 353 THR A CA 1
ATOM 2678 C C . THR A 1 353 ? 2.615 1.907 -29.787 1.00 57.19 353 THR A C 1
ATOM 2680 O O . THR A 1 353 ? 2.977 2.973 -30.293 1.00 57.19 353 THR A O 1
ATOM 2683 N N . GLU A 1 354 ? 1.817 1.042 -30.416 1.00 52.75 354 GLU A N 1
ATOM 2684 C CA . GLU A 1 354 ? 1.102 1.342 -31.659 1.00 52.75 354 GLU A CA 1
ATOM 2685 C C . GLU A 1 354 ? -0.190 2.117 -31.341 1.00 52.75 354 GLU A C 1
ATOM 2687 O O . GLU A 1 354 ? -0.755 1.954 -30.267 1.00 52.75 354 GLU A O 1
ATOM 2692 N N . ASN A 1 355 ? -0.660 2.953 -32.272 1.00 47.59 355 ASN A N 1
ATOM 2693 C CA . ASN A 1 355 ? -1.935 3.699 -32.228 1.00 47.59 355 ASN A CA 1
ATOM 2694 C C . ASN A 1 355 ? -1.977 5.082 -31.562 1.00 47.59 355 ASN A C 1
ATOM 2696 O O . ASN A 1 355 ? -2.844 5.338 -30.731 1.00 47.59 355 ASN A O 1
ATOM 2700 N N . PHE A 1 356 ? -1.209 6.050 -32.071 1.00 49.97 356 PHE A N 1
ATOM 2701 C CA . PHE A 1 356 ? -1.712 7.431 -32.111 1.00 49.97 356 PHE A CA 1
ATOM 2702 C C . PHE A 1 356 ? -1.403 8.095 -33.448 1.00 49.97 356 PHE A C 1
ATOM 2704 O O . PHE A 1 356 ? -0.390 7.794 -34.072 1.00 49.97 356 PHE A O 1
ATOM 2711 N N . ASP A 1 357 ? -2.297 8.998 -33.860 1.00 49.09 357 ASP A N 1
ATOM 2712 C CA . ASP A 1 357 ? -2.433 9.459 -35.244 1.00 49.09 357 ASP A CA 1
ATOM 2713 C C . ASP A 1 357 ? -1.148 10.005 -35.875 1.00 49.09 357 ASP A C 1
ATOM 2715 O O . ASP A 1 357 ? -1.008 9.875 -37.082 1.00 49.09 357 ASP A O 1
ATOM 2719 N N . GLU A 1 358 ? -0.202 10.557 -35.102 1.00 57.50 358 GLU A N 1
ATOM 2720 C CA . GLU A 1 358 ? 1.114 11.001 -35.588 1.00 57.50 358 GLU A CA 1
ATOM 2721 C C . GLU A 1 358 ? 2.099 11.061 -34.407 1.00 57.50 358 GLU A C 1
ATOM 2723 O O . GLU A 1 358 ? 1.730 11.638 -33.381 1.00 57.50 358 GLU A O 1
ATOM 2728 N N . PHE A 1 359 ? 3.326 10.521 -34.518 1.00 57.44 359 PHE A N 1
ATOM 2729 C CA . PHE A 1 359 ? 4.484 10.951 -33.699 1.00 57.44 359 PHE A CA 1
ATOM 2730 C C . PHE A 1 359 ? 4.806 12.420 -34.060 1.00 57.44 359 PHE A C 1
ATOM 2732 O O . PHE A 1 359 ? 4.431 12.876 -35.136 1.00 57.44 359 PHE A O 1
ATOM 2739 N N . GLU A 1 360 ? 5.409 13.214 -33.180 1.00 65.00 360 GLU A N 1
ATOM 2740 C CA . GLU A 1 360 ? 5.792 14.605 -33.496 1.00 65.00 360 GLU A CA 1
ATOM 2741 C C . GLU A 1 360 ? 7.089 14.933 -32.757 1.00 65.00 360 GLU A C 1
ATOM 2743 O O . GLU A 1 360 ? 7.085 14.978 -31.536 1.00 65.00 360 GLU A O 1
ATOM 2748 N N . ASN A 1 361 ? 8.201 15.092 -33.480 1.00 69.06 361 ASN A N 1
ATOM 2749 C CA . ASN A 1 361 ? 9.554 15.325 -32.952 1.00 69.06 361 ASN A CA 1
ATOM 2750 C C . ASN A 1 361 ? 10.020 14.332 -31.864 1.00 69.06 361 ASN A C 1
ATOM 2752 O O . ASN A 1 361 ? 10.941 14.643 -31.112 1.00 69.06 361 ASN A O 1
ATOM 2756 N N . ASP A 1 362 ? 9.394 13.157 -31.773 1.00 75.06 362 ASP A N 1
ATOM 2757 C CA . ASP A 1 362 ? 9.722 12.141 -30.775 1.00 75.06 362 ASP A CA 1
ATOM 2758 C C . ASP A 1 362 ? 11.015 11.407 -31.139 1.00 75.06 362 ASP A C 1
ATOM 2760 O O . ASP A 1 362 ? 11.283 11.156 -32.322 1.00 75.06 362 ASP A O 1
ATOM 2764 N N . TYR A 1 363 ? 11.786 11.017 -30.124 1.00 83.19 363 TYR A N 1
ATOM 2765 C CA . TYR A 1 363 ? 12.985 10.212 -30.329 1.00 83.19 363 TYR A CA 1
ATOM 2766 C C . TYR A 1 363 ? 13.358 9.343 -29.127 1.00 83.19 363 TYR A C 1
ATOM 2768 O O . TYR A 1 363 ? 12.977 9.614 -27.985 1.00 83.19 363 TYR A O 1
ATOM 2776 N N . ILE A 1 364 ? 14.165 8.321 -29.413 1.00 86.12 364 ILE A N 1
ATOM 2777 C CA . ILE A 1 364 ? 14.985 7.587 -28.446 1.00 86.12 364 ILE A CA 1
ATOM 2778 C C . ILE A 1 364 ? 16.433 7.756 -28.897 1.00 86.12 364 ILE A C 1
ATOM 2780 O O . ILE A 1 364 ? 16.776 7.391 -30.018 1.00 86.12 364 ILE A O 1
ATOM 2784 N N . ARG A 1 365 ? 17.290 8.305 -28.045 1.00 88.06 365 ARG A N 1
ATOM 2785 C CA . ARG A 1 365 ? 18.729 8.427 -28.271 1.00 88.06 365 ARG A CA 1
ATOM 2786 C C . ARG A 1 365 ? 19.463 7.540 -27.297 1.00 88.06 365 ARG A C 1
ATOM 2788 O O . ARG A 1 365 ? 19.188 7.551 -26.107 1.00 88.06 365 ARG A O 1
ATOM 2795 N N . ILE A 1 366 ? 20.423 6.807 -27.817 1.00 90.44 366 ILE A N 1
ATOM 2796 C CA . ILE A 1 366 ? 21.336 5.984 -27.052 1.00 90.44 366 ILE A CA 1
ATOM 2797 C C . ILE A 1 366 ? 22.708 6.607 -27.241 1.00 90.44 366 ILE A C 1
ATOM 2799 O O . ILE A 1 366 ? 23.171 6.806 -28.366 1.00 90.44 366 ILE A O 1
ATOM 2803 N N . LEU A 1 367 ? 23.320 6.975 -26.132 1.00 88.94 367 LEU A N 1
ATOM 2804 C CA . LEU A 1 367 ? 24.504 7.806 -26.054 1.00 88.94 367 LEU A CA 1
ATOM 2805 C C . LEU A 1 367 ? 25.553 7.101 -25.191 1.00 88.94 367 LEU A C 1
ATOM 2807 O O . LEU A 1 367 ? 25.202 6.346 -24.290 1.00 88.94 367 LEU A O 1
ATOM 2811 N N . GLY A 1 368 ? 26.827 7.367 -25.438 1.00 89.06 368 GLY A N 1
ATOM 2812 C CA . GLY A 1 368 ? 27.934 6.883 -24.619 1.00 89.06 368 GLY A CA 1
ATOM 2813 C C . GLY A 1 368 ? 28.971 7.976 -24.399 1.00 89.06 368 GLY A C 1
ATOM 2814 O O . GLY A 1 368 ? 29.101 8.874 -25.230 1.00 89.06 368 GLY A O 1
ATOM 2815 N N . ARG A 1 369 ? 29.715 7.918 -23.299 1.00 90.81 369 ARG A N 1
ATOM 2816 C CA . ARG A 1 369 ? 30.889 8.771 -23.067 1.00 90.81 369 ARG A CA 1
ATOM 2817 C C . ARG A 1 369 ? 31.989 8.007 -22.347 1.00 90.81 369 ARG A C 1
ATOM 2819 O O . ARG A 1 369 ? 31.722 6.986 -21.729 1.00 90.81 369 ARG A O 1
ATOM 2826 N N . ASP A 1 370 ? 33.200 8.540 -22.417 1.00 90.06 370 ASP A N 1
ATOM 2827 C CA . ASP A 1 370 ? 34.351 8.093 -21.631 1.00 90.06 370 ASP A CA 1
ATOM 2828 C C . ASP A 1 370 ? 34.628 9.122 -20.528 1.00 90.06 370 ASP A C 1
ATOM 2830 O O . ASP A 1 370 ? 35.073 10.238 -20.824 1.00 90.06 370 ASP A O 1
ATOM 2834 N N . GLY A 1 371 ? 34.306 8.785 -19.278 1.00 82.81 371 GLY A N 1
ATOM 2835 C CA . GLY A 1 371 ? 34.426 9.684 -18.128 1.00 82.81 371 GLY A CA 1
ATOM 2836 C C . GLY A 1 371 ? 33.703 11.022 -18.341 1.00 82.81 371 GLY A C 1
ATOM 2837 O O . GLY A 1 371 ? 32.536 11.066 -18.717 1.00 82.81 371 GLY A O 1
ATOM 2838 N N . ASP A 1 372 ? 34.409 12.139 -18.145 1.00 84.31 372 ASP A N 1
ATOM 2839 C CA . ASP A 1 372 ? 33.844 13.496 -18.254 1.00 84.31 372 ASP A CA 1
ATOM 2840 C C . ASP A 1 372 ? 33.686 14.009 -19.702 1.00 84.31 372 ASP A C 1
ATOM 2842 O O . ASP A 1 372 ? 33.336 15.176 -19.923 1.00 84.31 372 ASP A O 1
ATOM 2846 N N . ASN A 1 373 ? 33.972 13.183 -20.713 1.00 88.44 373 ASN A N 1
ATOM 2847 C CA . ASN A 1 373 ? 33.829 13.597 -22.105 1.00 88.44 373 ASN A CA 1
ATOM 2848 C C . ASN A 1 373 ? 32.351 13.839 -22.483 1.00 88.44 373 ASN A C 1
ATOM 2850 O O . ASN A 1 373 ? 31.436 13.278 -21.874 1.00 88.44 373 ASN A O 1
ATOM 2854 N N . PRO A 1 374 ? 32.071 14.678 -23.498 1.00 88.88 374 PRO A N 1
ATOM 2855 C CA . PRO A 1 374 ? 30.715 14.840 -24.009 1.00 88.88 374 PRO A CA 1
ATOM 2856 C C . PRO A 1 374 ? 30.133 13.515 -24.515 1.00 88.88 374 PRO A C 1
ATOM 2858 O O . PRO A 1 374 ? 30.845 12.718 -25.120 1.00 88.88 374 PRO A O 1
ATOM 2861 N N . TYR A 1 375 ? 28.826 13.331 -24.328 1.00 88.56 375 TYR A N 1
ATOM 2862 C CA . TYR A 1 375 ? 28.097 12.190 -24.876 1.00 88.56 375 TYR A CA 1
ATOM 2863 C C . TYR A 1 375 ? 28.159 12.153 -26.409 1.00 88.56 375 TYR A C 1
ATOM 2865 O O . TYR A 1 375 ? 27.827 13.129 -27.087 1.00 88.56 375 TYR A O 1
ATOM 2873 N N . GLU A 1 376 ? 28.537 10.998 -26.943 1.00 93.38 376 GLU A N 1
ATOM 2874 C CA . GLU A 1 376 ? 28.500 10.640 -28.357 1.00 93.38 376 GLU A CA 1
ATOM 2875 C C . GLU A 1 376 ? 27.306 9.718 -28.637 1.00 93.38 376 GLU A C 1
ATOM 2877 O O . GLU A 1 376 ? 26.905 8.922 -27.793 1.00 93.38 376 GLU A O 1
ATOM 2882 N N . THR A 1 377 ? 26.701 9.825 -29.822 1.00 93.50 377 THR A N 1
ATOM 2883 C CA . THR A 1 377 ? 25.547 9.000 -30.201 1.00 93.50 377 THR A CA 1
ATOM 2884 C C . THR A 1 377 ? 25.971 7.610 -30.662 1.00 93.50 377 THR A C 1
ATOM 2886 O O . THR A 1 377 ? 26.696 7.474 -31.641 1.00 93.50 377 THR A O 1
ATOM 2889 N N . ILE A 1 378 ? 25.446 6.586 -29.989 1.00 91.75 378 ILE A N 1
ATOM 2890 C CA . ILE A 1 378 ? 25.561 5.172 -30.366 1.00 91.75 378 ILE A CA 1
ATOM 2891 C C . ILE A 1 378 ? 24.443 4.817 -31.354 1.00 91.75 378 ILE A C 1
ATOM 2893 O O . ILE A 1 378 ? 24.687 4.232 -32.407 1.00 91.75 378 ILE A O 1
ATOM 2897 N N . ALA A 1 379 ? 23.204 5.201 -31.034 1.00 92.31 379 ALA A N 1
ATOM 2898 C CA . ALA A 1 379 ? 22.044 4.961 -31.885 1.00 92.31 379 ALA A CA 1
ATOM 2899 C C . ALA A 1 379 ? 20.948 6.003 -31.652 1.00 92.31 379 ALA A C 1
ATOM 2901 O O . ALA A 1 379 ? 20.819 6.566 -30.567 1.00 92.31 379 ALA A O 1
ATOM 2902 N N . GLU A 1 380 ? 20.123 6.240 -32.669 1.00 90.81 380 GLU A N 1
ATOM 2903 C CA . GLU A 1 380 ? 18.974 7.136 -32.568 1.00 90.81 380 GLU A CA 1
ATOM 2904 C C . GLU A 1 380 ? 17.774 6.548 -33.315 1.00 90.81 380 GLU A C 1
ATOM 2906 O O . GLU A 1 380 ? 17.868 6.181 -34.487 1.00 90.81 380 GLU A O 1
ATOM 2911 N N . PHE A 1 381 ? 16.639 6.477 -32.625 1.00 88.00 381 PHE A N 1
ATOM 2912 C CA . PHE A 1 381 ? 15.329 6.231 -33.203 1.00 88.00 381 PHE A CA 1
ATOM 2913 C C . PHE A 1 381 ? 14.623 7.565 -33.323 1.00 88.00 381 PHE A C 1
ATOM 2915 O O . PHE A 1 381 ? 14.351 8.218 -32.318 1.00 88.00 381 PHE A O 1
ATOM 2922 N N . THR A 1 382 ? 14.320 7.962 -34.550 1.00 83.19 382 THR A N 1
ATOM 2923 C CA . THR A 1 382 ? 13.626 9.217 -34.837 1.00 83.19 382 THR A CA 1
ATOM 2924 C C . THR A 1 382 ? 12.276 8.946 -35.471 1.00 83.19 382 THR A C 1
ATOM 2926 O O . THR A 1 382 ? 11.967 7.840 -35.914 1.00 83.19 382 THR A O 1
ATOM 2929 N N . GLN A 1 383 ? 11.443 9.972 -35.513 1.00 73.44 383 GLN A N 1
ATOM 2930 C CA . GLN A 1 383 ? 10.135 9.885 -36.127 1.00 73.44 383 GLN A CA 1
ATOM 2931 C C . GLN A 1 383 ? 10.182 9.564 -37.637 1.00 73.44 383 GLN A C 1
ATOM 2933 O O . GLN A 1 383 ? 10.743 10.309 -38.439 1.00 73.44 383 GLN A O 1
ATOM 2938 N N . LEU A 1 384 ? 9.394 8.562 -38.033 1.00 60.50 384 LEU A N 1
ATOM 2939 C CA . LEU A 1 384 ? 8.823 8.399 -39.370 1.00 60.50 384 LEU A CA 1
ATOM 2940 C C . LEU A 1 384 ? 7.321 8.130 -39.223 1.00 60.50 384 LEU A C 1
ATOM 2942 O O . LEU A 1 384 ? 6.921 6.984 -39.063 1.00 60.50 384 LEU A O 1
ATOM 2946 N N . ASN A 1 385 ? 6.488 9.174 -39.265 1.00 64.25 385 ASN A N 1
ATOM 2947 C CA . ASN A 1 385 ? 5.039 9.081 -39.025 1.00 64.25 385 ASN A CA 1
ATOM 2948 C C . ASN A 1 385 ? 4.391 7.879 -39.768 1.00 64.25 385 ASN A C 1
ATOM 2950 O O . ASN A 1 385 ? 4.457 7.862 -41.003 1.00 64.25 385 ASN A O 1
ATOM 2954 N N . PRO A 1 386 ? 3.796 6.880 -39.073 1.00 62.56 386 PRO A N 1
ATOM 2955 C CA . PRO A 1 386 ? 3.380 6.856 -37.661 1.00 62.56 386 PRO A CA 1
ATOM 2956 C C . PRO A 1 386 ? 4.279 6.046 -36.706 1.00 62.56 386 PRO A C 1
ATOM 2958 O O . PRO A 1 386 ? 3.791 5.612 -35.676 1.00 62.56 386 PRO A O 1
ATOM 2961 N N . ASN A 1 387 ? 5.558 5.821 -37.006 1.00 71.81 387 ASN A N 1
ATOM 2962 C CA . ASN A 1 387 ? 6.462 4.980 -36.212 1.00 71.81 387 ASN A CA 1
ATOM 2963 C C . ASN A 1 387 ? 7.729 5.719 -35.751 1.00 71.81 387 ASN A C 1
ATOM 2965 O O . ASN A 1 387 ? 8.132 6.726 -36.337 1.00 71.81 387 ASN A O 1
ATOM 2969 N N . LEU A 1 388 ? 8.409 5.159 -34.748 1.00 74.56 388 LEU A N 1
ATOM 2970 C CA . LEU A 1 388 ? 9.827 5.427 -34.506 1.00 74.56 388 LEU A CA 1
ATOM 2971 C C . LEU A 1 388 ? 10.674 4.497 -35.377 1.00 74.56 388 LEU A C 1
ATOM 2973 O O . LEU A 1 388 ? 10.417 3.294 -35.455 1.00 74.56 388 LEU A O 1
ATOM 2977 N N . VAL A 1 389 ? 11.676 5.063 -36.041 1.00 81.94 389 VAL A N 1
ATOM 2978 C CA . VAL A 1 389 ? 12.576 4.348 -36.941 1.00 81.94 389 VAL A CA 1
ATOM 2979 C C . VAL A 1 389 ? 14.004 4.525 -36.469 1.00 81.94 389 VAL A C 1
ATOM 2981 O O . VAL A 1 389 ? 14.502 5.646 -36.361 1.00 81.94 389 VAL A O 1
ATOM 2984 N N . GLY A 1 390 ? 14.634 3.397 -36.170 1.00 82.62 390 GLY A N 1
ATOM 2985 C CA . GLY A 1 390 ? 16.016 3.302 -35.736 1.00 82.62 390 GLY A CA 1
ATOM 2986 C C . GLY A 1 390 ? 17.017 3.282 -36.888 1.00 82.62 390 GLY A C 1
ATOM 2987 O O . GLY A 1 390 ? 16.652 3.380 -38.070 1.00 82.62 390 GLY A O 1
ATOM 2988 N N . PRO A 1 391 ? 18.303 3.088 -36.554 1.00 78.62 391 PRO A N 1
ATOM 2989 C CA . PRO A 1 391 ? 19.358 2.877 -37.533 1.00 78.62 391 PRO A CA 1
ATOM 2990 C C . PRO A 1 391 ? 19.002 1.744 -38.507 1.00 78.62 391 PRO A C 1
ATOM 2992 O O . PRO A 1 391 ? 18.311 0.787 -38.158 1.00 78.62 391 PRO A O 1
ATOM 2995 N N . ASN A 1 392 ? 19.461 1.858 -39.755 1.00 79.19 392 ASN A N 1
ATOM 2996 C CA . ASN A 1 392 ? 19.177 0.903 -40.838 1.00 79.19 392 ASN A CA 1
ATOM 2997 C C . ASN A 1 392 ? 17.690 0.768 -41.230 1.00 79.19 392 ASN A C 1
ATOM 2999 O O . ASN A 1 392 ? 17.330 -0.151 -41.965 1.00 79.19 392 ASN A O 1
ATOM 3003 N N . GLY A 1 393 ? 16.831 1.698 -40.798 1.00 81.31 393 GLY A N 1
ATOM 3004 C CA . GLY A 1 393 ? 15.415 1.727 -41.171 1.00 81.31 393 GLY A CA 1
ATOM 3005 C C . GLY A 1 393 ? 14.537 0.770 -40.363 1.00 81.31 393 GLY A C 1
ATOM 3006 O O . GLY A 1 393 ? 13.421 0.470 -40.790 1.00 81.31 393 GLY A O 1
ATOM 3007 N N . ALA A 1 394 ? 15.025 0.274 -39.224 1.00 82.69 394 ALA A N 1
ATOM 3008 C CA . ALA A 1 394 ? 14.263 -0.627 -38.374 1.00 82.69 394 ALA A CA 1
ATOM 3009 C C . ALA A 1 394 ? 13.071 0.103 -37.741 1.00 82.69 394 ALA A C 1
ATOM 3011 O O . ALA A 1 394 ? 13.237 1.146 -37.115 1.00 82.69 394 ALA A O 1
ATOM 3012 N N . ILE A 1 395 ? 11.869 -0.437 -37.921 1.00 82.12 395 ILE A N 1
ATOM 3013 C CA . ILE A 1 395 ? 10.632 0.132 -37.382 1.00 82.12 395 ILE A CA 1
ATOM 3014 C C . ILE A 1 395 ? 10.390 -0.472 -36.004 1.00 82.12 395 ILE A C 1
ATOM 3016 O O . ILE A 1 395 ? 10.273 -1.692 -35.892 1.00 82.12 395 ILE A O 1
ATOM 3020 N N . LEU A 1 396 ? 10.290 0.384 -34.988 1.00 76.62 396 LEU A N 1
ATOM 3021 C CA . LEU A 1 396 ? 9.963 -0.028 -33.631 1.00 76.62 396 LEU A CA 1
ATOM 3022 C C . LEU A 1 396 ? 8.485 -0.430 -33.546 1.00 76.62 396 LEU A C 1
ATOM 3024 O O . LEU A 1 396 ? 7.620 0.275 -34.069 1.00 76.62 396 LEU A O 1
ATOM 3028 N N . THR A 1 397 ? 8.201 -1.561 -32.905 1.00 73.06 397 THR A N 1
ATOM 3029 C CA . THR A 1 397 ? 6.842 -2.125 -32.799 1.00 73.06 397 THR A CA 1
ATOM 3030 C C . THR A 1 397 ? 6.390 -2.241 -31.346 1.00 73.06 397 THR A C 1
ATOM 3032 O O . THR A 1 397 ? 7.164 -1.962 -30.434 1.00 73.06 397 THR A O 1
ATOM 3035 N N . THR A 1 398 ? 5.164 -2.715 -31.121 1.00 64.06 398 THR A N 1
ATOM 3036 C CA . THR A 1 398 ? 4.641 -3.058 -29.786 1.00 64.06 398 THR A CA 1
ATOM 3037 C C . THR A 1 398 ? 5.252 -4.292 -29.153 1.00 64.06 398 THR A C 1
ATOM 3039 O O . THR A 1 398 ? 5.005 -4.552 -27.980 1.00 64.06 398 THR A O 1
ATOM 3042 N N . GLN A 1 399 ? 6.029 -5.059 -29.909 1.00 66.06 399 GLN A N 1
ATOM 3043 C CA . GLN A 1 399 ? 6.800 -6.179 -29.392 1.00 66.06 399 GLN A CA 1
ATOM 3044 C C . GLN A 1 399 ? 8.203 -5.699 -29.045 1.00 66.06 399 GLN A C 1
ATOM 3046 O O . GLN A 1 399 ? 8.775 -4.901 -29.794 1.00 66.06 399 GLN A O 1
ATOM 3051 N N . PHE A 1 400 ? 8.781 -6.245 -27.975 1.00 68.12 400 PHE A N 1
ATOM 3052 C CA . PHE A 1 400 ? 10.213 -6.108 -27.740 1.00 68.12 400 PHE A CA 1
ATOM 3053 C C . PHE A 1 400 ? 10.993 -6.715 -28.899 1.00 68.12 400 PHE A C 1
ATOM 3055 O O . PHE A 1 400 ? 10.765 -7.851 -29.319 1.00 68.12 400 PHE A O 1
ATOM 3062 N N . GLN A 1 401 ? 11.898 -5.911 -29.439 1.00 80.19 401 GLN A N 1
ATOM 3063 C CA . GLN A 1 401 ? 12.787 -6.280 -30.525 1.00 80.19 401 GLN A CA 1
ATOM 3064 C C . GLN A 1 401 ? 14.222 -6.100 -30.056 1.00 80.19 401 GLN A C 1
ATOM 3066 O O . GLN A 1 401 ? 14.557 -5.064 -29.485 1.00 80.19 401 GLN A O 1
ATOM 3071 N N . ASP A 1 402 ? 15.060 -7.099 -30.324 1.00 82.69 402 ASP A N 1
ATOM 3072 C CA . ASP A 1 402 ? 16.500 -7.006 -30.115 1.00 82.69 402 ASP A CA 1
ATOM 3073 C C . ASP A 1 402 ? 17.105 -6.022 -31.123 1.00 82.69 402 ASP A C 1
ATOM 3075 O O . ASP A 1 402 ? 17.000 -6.203 -32.340 1.00 82.69 402 ASP A O 1
ATOM 3079 N N . PHE A 1 403 ? 17.798 -5.016 -30.606 1.00 86.12 403 PHE A N 1
ATOM 3080 C CA . PHE A 1 403 ? 18.659 -4.135 -31.373 1.00 86.12 403 PHE A CA 1
ATOM 3081 C C . PHE A 1 403 ? 20.093 -4.292 -30.897 1.00 86.12 403 PHE A C 1
ATOM 3083 O O . PHE A 1 403 ? 20.353 -4.352 -29.700 1.00 86.12 403 PHE A O 1
ATOM 3090 N N . THR A 1 404 ? 21.030 -4.353 -31.836 1.00 89.19 404 THR A N 1
ATOM 3091 C CA . THR A 1 404 ? 22.461 -4.429 -31.541 1.00 89.19 404 THR A CA 1
ATOM 3092 C C . THR A 1 404 ? 23.173 -3.316 -32.286 1.00 89.19 404 THR A C 1
ATOM 3094 O O . THR A 1 404 ? 22.962 -3.133 -33.488 1.00 89.19 404 THR A O 1
ATOM 3097 N N . PHE A 1 405 ? 23.994 -2.570 -31.561 1.00 90.62 405 PHE A N 1
ATOM 3098 C CA . PHE A 1 405 ? 24.714 -1.405 -32.046 1.00 90.62 405 PHE A CA 1
ATOM 3099 C C . PHE A 1 405 ? 26.197 -1.558 -31.745 1.00 90.62 405 PHE A C 1
ATOM 3101 O O . PHE A 1 405 ? 26.568 -1.932 -30.635 1.00 90.62 405 PHE A O 1
ATOM 3108 N N . ASP A 1 406 ? 27.045 -1.236 -32.715 1.00 91.75 406 ASP A N 1
ATOM 3109 C CA . ASP A 1 406 ? 28.479 -1.139 -32.466 1.00 91.75 406 ASP A CA 1
ATOM 3110 C C . ASP A 1 406 ? 28.754 0.067 -31.560 1.00 91.75 406 ASP A C 1
ATOM 3112 O O . ASP A 1 406 ? 28.234 1.163 -31.798 1.00 91.75 406 ASP A O 1
ATOM 3116 N N . ILE A 1 407 ? 29.582 -0.114 -30.530 1.00 88.62 407 ILE A N 1
ATOM 3117 C CA . ILE A 1 407 ? 30.068 1.015 -29.736 1.00 88.62 407 ILE A CA 1
ATOM 3118 C C . ILE A 1 407 ? 31.013 1.854 -30.620 1.00 88.62 407 ILE A C 1
ATOM 3120 O O . ILE A 1 407 ? 31.872 1.278 -31.296 1.00 88.62 407 ILE A O 1
ATOM 3124 N N . PRO A 1 408 ? 30.891 3.198 -30.654 1.00 92.94 408 PRO A N 1
ATOM 3125 C CA . PRO A 1 408 ? 31.800 4.062 -31.405 1.00 92.94 408 PRO A CA 1
ATOM 3126 C C . PRO A 1 408 ? 33.270 3.774 -31.088 1.00 92.94 408 PRO A C 1
ATOM 3128 O O . PRO A 1 408 ? 33.624 3.586 -29.929 1.00 92.94 408 PRO A O 1
ATOM 3131 N N . ALA A 1 409 ? 34.145 3.776 -32.100 1.00 90.69 409 ALA A N 1
ATOM 3132 C CA . ALA A 1 409 ? 35.567 3.431 -31.943 1.00 90.69 409 ALA A CA 1
ATOM 3133 C C . ALA A 1 409 ? 36.310 4.299 -30.906 1.00 90.69 409 ALA A C 1
ATOM 3135 O O . ALA A 1 409 ? 37.281 3.855 -30.307 1.00 90.69 409 ALA A O 1
ATOM 3136 N N . SER A 1 410 ? 35.843 5.528 -30.683 1.00 90.38 410 SER A N 1
ATOM 3137 C CA . SER A 1 410 ? 36.290 6.452 -29.630 1.00 90.38 410 SER A CA 1
ATOM 3138 C C . SER A 1 410 ? 36.030 5.948 -28.206 1.00 90.38 410 SER A C 1
ATOM 3140 O O . SER A 1 410 ? 36.677 6.425 -27.281 1.00 90.38 410 SER A O 1
ATOM 3142 N N . LEU A 1 411 ? 35.084 5.025 -28.031 1.00 90.31 411 LEU A N 1
ATOM 3143 C CA . LEU A 1 411 ? 34.604 4.530 -26.744 1.00 90.31 411 LEU A CA 1
ATOM 3144 C C . LEU A 1 411 ? 34.955 3.055 -26.499 1.00 90.31 411 LEU A C 1
ATOM 3146 O O . LEU A 1 411 ? 34.811 2.602 -25.371 1.00 90.31 411 LEU A O 1
ATOM 3150 N N . GLN A 1 412 ? 35.409 2.304 -27.511 1.00 86.06 412 GLN A N 1
ATOM 3151 C CA . GLN A 1 412 ? 35.596 0.846 -27.410 1.00 86.06 412 GLN A CA 1
ATOM 3152 C C . GLN A 1 412 ? 36.641 0.418 -26.366 1.00 86.06 412 GLN A C 1
ATOM 3154 O O . GLN A 1 412 ? 36.450 -0.616 -25.746 1.00 86.06 412 GLN A O 1
ATOM 3159 N N . ASP A 1 413 ? 37.672 1.230 -26.118 1.00 82.75 413 ASP A N 1
ATOM 3160 C CA . ASP A 1 413 ? 38.720 0.952 -25.118 1.00 82.75 413 ASP A CA 1
ATOM 3161 C C . ASP A 1 413 ? 38.524 1.762 -23.817 1.00 82.75 413 ASP A C 1
ATOM 3163 O O . ASP A 1 413 ? 39.468 1.971 -23.051 1.00 82.75 413 ASP A O 1
ATOM 3167 N N . SER A 1 414 ? 37.325 2.312 -23.590 1.00 82.81 414 SER A N 1
ATOM 3168 C CA . SER A 1 414 ? 37.076 3.227 -22.471 1.00 82.81 414 SER A CA 1
ATOM 3169 C C . SER A 1 414 ? 37.115 2.492 -21.122 1.00 82.81 414 SER A C 1
ATOM 3171 O O . SER A 1 414 ? 36.310 1.586 -20.903 1.00 82.81 414 SER A O 1
ATOM 3173 N N . PRO A 1 415 ? 37.972 2.909 -20.170 1.00 78.38 415 PRO A N 1
ATOM 3174 C CA . PRO A 1 415 ? 37.974 2.367 -18.810 1.00 78.38 415 PRO A CA 1
ATOM 3175 C C . PRO A 1 415 ? 36.852 2.952 -17.934 1.00 78.38 415 PRO A C 1
ATOM 3177 O O . PRO A 1 415 ? 36.692 2.563 -16.777 1.00 78.38 415 PRO A O 1
ATOM 3180 N N . GLN A 1 416 ? 36.122 3.946 -18.449 1.00 81.81 416 GLN A N 1
ATOM 3181 C CA . GLN A 1 416 ? 35.055 4.663 -17.757 1.00 81.81 416 GLN A CA 1
ATOM 3182 C C . GLN A 1 416 ? 33.884 4.933 -18.710 1.00 81.81 416 GLN A C 1
ATOM 3184 O O . GLN A 1 416 ? 33.403 6.062 -18.823 1.00 81.81 416 GLN A O 1
ATOM 3189 N N . PHE A 1 417 ? 33.421 3.895 -19.402 1.00 81.69 417 PHE A N 1
ATOM 3190 C CA . PHE A 1 417 ? 32.308 4.001 -20.331 1.00 81.69 417 PHE A CA 1
ATOM 3191 C C . PHE A 1 417 ? 31.003 4.243 -19.576 1.00 81.69 417 PHE A C 1
ATOM 3193 O O . PHE A 1 417 ? 30.587 3.435 -18.750 1.00 81.69 417 PHE A O 1
ATOM 3200 N N . GLU A 1 418 ? 30.311 5.329 -19.885 1.00 81.31 418 GLU A N 1
ATOM 3201 C CA . GLU A 1 418 ? 29.003 5.637 -19.313 1.00 81.31 418 GLU A CA 1
ATOM 3202 C C . GLU A 1 418 ? 27.949 5.679 -20.415 1.00 81.31 418 GLU A C 1
ATOM 3204 O O . GLU A 1 418 ? 28.080 6.410 -21.398 1.00 81.31 418 GLU A O 1
ATOM 3209 N N . LEU A 1 419 ? 26.894 4.884 -20.242 1.00 82.88 419 LEU A N 1
ATOM 3210 C CA . LEU A 1 419 ? 25.757 4.812 -21.155 1.00 82.88 419 LEU A CA 1
ATOM 3211 C C . LEU A 1 419 ? 24.719 5.876 -20.788 1.00 82.88 419 LEU A C 1
ATOM 3213 O O . LEU A 1 419 ? 24.417 6.077 -19.626 1.00 82.88 419 LEU A O 1
ATOM 3217 N N . ARG A 1 420 ? 24.070 6.505 -21.758 1.00 81.50 420 ARG A N 1
ATOM 3218 C CA . ARG A 1 420 ? 22.883 7.323 -21.502 1.00 81.50 420 ARG A CA 1
ATOM 3219 C C . ARG A 1 420 ? 21.800 6.982 -22.498 1.00 81.50 420 ARG A C 1
ATOM 3221 O O . ARG A 1 420 ? 22.040 6.976 -23.701 1.00 81.50 420 ARG A O 1
ATOM 3228 N N . ILE A 1 421 ? 20.591 6.744 -22.012 1.00 82.06 421 ILE A N 1
ATOM 3229 C CA . ILE A 1 421 ? 19.416 6.594 -22.867 1.00 82.06 421 ILE A CA 1
ATOM 3230 C C . ILE A 1 421 ? 18.525 7.802 -22.644 1.00 82.06 421 ILE A C 1
ATOM 3232 O O . ILE A 1 421 ? 18.064 8.050 -21.538 1.00 82.06 421 ILE A O 1
ATOM 3236 N N . GLU A 1 422 ? 18.296 8.569 -23.697 1.00 80.81 422 GLU A N 1
ATOM 3237 C CA . GLU A 1 422 ? 17.467 9.760 -23.687 1.00 80.81 422 GLU A CA 1
ATOM 3238 C C . GLU A 1 422 ? 16.198 9.519 -24.505 1.00 80.81 422 GLU A C 1
ATOM 3240 O O . GLU A 1 422 ? 16.234 8.955 -25.595 1.00 80.81 422 GLU A O 1
ATOM 3245 N N . THR A 1 423 ? 15.054 9.942 -23.989 1.00 77.06 423 THR A N 1
ATOM 3246 C CA . THR A 1 423 ? 13.755 9.745 -24.630 1.00 77.06 423 THR A CA 1
ATOM 3247 C C . THR A 1 423 ? 12.963 11.037 -24.602 1.00 77.06 423 THR A C 1
ATOM 3249 O O . THR A 1 423 ? 12.900 11.723 -23.584 1.00 77.06 423 THR A O 1
ATOM 3252 N N . PHE A 1 424 ? 12.327 11.374 -25.717 1.00 75.06 424 PHE A N 1
ATOM 3253 C CA . PHE A 1 424 ? 11.488 12.558 -25.816 1.00 75.06 424 PHE A CA 1
ATOM 3254 C C . PHE A 1 424 ? 10.166 12.215 -26.483 1.00 75.06 424 PHE A C 1
ATOM 3256 O O . PHE A 1 424 ? 10.153 11.714 -27.607 1.00 75.06 424 PHE A O 1
ATOM 3263 N N . LEU A 1 425 ? 9.064 12.468 -25.770 1.00 68.88 425 LEU A N 1
ATOM 3264 C CA . LEU A 1 425 ? 7.716 12.067 -26.166 1.00 68.88 425 LEU A CA 1
ATOM 3265 C C . LEU A 1 425 ? 6.735 13.247 -26.000 1.00 68.88 425 LEU A C 1
ATOM 3267 O O . LEU A 1 425 ? 6.365 13.607 -24.883 1.00 68.88 425 LEU A O 1
ATOM 3271 N N . LEU A 1 426 ? 6.292 13.855 -27.107 1.00 58.44 426 LEU A N 1
ATOM 3272 C CA . LEU A 1 426 ? 5.499 15.095 -27.118 1.00 58.44 426 LEU A CA 1
ATOM 3273 C C . LEU A 1 426 ? 4.019 14.946 -26.708 1.00 58.44 426 LEU A C 1
ATOM 3275 O O . LEU A 1 426 ? 3.394 15.953 -26.368 1.00 58.44 426 LEU A O 1
ATOM 3279 N N . LYS A 1 427 ? 3.419 13.744 -26.729 1.00 55.94 427 LYS A N 1
ATOM 3280 C CA . LYS A 1 427 ? 1.981 13.546 -26.420 1.00 55.94 427 LYS A CA 1
ATOM 3281 C C . LYS A 1 427 ? 1.732 12.620 -25.226 1.00 55.94 427 LYS A C 1
ATOM 3283 O O . LYS A 1 427 ? 2.468 11.674 -24.976 1.00 55.94 427 LYS A O 1
ATOM 3288 N N . ALA A 1 428 ? 0.631 12.896 -24.524 1.00 46.47 428 ALA A N 1
ATOM 3289 C CA . ALA A 1 428 ? 0.303 12.413 -23.177 1.00 46.47 428 ALA A CA 1
ATOM 3290 C C . ALA A 1 428 ? 0.086 10.894 -22.988 1.00 46.47 428 ALA A C 1
ATOM 3292 O O . ALA A 1 428 ? -0.153 10.481 -21.863 1.00 46.47 428 ALA A O 1
ATOM 3293 N N . VAL A 1 429 ? 0.119 10.064 -24.037 1.00 46.34 429 VAL A N 1
ATOM 3294 C CA . VAL A 1 429 ? -0.142 8.607 -23.925 1.00 46.34 429 VAL A CA 1
ATOM 3295 C C . VAL A 1 429 ? 0.866 7.776 -24.737 1.00 46.34 429 VAL A C 1
ATOM 3297 O O . VAL A 1 429 ? 0.608 6.633 -25.087 1.00 46.34 429 VAL A O 1
ATOM 3300 N N . ARG A 1 430 ? 2.038 8.331 -25.067 1.00 59.16 430 ARG A N 1
ATOM 3301 C CA . ARG A 1 430 ? 3.093 7.574 -25.763 1.00 59.16 430 ARG A CA 1
ATOM 3302 C C . ARG A 1 430 ? 3.973 6.852 -24.748 1.00 59.16 430 ARG A C 1
ATOM 3304 O O . ARG A 1 430 ? 4.385 7.475 -23.769 1.00 59.16 430 ARG A O 1
ATOM 3311 N N . LEU A 1 431 ? 4.260 5.572 -24.993 1.00 59.19 431 LEU A N 1
ATOM 3312 C CA . LEU A 1 431 ? 5.158 4.776 -24.157 1.00 59.19 431 LEU A CA 1
ATOM 3313 C C . LEU A 1 431 ? 6.248 4.114 -24.999 1.00 59.19 431 LEU A C 1
ATOM 3315 O O . LEU A 1 431 ? 5.975 3.561 -26.067 1.00 59.19 431 LEU A O 1
ATOM 3319 N N . VAL A 1 432 ? 7.465 4.137 -24.464 1.00 66.50 432 VAL A N 1
ATOM 3320 C CA . VAL A 1 432 ? 8.596 3.324 -24.917 1.00 66.50 432 VAL A CA 1
ATOM 3321 C C . VAL A 1 432 ? 8.983 2.383 -23.784 1.00 66.50 432 VAL A C 1
ATOM 3323 O O . VAL A 1 432 ? 9.130 2.820 -22.639 1.00 66.50 432 VAL A O 1
ATOM 3326 N N . GLY A 1 433 ? 9.124 1.103 -24.114 1.00 67.12 433 GLY A N 1
ATOM 3327 C CA . GLY A 1 433 ? 9.728 0.098 -23.253 1.00 67.12 433 GLY A CA 1
ATOM 3328 C C . GLY A 1 433 ? 11.186 -0.125 -23.635 1.00 67.12 433 GLY A C 1
ATOM 3329 O O . GLY A 1 433 ? 11.496 -0.234 -24.822 1.00 67.12 433 GLY A O 1
ATOM 3330 N N . ILE A 1 434 ? 12.065 -0.195 -22.639 1.00 72.62 434 ILE A N 1
ATOM 3331 C CA . ILE A 1 434 ? 13.484 -0.523 -22.799 1.00 72.62 434 ILE A CA 1
ATOM 3332 C C . ILE A 1 434 ? 13.812 -1.706 -21.892 1.00 72.62 434 ILE A C 1
ATOM 3334 O O . ILE A 1 434 ? 13.612 -1.616 -20.687 1.00 72.62 434 ILE A O 1
ATOM 3338 N N . ASP A 1 435 ? 14.338 -2.785 -22.445 1.00 64.56 435 ASP A N 1
ATOM 3339 C CA . ASP A 1 435 ? 14.680 -4.007 -21.717 1.00 64.56 435 ASP A CA 1
ATOM 3340 C C . ASP A 1 435 ? 16.051 -4.541 -22.169 1.00 64.56 435 ASP A C 1
ATOM 3342 O O . ASP A 1 435 ? 16.633 -4.022 -23.126 1.00 64.56 435 ASP A O 1
ATOM 3346 N N . ALA A 1 436 ? 16.576 -5.556 -21.478 1.00 67.25 436 ALA A N 1
ATOM 3347 C CA . ALA A 1 436 ? 17.737 -6.361 -21.856 1.00 67.25 436 ALA A CA 1
ATOM 3348 C C . ALA A 1 436 ? 18.914 -5.536 -22.418 1.00 67.25 436 ALA A C 1
ATOM 3350 O O . ALA A 1 436 ? 19.436 -5.817 -23.499 1.00 67.25 436 ALA A O 1
ATOM 3351 N N . VAL A 1 437 ? 19.302 -4.476 -21.697 1.00 70.56 437 VAL A N 1
ATOM 3352 C CA . VAL A 1 437 ? 20.459 -3.624 -22.021 1.00 70.56 437 VAL A CA 1
ATOM 3353 C C . VAL A 1 437 ? 21.754 -4.382 -21.705 1.00 70.56 437 VAL A C 1
ATOM 3355 O O . VAL A 1 437 ? 22.275 -4.358 -20.593 1.00 70.56 437 VAL A O 1
ATOM 3358 N N . GLU A 1 438 ? 22.288 -5.075 -22.690 1.00 65.75 438 GLU A N 1
ATOM 3359 C CA . GLU A 1 438 ? 23.477 -5.900 -22.559 1.00 65.75 438 GLU A CA 1
ATOM 3360 C C . GLU A 1 438 ? 24.645 -5.245 -23.293 1.00 65.75 438 GLU A C 1
ATOM 3362 O O . GLU A 1 438 ? 24.569 -4.939 -24.481 1.00 65.75 438 GLU A O 1
ATOM 3367 N N . LEU A 1 439 ? 25.769 -5.079 -22.606 1.00 70.06 439 LEU A N 1
ATOM 3368 C CA . LEU A 1 439 ? 27.039 -4.920 -23.292 1.00 70.06 439 LEU A CA 1
ATOM 3369 C C . LEU A 1 439 ? 27.552 -6.321 -23.637 1.00 70.06 439 LEU A C 1
ATOM 3371 O O . LEU A 1 439 ? 27.729 -7.158 -22.752 1.00 70.06 439 LEU A O 1
ATOM 3375 N N . ILE A 1 440 ? 27.774 -6.576 -24.919 1.00 68.62 440 ILE A N 1
ATOM 3376 C CA . ILE A 1 440 ? 28.288 -7.848 -25.418 1.00 68.62 440 ILE A CA 1
ATOM 3377 C C . ILE A 1 440 ? 29.618 -7.611 -26.123 1.00 68.62 440 ILE A C 1
ATOM 3379 O O . ILE A 1 440 ? 29.814 -6.594 -26.776 1.00 68.62 440 ILE A O 1
ATOM 3383 N N . GLY A 1 441 ? 30.538 -8.551 -25.997 1.00 65.12 441 GLY A N 1
ATOM 3384 C CA . GLY A 1 441 ? 31.836 -8.489 -26.652 1.00 65.12 441 GLY A CA 1
ATOM 3385 C C . GLY A 1 441 ? 32.663 -9.712 -26.298 1.00 65.12 441 GLY A C 1
ATOM 3386 O O . GLY A 1 441 ? 32.279 -10.517 -25.442 1.00 65.12 441 GLY A O 1
ATOM 3387 N N . GLU A 1 442 ? 33.781 -9.883 -26.987 1.00 63.97 442 GLU A N 1
ATOM 3388 C CA . GLU A 1 442 ? 34.695 -10.983 -26.714 1.00 63.97 442 GLU A CA 1
ATOM 3389 C C . GLU A 1 442 ? 35.641 -10.549 -25.592 1.00 63.97 442 GLU A C 1
ATOM 3391 O O . GLU A 1 442 ? 36.478 -9.673 -25.773 1.00 63.97 442 GLU A O 1
ATOM 3396 N N . ILE A 1 443 ? 35.494 -11.124 -24.395 1.00 55.12 443 ILE A N 1
ATOM 3397 C CA . ILE A 1 443 ? 36.455 -10.868 -23.316 1.00 55.12 443 ILE A CA 1
ATOM 3398 C C . ILE A 1 443 ? 37.745 -11.593 -23.685 1.00 55.12 443 ILE A C 1
ATOM 3400 O O . ILE A 1 443 ? 37.761 -12.828 -23.773 1.00 55.12 443 ILE A O 1
ATOM 3404 N N . THR A 1 444 ? 38.840 -10.856 -23.846 1.00 56.16 444 THR A N 1
ATOM 3405 C CA . THR A 1 444 ? 40.176 -11.448 -23.956 1.00 56.16 444 THR A CA 1
ATOM 3406 C C . THR A 1 444 ? 40.643 -11.892 -22.578 1.00 56.16 444 THR A C 1
ATOM 3408 O O . THR A 1 444 ? 41.539 -11.310 -21.980 1.00 56.16 444 THR A O 1
ATOM 3411 N N . SER A 1 445 ? 40.002 -12.926 -22.041 1.00 62.44 445 SER A N 1
ATOM 3412 C CA . SER A 1 445 ? 40.441 -13.561 -20.807 1.00 62.44 445 SER A CA 1
ATOM 3413 C C . SER A 1 445 ? 41.677 -14.397 -21.119 1.00 62.44 445 SER A C 1
ATOM 3415 O O . SER A 1 445 ? 41.607 -15.389 -21.854 1.00 62.44 445 SER A O 1
ATOM 3417 N N . ILE A 1 446 ? 42.822 -14.007 -20.562 1.00 72.25 446 ILE A N 1
ATOM 3418 C CA . ILE A 1 446 ? 43.977 -14.898 -20.496 1.00 72.25 446 ILE A CA 1
ATOM 3419 C C . ILE A 1 446 ? 43.626 -15.970 -19.454 1.00 72.25 446 ILE A C 1
ATOM 3421 O O . ILE A 1 446 ? 43.326 -15.631 -18.311 1.00 72.25 446 ILE A O 1
ATOM 3425 N N . PRO A 1 447 ? 43.614 -17.276 -19.786 1.00 80.50 447 PRO A N 1
ATOM 3426 C CA . PRO A 1 447 ? 43.234 -18.287 -18.805 1.00 80.50 447 PRO A CA 1
ATOM 3427 C C . PRO A 1 447 ? 44.172 -18.258 -17.590 1.00 80.50 447 PRO A C 1
ATOM 3429 O O . PRO A 1 447 ? 45.349 -18.587 -17.709 1.00 80.50 447 PRO A O 1
ATOM 3432 N N . GLY A 1 448 ? 43.649 -17.911 -16.416 1.00 78.44 448 GLY A N 1
ATOM 3433 C CA . GLY A 1 448 ? 44.445 -17.759 -15.196 1.00 78.44 448 GLY A CA 1
ATOM 3434 C C . GLY A 1 448 ? 44.725 -16.315 -14.779 1.00 78.44 448 GLY A C 1
ATOM 3435 O O . GLY A 1 448 ? 45.239 -16.150 -13.679 1.00 78.44 448 GLY A O 1
ATOM 3436 N N . ASP A 1 449 ? 44.366 -15.328 -15.603 1.00 82.56 449 ASP A N 1
ATOM 3437 C CA . ASP A 1 449 ? 44.250 -13.912 -15.231 1.00 82.56 449 ASP A CA 1
ATOM 3438 C C . ASP A 1 449 ? 42.906 -13.751 -14.510 1.00 82.56 449 ASP A C 1
ATOM 3440 O O . ASP A 1 449 ? 41.834 -13.813 -15.116 1.00 82.56 449 ASP A O 1
ATOM 3444 N N . PHE A 1 450 ? 42.952 -13.746 -13.184 1.00 82.44 450 PHE A N 1
ATOM 3445 C CA . PHE A 1 450 ? 41.779 -13.733 -12.318 1.00 82.44 450 PHE A CA 1
ATOM 3446 C C . PHE A 1 450 ? 41.447 -12.341 -11.807 1.00 82.44 450 PHE A C 1
ATOM 3448 O O . PHE A 1 450 ? 40.340 -12.149 -11.300 1.00 82.44 450 PHE A O 1
ATOM 3455 N N . ASP A 1 451 ? 42.374 -11.391 -11.895 1.00 78.62 451 ASP A N 1
ATOM 3456 C CA . ASP A 1 451 ? 42.092 -9.998 -11.567 1.00 78.62 451 ASP A CA 1
ATOM 3457 C C . ASP A 1 451 ? 41.929 -9.082 -12.790 1.00 78.62 451 ASP A C 1
ATOM 3459 O O . ASP A 1 451 ? 41.592 -7.907 -12.618 1.00 78.62 451 ASP A O 1
ATOM 3463 N N . ASN A 1 452 ? 41.988 -9.677 -13.986 1.00 73.00 452 ASN A N 1
ATOM 3464 C CA . ASN A 1 452 ? 41.762 -9.084 -15.301 1.00 73.00 452 ASN A CA 1
ATOM 3465 C C . ASN A 1 452 ? 42.704 -7.907 -15.586 1.00 73.00 452 ASN A C 1
ATOM 3467 O O . ASN A 1 452 ? 42.295 -6.940 -16.237 1.00 73.00 452 ASN A O 1
ATOM 3471 N N . ASP A 1 453 ? 43.938 -7.949 -15.076 1.00 70.06 453 ASP A N 1
ATOM 3472 C CA . ASP A 1 453 ? 44.924 -6.888 -15.296 1.00 70.06 453 ASP A CA 1
ATOM 3473 C C . ASP A 1 453 ? 45.841 -7.125 -16.514 1.00 70.06 453 ASP A C 1
ATOM 3475 O O . ASP A 1 453 ? 46.687 -6.281 -16.839 1.00 70.06 453 ASP A O 1
ATOM 3479 N N . GLY A 1 454 ? 45.565 -8.184 -17.286 1.00 71.12 454 GLY A N 1
ATOM 3480 C CA . GLY A 1 454 ? 46.151 -8.440 -18.600 1.00 71.12 454 GLY A CA 1
ATOM 3481 C C . GLY A 1 454 ? 47.448 -9.246 -18.557 1.00 71.12 454 GLY A C 1
ATOM 3482 O O . GLY A 1 454 ? 48.115 -9.396 -19.592 1.00 71.12 454 GLY A O 1
ATOM 3483 N N . ASP A 1 455 ? 47.820 -9.779 -17.393 1.00 73.88 455 ASP A N 1
ATOM 3484 C CA . ASP A 1 455 ? 48.871 -10.776 -17.238 1.00 73.88 455 ASP A CA 1
ATOM 3485 C C . ASP A 1 455 ? 48.444 -11.938 -16.315 1.00 73.88 455 ASP A C 1
ATOM 3487 O O . ASP A 1 455 ? 47.290 -12.048 -15.928 1.00 73.88 455 ASP A O 1
ATOM 3491 N N . VAL A 1 456 ? 49.320 -12.933 -16.126 1.00 86.56 456 VAL A N 1
ATOM 3492 C CA . VAL A 1 456 ? 49.051 -14.071 -15.228 1.00 86.56 456 VAL A CA 1
ATOM 3493 C C . VAL A 1 456 ? 50.199 -14.177 -14.243 1.00 86.56 456 VAL A C 1
ATOM 3495 O O . VAL A 1 456 ? 51.269 -14.727 -14.558 1.00 86.56 456 VAL A O 1
ATOM 3498 N N . ASP A 1 457 ? 49.989 -13.648 -13.045 1.00 87.38 457 ASP A N 1
ATOM 3499 C CA . ASP A 1 457 ? 51.023 -13.425 -12.052 1.00 87.38 457 ASP A CA 1
ATOM 3500 C C . ASP A 1 457 ? 50.611 -13.845 -10.619 1.00 87.38 457 ASP A C 1
ATOM 3502 O O . ASP A 1 457 ? 49.747 -14.694 -10.383 1.00 87.38 457 ASP A O 1
ATOM 3506 N N . GLY A 1 458 ? 51.365 -13.392 -9.611 1.00 90.62 458 GLY A N 1
ATOM 3507 C CA . GLY A 1 458 ? 51.118 -13.775 -8.217 1.00 90.62 458 GLY A CA 1
ATOM 3508 C C . GLY A 1 458 ? 49.851 -13.157 -7.617 1.00 90.62 458 GLY A C 1
ATOM 3509 O O . GLY A 1 458 ? 49.352 -13.654 -6.604 1.00 90.62 458 GLY A O 1
ATOM 3510 N N . ARG A 1 459 ? 49.348 -12.078 -8.206 1.00 87.56 459 ARG A N 1
ATOM 3511 C CA . ARG A 1 459 ? 48.155 -11.353 -7.794 1.00 87.56 459 ARG A CA 1
ATOM 3512 C C . ARG A 1 459 ? 46.898 -12.125 -8.182 1.00 87.56 459 ARG A C 1
ATOM 3514 O O . ARG A 1 459 ? 46.049 -12.324 -7.307 1.00 87.56 459 ARG A O 1
ATOM 3521 N N . ASP A 1 460 ? 46.877 -12.727 -9.368 1.00 86.62 460 ASP A N 1
ATOM 3522 C CA . ASP A 1 460 ? 45.836 -13.672 -9.792 1.00 86.62 460 ASP A CA 1
ATOM 3523 C C . ASP A 1 460 ? 45.733 -14.866 -8.859 1.00 86.62 460 ASP A C 1
ATOM 3525 O O . ASP A 1 460 ? 44.653 -15.251 -8.407 1.00 86.62 460 ASP A O 1
ATOM 3529 N N . PHE A 1 461 ? 46.883 -15.424 -8.479 1.00 88.38 461 PHE A N 1
ATOM 3530 C CA . PHE A 1 461 ? 46.928 -16.546 -7.549 1.00 88.38 461 PHE A CA 1
ATOM 3531 C C . PHE A 1 461 ? 46.259 -16.205 -6.213 1.00 88.38 461 PHE A C 1
ATOM 3533 O O . PHE A 1 461 ? 45.552 -17.030 -5.631 1.00 88.38 461 PHE A O 1
ATOM 3540 N N . LEU A 1 462 ? 46.457 -14.978 -5.722 1.00 89.50 462 LEU A N 1
ATOM 3541 C CA . LEU A 1 462 ? 45.819 -14.499 -4.498 1.00 89.50 462 LEU A CA 1
ATOM 3542 C C . LEU A 1 462 ? 44.322 -14.248 -4.681 1.00 89.50 462 LEU A C 1
ATOM 3544 O O . LEU A 1 462 ? 43.582 -14.354 -3.702 1.00 89.50 462 LEU A O 1
ATOM 3548 N N . VAL A 1 463 ? 43.864 -13.882 -5.879 1.00 83.69 463 VAL A N 1
ATOM 3549 C CA . VAL A 1 463 ? 42.431 -13.787 -6.193 1.00 83.69 463 VAL A CA 1
ATOM 3550 C C . VAL A 1 463 ? 41.792 -15.176 -6.206 1.00 83.69 463 VAL A C 1
ATOM 3552 O O . VAL A 1 463 ? 40.803 -15.383 -5.500 1.00 83.69 463 VAL A O 1
ATOM 3555 N N . TRP A 1 464 ? 42.421 -16.165 -6.846 1.00 87.44 464 TRP A N 1
ATOM 3556 C CA . TRP A 1 464 ? 41.986 -17.567 -6.799 1.00 87.44 464 TRP A CA 1
ATOM 3557 C C . TRP A 1 464 ? 41.926 -18.123 -5.369 1.00 87.44 464 TRP A C 1
ATOM 3559 O O . TRP A 1 464 ? 40.903 -18.669 -4.962 1.00 87.44 464 TRP A O 1
ATOM 3569 N N . GLN A 1 465 ? 42.966 -17.914 -4.550 1.00 85.44 465 GLN A N 1
ATOM 3570 C CA . GLN A 1 465 ? 42.986 -18.371 -3.148 1.00 85.44 465 GLN A CA 1
ATOM 3571 C C . GLN A 1 465 ? 41.876 -17.765 -2.281 1.00 85.44 465 GLN A C 1
ATOM 3573 O O . GLN A 1 465 ? 41.533 -18.321 -1.236 1.00 85.44 465 GLN A O 1
ATOM 3578 N N . ARG A 1 466 ? 41.349 -16.605 -2.678 1.00 87.62 466 ARG A N 1
ATOM 3579 C CA . ARG A 1 466 ? 40.249 -15.919 -1.993 1.00 87.62 466 ARG A CA 1
ATOM 3580 C C . ARG A 1 466 ? 38.879 -16.257 -2.588 1.00 87.62 466 ARG A C 1
ATOM 3582 O O . ARG A 1 466 ? 37.891 -15.685 -2.140 1.00 87.62 466 ARG A O 1
ATOM 3589 N N . GLY A 1 467 ? 38.822 -17.192 -3.540 1.00 82.06 467 GLY A N 1
ATOM 3590 C CA . GLY A 1 467 ? 37.594 -17.645 -4.189 1.00 82.06 467 GLY A CA 1
ATOM 3591 C C . GLY A 1 467 ? 37.078 -16.712 -5.286 1.00 82.06 467 GLY A C 1
ATOM 3592 O O . GLY A 1 467 ? 35.905 -16.793 -5.620 1.00 82.06 467 GLY A O 1
ATOM 3593 N N . GLY A 1 468 ? 37.924 -15.827 -5.825 1.00 75.56 468 GLY A N 1
ATOM 3594 C CA . GLY A 1 468 ? 37.569 -14.886 -6.895 1.00 75.56 468 GLY A CA 1
ATOM 3595 C C . GLY A 1 468 ? 37.766 -15.421 -8.319 1.00 75.56 468 GLY A C 1
ATOM 3596 O O . GLY A 1 468 ? 37.709 -14.636 -9.256 1.00 75.56 468 GLY A O 1
ATOM 3597 N N . SER A 1 469 ? 38.043 -16.720 -8.499 1.00 78.31 469 SER A N 1
ATOM 3598 C CA . SER A 1 469 ? 38.113 -17.340 -9.831 1.00 78.31 469 SER A CA 1
ATOM 3599 C C . SER A 1 469 ? 36.719 -17.747 -10.347 1.00 78.31 469 SER A C 1
ATOM 3601 O O . SER A 1 469 ? 35.814 -17.960 -9.536 1.00 78.31 469 SER A O 1
ATOM 3603 N N . PRO A 1 470 ? 36.528 -17.908 -11.675 1.00 65.69 470 PRO A N 1
ATOM 3604 C CA . PRO A 1 470 ? 35.238 -18.281 -12.272 1.00 65.69 470 PRO A CA 1
ATOM 3605 C C . PRO A 1 470 ? 34.616 -19.571 -11.707 1.00 65.69 470 PRO A C 1
ATOM 3607 O O . PRO A 1 470 ? 33.393 -19.711 -11.681 1.00 65.69 470 PRO A O 1
ATOM 3610 N N . GLY A 1 471 ? 35.439 -20.515 -11.237 1.00 65.44 471 GLY A N 1
ATOM 3611 C CA . GLY A 1 471 ? 35.025 -21.658 -10.432 1.00 65.44 471 GLY A CA 1
ATOM 3612 C C . GLY A 1 471 ? 35.754 -21.674 -9.084 1.00 65.44 471 GLY A C 1
ATOM 3613 O O . GLY A 1 471 ? 36.852 -22.238 -9.011 1.00 65.44 471 GLY A O 1
ATOM 3614 N N . PRO A 1 472 ? 35.164 -21.165 -7.985 1.00 52.28 472 PRO A N 1
ATOM 3615 C CA . PRO A 1 472 ? 35.819 -21.217 -6.681 1.00 52.28 472 PRO A CA 1
ATOM 3616 C C . PRO A 1 472 ? 36.137 -22.677 -6.311 1.00 52.28 472 PRO A C 1
ATOM 3618 O O . PRO A 1 472 ? 35.273 -23.551 -6.379 1.00 52.28 472 PRO A O 1
ATOM 3621 N N . ASP A 1 473 ? 37.401 -22.942 -5.967 1.00 56.78 473 ASP A N 1
ATOM 3622 C CA . ASP A 1 473 ? 37.969 -24.249 -5.588 1.00 56.78 473 ASP A CA 1
ATOM 3623 C C . ASP A 1 473 ? 38.103 -25.325 -6.689 1.00 56.78 473 ASP A C 1
ATOM 3625 O O . ASP A 1 473 ? 38.400 -26.491 -6.394 1.00 56.78 473 ASP A O 1
ATOM 3629 N N . TYR A 1 474 ? 37.967 -24.978 -7.973 1.00 70.56 474 TYR A N 1
ATOM 3630 C CA . TYR A 1 474 ? 38.189 -25.951 -9.045 1.00 70.56 474 TYR A CA 1
ATOM 3631 C C . TYR A 1 474 ? 39.682 -26.150 -9.338 1.00 70.56 474 TYR A C 1
ATOM 3633 O O . TYR A 1 474 ? 40.435 -25.217 -9.612 1.00 70.56 474 TYR A O 1
ATOM 3641 N N . ALA A 1 475 ? 40.113 -27.415 -9.374 1.00 77.38 475 ALA A N 1
ATOM 3642 C CA . ALA A 1 475 ? 41.463 -27.794 -9.802 1.00 77.38 475 ALA A CA 1
ATOM 3643 C C . ALA A 1 475 ? 41.794 -27.335 -11.241 1.00 77.38 475 ALA A C 1
ATOM 3645 O O . ALA A 1 475 ? 42.967 -27.245 -11.597 1.00 77.38 475 ALA A O 1
ATOM 3646 N N . ALA A 1 476 ? 40.770 -27.052 -12.055 1.00 78.44 476 ALA A N 1
ATOM 3647 C CA . ALA A 1 476 ? 40.906 -26.532 -13.412 1.00 78.44 476 ALA A CA 1
ATOM 3648 C C . ALA A 1 476 ? 41.411 -25.077 -13.443 1.00 78.44 476 ALA A C 1
ATOM 3650 O O . ALA A 1 476 ? 42.273 -24.768 -14.260 1.00 78.44 476 ALA A O 1
ATOM 3651 N N . ASP A 1 477 ? 40.957 -24.224 -12.523 1.00 80.31 477 ASP A N 1
ATOM 3652 C CA . ASP A 1 477 ? 41.354 -22.811 -12.452 1.00 80.31 477 ASP A CA 1
ATOM 3653 C C . ASP A 1 477 ? 42.813 -22.687 -12.004 1.00 80.31 477 ASP A C 1
ATOM 3655 O O . ASP A 1 477 ? 43.620 -22.000 -12.629 1.00 80.31 477 ASP A O 1
ATOM 3659 N N . LEU A 1 478 ? 43.201 -23.463 -10.988 1.00 85.94 478 LEU A N 1
ATOM 3660 C CA . LEU A 1 478 ? 44.601 -23.550 -10.576 1.00 85.94 478 LEU A CA 1
ATOM 3661 C C . LEU A 1 478 ? 45.502 -24.045 -11.719 1.00 85.94 478 LEU A C 1
ATOM 3663 O O . LEU A 1 478 ? 46.621 -23.563 -11.872 1.00 85.94 478 LEU A O 1
ATOM 3667 N N . LEU A 1 479 ? 45.027 -25.001 -12.524 1.00 86.50 479 LEU A N 1
ATOM 3668 C CA . LEU A 1 479 ? 45.763 -25.505 -13.683 1.00 86.50 479 LEU A CA 1
ATOM 3669 C C . LEU A 1 479 ? 45.879 -24.447 -14.792 1.00 86.50 479 LEU A C 1
ATOM 3671 O O . LEU A 1 479 ? 46.926 -24.371 -15.435 1.00 86.50 479 LEU A O 1
ATOM 3675 N N . ALA A 1 480 ? 44.840 -23.635 -15.004 1.00 84.50 480 ALA A N 1
ATOM 3676 C CA . ALA A 1 480 ? 44.859 -22.523 -15.952 1.00 84.50 480 ALA A CA 1
ATOM 3677 C C . ALA A 1 480 ? 45.901 -21.472 -15.544 1.00 84.50 480 ALA A C 1
ATOM 3679 O O . ALA A 1 480 ? 46.775 -21.150 -16.347 1.00 84.50 480 ALA A O 1
ATOM 3680 N N . TRP A 1 481 ? 45.904 -21.059 -14.272 1.00 90.44 481 TRP A N 1
ATOM 3681 C CA . TRP A 1 481 ? 46.938 -20.183 -13.716 1.00 90.44 481 TRP A CA 1
ATOM 3682 C C . TRP A 1 481 ? 48.339 -20.786 -13.858 1.00 90.44 481 TRP A C 1
ATOM 3684 O O . TRP A 1 481 ? 49.234 -20.155 -14.408 1.00 90.44 481 TRP A O 1
ATOM 3694 N N . GLN A 1 482 ? 48.537 -22.051 -13.468 1.00 90.44 482 GLN A N 1
ATOM 3695 C CA . GLN A 1 482 ? 49.839 -22.725 -13.596 1.00 90.44 482 GLN A CA 1
ATOM 3696 C C . GLN A 1 482 ? 50.340 -22.805 -15.042 1.00 90.44 482 GLN A C 1
ATOM 3698 O O . GLN A 1 482 ? 51.549 -22.778 -15.271 1.00 90.44 482 GLN A O 1
ATOM 3703 N N . SER A 1 483 ? 49.428 -22.951 -16.004 1.00 88.50 483 SER A N 1
ATOM 3704 C CA . SER A 1 483 ? 49.771 -23.090 -17.423 1.00 88.50 483 SER A CA 1
ATOM 3705 C C . SER A 1 483 ? 50.149 -21.759 -18.071 1.00 88.50 483 SER A C 1
ATOM 3707 O O . SER A 1 483 ? 50.877 -21.764 -19.064 1.00 88.50 483 SER A O 1
ATOM 3709 N N . ASN A 1 484 ? 49.684 -20.641 -17.510 1.00 86.06 484 ASN A N 1
ATOM 3710 C CA . ASN A 1 484 ? 49.890 -19.307 -18.066 1.00 86.06 484 ASN A CA 1
ATOM 3711 C C . ASN A 1 484 ? 50.768 -18.397 -17.190 1.00 86.06 484 ASN A C 1
ATOM 3713 O O . ASN A 1 484 ? 51.186 -17.347 -17.665 1.00 86.06 484 ASN A O 1
ATOM 3717 N N . TYR A 1 485 ? 51.137 -18.821 -15.974 1.00 87.88 485 TYR A N 1
ATOM 3718 C CA . TYR A 1 485 ? 51.988 -18.054 -15.061 1.00 87.88 485 TYR A CA 1
ATOM 3719 C C . TYR A 1 485 ? 53.314 -17.640 -15.707 1.00 87.88 485 TYR A C 1
ATOM 3721 O O . TYR A 1 485 ? 54.137 -18.481 -16.085 1.00 87.88 485 TYR A O 1
ATOM 3729 N N . GLY A 1 486 ? 53.538 -16.329 -15.794 1.00 79.75 486 GLY A N 1
ATOM 3730 C CA . GLY A 1 486 ? 54.740 -15.762 -16.402 1.00 79.75 486 GLY A CA 1
ATOM 3731 C C . GLY A 1 486 ? 54.774 -15.810 -17.934 1.00 79.75 486 GLY A C 1
ATOM 3732 O O . GLY A 1 486 ? 55.839 -15.555 -18.503 1.00 79.75 486 GLY A O 1
ATOM 3733 N N . ASN A 1 487 ? 53.652 -16.107 -18.602 1.00 71.81 487 ASN A N 1
ATOM 3734 C CA . ASN A 1 487 ? 53.456 -15.829 -20.025 1.00 71.81 487 ASN A CA 1
ATOM 3735 C C . ASN A 1 487 ? 52.796 -14.448 -20.173 1.00 71.81 487 ASN A C 1
ATOM 3737 O O . ASN A 1 487 ? 51.570 -14.377 -20.219 1.00 71.81 487 ASN A O 1
ATOM 3741 N N . PRO A 1 488 ? 53.553 -13.341 -20.281 1.00 56.69 488 PRO A N 1
ATOM 3742 C CA . PRO A 1 488 ? 52.952 -12.101 -20.745 1.00 56.69 488 PRO A CA 1
ATOM 3743 C C . PRO A 1 488 ? 52.413 -12.331 -22.160 1.00 56.69 488 PRO A C 1
ATOM 3745 O O . PRO A 1 488 ? 53.027 -13.073 -22.944 1.00 56.69 488 PRO A O 1
ATOM 3748 N N . LEU A 1 489 ? 51.315 -11.655 -22.520 1.00 51.28 489 LEU A N 1
ATOM 3749 C CA . LEU A 1 489 ? 51.004 -11.391 -23.922 1.00 51.28 489 LEU A CA 1
ATOM 3750 C C . LEU A 1 489 ? 52.320 -10.991 -24.587 1.00 51.28 489 LEU A C 1
ATOM 3752 O O . LEU A 1 489 ? 52.959 -10.007 -24.206 1.00 51.28 489 LEU A O 1
ATOM 3756 N N . SER A 1 490 ? 52.779 -11.799 -25.543 1.00 48.16 490 SER A N 1
ATOM 3757 C CA . SER A 1 490 ? 53.850 -11.362 -26.422 1.00 48.16 490 SER A CA 1
ATOM 3758 C C . SER A 1 490 ? 53.288 -10.180 -27.188 1.00 48.16 490 SER A C 1
ATOM 3760 O O . SER A 1 490 ? 52.690 -10.348 -28.247 1.00 48.16 490 SER A O 1
ATOM 3762 N N . ALA A 1 491 ? 53.474 -8.979 -26.647 1.00 45.34 491 ALA A N 1
ATOM 3763 C CA . ALA A 1 491 ? 53.396 -7.764 -27.412 1.00 45.34 491 ALA A CA 1
ATOM 3764 C C . ALA A 1 491 ? 54.424 -7.936 -28.529 1.00 45.34 491 ALA A C 1
ATOM 3766 O O . ALA A 1 491 ? 55.630 -7.765 -28.331 1.00 45.34 491 ALA A O 1
ATOM 3767 N N . ALA A 1 492 ? 53.948 -8.325 -29.712 1.00 46.81 492 ALA A N 1
ATOM 3768 C CA . ALA A 1 492 ? 54.700 -8.245 -30.944 1.00 46.81 492 ALA A CA 1
ATOM 3769 C C . ALA A 1 492 ? 54.877 -6.761 -31.285 1.00 46.81 492 ALA A C 1
ATOM 3771 O O . ALA A 1 492 ? 54.355 -6.254 -32.271 1.00 46.81 492 ALA A O 1
ATOM 3772 N N . THR A 1 493 ? 55.650 -6.047 -30.472 1.00 39.34 493 THR A N 1
ATOM 3773 C CA . THR A 1 493 ? 56.355 -4.885 -30.975 1.00 39.34 493 THR A CA 1
ATOM 3774 C C . THR A 1 493 ? 57.539 -5.455 -31.738 1.00 39.34 493 THR A C 1
ATOM 3776 O O . THR A 1 493 ? 58.553 -5.866 -31.175 1.00 39.34 493 THR A O 1
ATOM 3779 N N . ALA A 1 494 ? 57.394 -5.549 -33.060 1.00 44.09 494 ALA A N 1
ATOM 3780 C CA . ALA A 1 494 ? 58.557 -5.569 -33.924 1.00 44.09 494 ALA A CA 1
ATOM 3781 C C . ALA A 1 494 ? 59.324 -4.279 -33.619 1.00 44.09 494 ALA A C 1
ATOM 3783 O O . ALA A 1 494 ? 58.992 -3.217 -34.139 1.00 44.09 494 ALA A O 1
ATOM 3784 N N . VAL A 1 495 ? 60.296 -4.353 -32.709 1.00 40.47 495 VAL A N 1
ATOM 3785 C CA . VAL A 1 495 ? 61.231 -3.265 -32.458 1.00 40.47 495 VAL A CA 1
ATOM 3786 C C . VAL A 1 495 ? 61.954 -3.048 -33.782 1.00 40.47 495 VAL A C 1
ATOM 3788 O O . VAL A 1 495 ? 62.652 -3.956 -34.240 1.00 40.47 495 VAL A O 1
ATOM 3791 N N . PRO A 1 496 ? 61.800 -1.892 -34.447 1.00 50.25 496 PRO A N 1
ATOM 3792 C CA . PRO A 1 496 ? 62.601 -1.615 -35.618 1.00 50.25 496 PRO A CA 1
ATOM 3793 C C . PRO A 1 496 ? 64.049 -1.530 -35.136 1.00 50.25 496 PRO A C 1
ATOM 3795 O O . PRO A 1 496 ? 64.401 -0.635 -34.367 1.00 50.25 496 PRO A O 1
ATOM 3798 N N . GLU A 1 497 ? 64.911 -2.441 -35.578 1.00 60.81 497 GLU A N 1
ATOM 3799 C CA . GLU A 1 497 ? 66.345 -2.184 -35.537 1.00 60.81 497 GLU A CA 1
ATOM 3800 C C . GLU A 1 497 ? 66.670 -1.131 -36.609 1.00 60.81 497 GLU A C 1
ATOM 3802 O O . GLU A 1 497 ? 66.591 -1.425 -37.804 1.00 60.81 497 GLU A O 1
ATOM 3807 N N . PRO A 1 498 ? 67.049 0.104 -36.218 1.00 56.28 498 PRO A N 1
ATOM 3808 C CA . PRO A 1 498 ? 68.140 0.728 -36.966 1.00 56.28 498 PRO A CA 1
ATOM 3809 C C . PRO A 1 498 ? 69.147 1.524 -36.117 1.00 56.28 498 PRO A C 1
ATOM 3811 O O . PRO A 1 498 ? 69.958 2.256 -36.681 1.00 56.28 498 PRO A O 1
ATOM 3814 N N . THR A 1 499 ? 69.182 1.422 -34.787 1.00 66.69 499 THR A N 1
ATOM 3815 C CA . THR A 1 499 ? 70.168 2.187 -33.986 1.00 66.69 499 THR A CA 1
ATOM 3816 C C . THR A 1 499 ? 71.454 1.417 -33.689 1.00 66.69 499 THR A C 1
ATOM 3818 O O . THR A 1 499 ? 72.524 2.026 -33.694 1.00 66.69 499 THR A O 1
ATOM 3821 N N . ALA A 1 500 ? 71.410 0.087 -33.544 1.00 72.19 500 ALA A N 1
ATOM 3822 C CA . ALA A 1 500 ? 72.608 -0.726 -33.298 1.00 72.19 500 ALA A CA 1
ATOM 3823 C C . ALA A 1 500 ? 73.569 -0.744 -34.503 1.00 72.19 500 ALA A C 1
ATOM 3825 O O . ALA A 1 500 ? 74.768 -0.510 -34.343 1.00 72.19 500 ALA A O 1
ATOM 3826 N N . ALA A 1 501 ? 73.048 -0.923 -35.724 1.00 73.69 501 ALA A N 1
ATOM 3827 C CA . ALA A 1 501 ? 73.849 -0.863 -36.950 1.00 73.69 501 ALA A CA 1
ATOM 3828 C C . ALA A 1 501 ? 74.436 0.541 -37.190 1.00 73.69 501 ALA A C 1
ATOM 3830 O O . ALA A 1 501 ? 75.595 0.674 -37.587 1.00 73.69 501 ALA A O 1
ATOM 3831 N N . THR A 1 502 ? 73.671 1.593 -36.881 1.00 76.88 502 THR A N 1
ATOM 3832 C CA . THR A 1 502 ? 74.115 2.987 -37.025 1.00 76.88 502 THR A CA 1
ATOM 3833 C C . THR A 1 502 ? 75.201 3.341 -36.004 1.00 76.88 502 THR A C 1
ATOM 3835 O O . THR A 1 502 ? 76.201 3.954 -36.374 1.00 76.88 502 THR A O 1
ATOM 3838 N N . LEU A 1 503 ? 75.080 2.893 -34.748 1.00 77.75 503 LEU A N 1
ATOM 3839 C CA . LEU A 1 503 ? 76.120 3.057 -33.724 1.00 77.75 503 LEU A CA 1
ATOM 3840 C C . LEU A 1 503 ? 77.379 2.234 -34.031 1.00 77.75 503 LEU A C 1
ATOM 3842 O O . LEU A 1 503 ? 78.489 2.716 -33.805 1.00 77.75 503 LEU A O 1
ATOM 3846 N N . PHE A 1 504 ? 77.234 1.036 -34.602 1.00 80.31 504 PHE A N 1
ATOM 3847 C CA . PHE A 1 504 ? 78.369 0.222 -35.042 1.00 80.31 504 PHE A CA 1
ATOM 3848 C C . PHE A 1 504 ? 79.114 0.869 -36.224 1.00 80.31 504 PHE A C 1
ATOM 3850 O O . PHE A 1 504 ? 80.342 0.956 -36.206 1.00 80.31 504 PHE A O 1
ATOM 3857 N N . LEU A 1 505 ? 78.391 1.415 -37.211 1.00 81.94 505 LEU A N 1
ATOM 3858 C CA . LEU A 1 505 ? 78.978 2.167 -38.330 1.00 81.94 505 LEU A CA 1
ATOM 3859 C C . LEU A 1 505 ? 79.641 3.479 -37.877 1.00 81.94 505 LEU A C 1
ATOM 3861 O O . LEU A 1 505 ? 80.748 3.785 -38.325 1.00 81.94 505 LEU A O 1
ATOM 3865 N N . LEU A 1 506 ? 79.030 4.223 -36.947 1.00 82.31 506 LEU A N 1
ATOM 3866 C CA . LEU A 1 506 ? 79.647 5.399 -36.313 1.00 82.31 506 LEU A CA 1
ATOM 3867 C C . LEU A 1 506 ? 80.913 5.025 -35.530 1.00 82.31 506 LEU A C 1
ATOM 3869 O O . LEU A 1 506 ? 81.920 5.729 -35.618 1.00 82.31 506 LEU A O 1
ATOM 3873 N N . GLY A 1 507 ? 80.904 3.888 -34.830 1.00 81.81 507 GLY A N 1
ATOM 3874 C CA . GLY A 1 507 ? 82.080 3.341 -34.155 1.00 81.81 507 GLY A CA 1
ATOM 3875 C C . GLY A 1 507 ? 83.227 3.026 -35.121 1.00 81.81 507 GLY A C 1
ATOM 3876 O O . GLY A 1 507 ? 84.370 3.405 -34.865 1.00 81.81 507 GLY A O 1
ATOM 3877 N N . LEU A 1 508 ? 82.934 2.407 -36.269 1.00 84.44 508 LEU A N 1
ATOM 3878 C CA . LEU A 1 508 ? 83.939 2.103 -37.296 1.00 84.44 508 LEU A CA 1
ATOM 3879 C C . LEU A 1 508 ? 84.527 3.372 -37.943 1.00 84.44 508 LEU A C 1
ATOM 3881 O O . LEU A 1 508 ? 85.739 3.443 -38.159 1.00 84.44 508 LEU A O 1
ATOM 3885 N N . LEU A 1 509 ? 83.710 4.403 -38.184 1.00 80.81 509 LEU A N 1
ATOM 3886 C CA . LEU A 1 509 ? 84.168 5.690 -38.729 1.00 80.81 509 LEU A CA 1
ATOM 3887 C C . LEU A 1 509 ? 85.060 6.471 -37.743 1.00 80.81 509 LEU A C 1
ATOM 3889 O O . LEU A 1 509 ? 86.046 7.100 -38.144 1.00 80.81 509 LEU A O 1
ATOM 3893 N N . LEU A 1 510 ? 84.773 6.393 -36.440 1.00 77.88 510 LEU A N 1
ATOM 3894 C CA . LEU A 1 510 ? 85.604 7.001 -35.392 1.00 77.88 510 LEU A CA 1
ATOM 3895 C C . LEU A 1 510 ? 86.955 6.280 -35.210 1.00 77.88 510 LEU A C 1
ATOM 3897 O O . LEU A 1 510 ? 87.950 6.904 -34.831 1.00 77.88 510 LEU A O 1
ATOM 3901 N N . ILE A 1 511 ? 87.030 4.983 -35.528 1.00 78.75 511 ILE A N 1
ATOM 3902 C CA . ILE A 1 511 ? 88.286 4.216 -35.506 1.00 78.75 511 ILE A CA 1
ATOM 3903 C C . ILE A 1 511 ? 89.164 4.538 -36.732 1.00 78.75 511 ILE A C 1
ATOM 3905 O O . ILE A 1 511 ? 90.383 4.671 -36.580 1.00 78.75 511 ILE A O 1
ATOM 3909 N N . ASP A 1 512 ? 88.584 4.730 -37.927 1.00 70.56 512 ASP A N 1
ATOM 3910 C CA . ASP A 1 512 ? 89.360 5.056 -39.142 1.00 70.56 512 ASP A CA 1
ATOM 3911 C C . ASP A 1 512 ? 89.913 6.496 -39.122 1.00 70.56 512 ASP A C 1
ATOM 3913 O O . ASP A 1 512 ? 91.055 6.750 -39.517 1.00 70.56 512 ASP A O 1
ATOM 3917 N N . THR A 1 513 ? 89.163 7.450 -38.559 1.00 67.62 513 THR A N 1
ATOM 3918 C CA . THR A 1 513 ? 89.630 8.843 -38.397 1.00 67.62 513 THR A CA 1
ATOM 3919 C C . THR A 1 513 ? 90.779 8.977 -37.391 1.00 67.62 513 THR A C 1
ATOM 3921 O O . THR A 1 513 ? 91.693 9.774 -37.614 1.00 67.62 513 THR A O 1
ATOM 3924 N N . ARG A 1 514 ? 90.831 8.135 -36.346 1.00 63.47 514 ARG A N 1
ATOM 3925 C CA . ARG A 1 514 ? 91.989 8.055 -35.433 1.00 63.47 514 ARG A CA 1
ATOM 3926 C C . ARG A 1 514 ? 93.244 7.478 -36.092 1.00 63.47 514 ARG A C 1
ATOM 3928 O O . ARG A 1 514 ? 94.345 7.899 -35.745 1.00 63.47 514 ARG A O 1
ATOM 3935 N N . ARG A 1 515 ? 93.112 6.560 -37.057 1.00 61.56 515 ARG A N 1
ATOM 3936 C CA . ARG A 1 515 ? 94.264 5.961 -37.762 1.00 61.56 515 ARG A CA 1
ATOM 3937 C C . ARG A 1 515 ? 94.892 6.877 -38.815 1.00 61.56 515 ARG A C 1
ATOM 3939 O O . ARG A 1 515 ? 96.071 6.719 -39.116 1.00 61.56 515 ARG A O 1
ATOM 3946 N N . ARG A 1 516 ? 94.157 7.858 -39.349 1.00 59.31 516 ARG A N 1
ATOM 3947 C CA . ARG A 1 516 ? 94.686 8.802 -40.357 1.00 59.31 516 ARG A CA 1
ATOM 3948 C C . ARG A 1 516 ? 95.405 10.026 -39.776 1.00 59.31 516 ARG A C 1
ATOM 3950 O O . ARG A 1 516 ? 96.068 10.734 -40.529 1.00 59.31 516 ARG A O 1
ATOM 3957 N N . SER A 1 517 ? 95.337 10.256 -38.461 1.00 55.59 517 SER A N 1
ATOM 3958 C CA . SER A 1 517 ? 9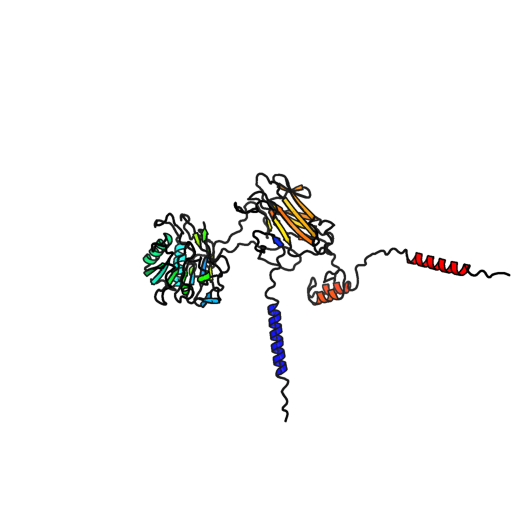6.000 11.393 -37.797 1.00 55.59 517 SER A CA 1
ATOM 3959 C C . SER A 1 517 ? 97.489 11.167 -37.480 1.00 55.59 517 SER A C 1
ATOM 3961 O O . SER A 1 517 ? 98.147 12.088 -37.001 1.00 55.59 517 SER A O 1
ATOM 3963 N N . SER A 1 518 ? 98.052 9.986 -37.748 1.00 58.88 518 SER A N 1
ATOM 3964 C CA . SER A 1 518 ? 99.485 9.718 -37.572 1.00 58.88 518 SER A CA 1
ATOM 3965 C C . SER A 1 518 ? 100.196 9.636 -38.925 1.00 58.88 518 SER A C 1
ATOM 3967 O O . SER A 1 518 ? 100.597 8.559 -39.366 1.00 58.88 518 SER A O 1
ATOM 3969 N N . LYS A 1 519 ? 100.361 10.779 -39.599 1.00 53.12 519 LYS A N 1
ATOM 3970 C CA . LYS A 1 519 ? 101.500 10.948 -40.509 1.00 53.12 519 LYS A CA 1
ATOM 3971 C C . LYS A 1 519 ? 102.652 11.543 -39.695 1.00 53.12 519 LYS A C 1
ATOM 3973 O O . LYS A 1 519 ? 102.458 12.605 -39.108 1.00 53.12 519 LYS A O 1
ATOM 3978 N N . PRO A 1 520 ? 103.822 10.892 -39.637 1.00 55.34 520 PRO A N 1
ATOM 3979 C CA . PRO A 1 520 ? 105.012 11.524 -39.100 1.00 55.34 520 PRO A CA 1
ATOM 3980 C C . PRO A 1 520 ? 105.427 12.661 -40.040 1.00 55.34 520 PRO A C 1
ATOM 3982 O O . PRO A 1 520 ? 105.426 12.503 -41.263 1.00 55.34 520 PRO A O 1
ATOM 3985 N N . SER A 1 521 ? 105.764 13.805 -39.456 1.00 50.75 521 SER A N 1
ATOM 3986 C CA . SER A 1 521 ? 106.598 14.822 -40.083 1.00 50.75 521 SER A CA 1
ATOM 3987 C C . SER A 1 521 ? 107.891 14.163 -40.567 1.00 50.75 521 SER A C 1
ATOM 3989 O O . SER A 1 521 ? 108.624 13.578 -39.768 1.00 50.75 521 SER A O 1
ATOM 3991 N N . ALA A 1 522 ? 108.117 14.208 -41.877 1.00 52.59 522 ALA A N 1
ATOM 3992 C CA . ALA A 1 522 ? 109.424 13.994 -42.469 1.00 52.59 522 ALA A CA 1
ATOM 3993 C C . ALA A 1 522 ? 110.159 15.340 -42.525 1.00 52.59 522 ALA A C 1
ATOM 3995 O O . ALA A 1 522 ? 109.520 16.357 -42.799 1.00 52.59 522 ALA A O 1
ATOM 3996 N N . GLU A 1 523 ? 111.476 15.241 -42.325 1.00 46.75 523 GLU A N 1
ATOM 3997 C CA . GLU A 1 523 ? 112.534 16.270 -42.351 1.00 46.75 523 GLU A CA 1
ATOM 3998 C C . GLU A 1 523 ? 112.799 17.048 -41.057 1.00 46.75 523 GLU A C 1
ATOM 4000 O O . GLU A 1 523 ? 111.939 17.828 -40.593 1.00 46.75 523 GLU A O 1
#

Secondary structure (DSSP, 8-state):
--PPP-THHHHHHHHHHHHHHHHHHHHHSSS-------EEE----SSS---B---------SS--------EEPPPEEEEEE-TTPBPTTSPBPSS-EEE--B-TTTT-SSTT-TT---B-HHHHHHHHHHHHHHHT-SS--EEEEEEPPBTTB----HHHHHHHHHHHHTT-EEEEEETTSPPPPTTS-SEEEE---SS--SS--THHHH-SS-EEE--GGGTTTTTSBSS---EEES--EEEES-SSSGGGTTPPSEEEE-B-TT-S--EEE-S-SSPBPTT-EEEEEPPPEE----SS----S----EEEE--S-TT-S-TT--EEEEESS-B--TTEEEEEEEEEEEE----S---S-EEEEEEEETTSPPEEEEEEEEETTEEE-GGGPBP-SS-EEEEEEPPTTTTT-TTEEEEEEEE--STT-EEEEEEEEEEEEE---TT-SS-SSS-SHHHHHHHHTT-SSSTT-HHHHHHHHHHTT------------HHHHHHHHHHHHHHHHHHT-PPPP-

Sequence (523 aa):
MLFPFNHRRSQRVIVVVGLLSMLIVTFASSVWAQPTTIFLEDFNDDGDGTRYNLEGRYFADLNRLFTTVPGSVDGKPIIAAWETGDLLFDGTGAPARRATYFIESQTGDIVPNDPSGTYLTANGWNLTYAAIEWAADSTDPLDITFVVEGYFSGFFLRSFDEAFFNRLSAAGHNVTVQTHAAAAPASGSTDLVILASSRVSPASFDAAYKTLDIPVLTALFHNSADLGLADIRGENANGQTMIEIVDDLHPLAAGLPQGLVEVIDPSADRKRLGDITNGTIASGAHVVARRPGVEFGVPLDLTGYEGEGYLRSGRSFDPVAPNSGDPRAYEPLSAFDLSNVENPQLKIQLAATENFDEFENDYIRILGRDGDNPYETIAEFTQLNPNLVGPNGAILTTQFQDFTFDIPASLQDSPQFELRIETFLLKAVRLVGIDAVELIGEITSIPGDFDNDGDVDGRDFLVWQRGGSPGPDYAADLLAWQSNYGNPLSAATAVPEPTAATLFLLGLLLIDTRRRSSKPSAE

Foldseek 3Di:
DDDDDDPVPVVVVVVVVVVVVVVVVVVVVPPDPPAQFWKFWDDDDDPDPDTDDPDDDDDDPDQFDDFDDFDFPFFFFQWKKFAAQFQFQVRGGQLHIEIEAWDAQCALPPDWPDLPGAWWDPQLVLLVVLLVCVLLVHPDAWFEEEEAADDPPGDDRGSVSVVVVVVSVVSPHNYDYHYQQDEDDDAPPTSEYEAHDDPAQDPHHHLCCLVHNHGYYYPPQQCLVSNRFFVHGKDKDWPAQKKAFPACPDSSSSNPDGGIDGITDPPRPTDITIGNDPDGTGPSIGRGIGHPTPRPDDDPQQDADDHGAWDKDAAAPDPPDPPLFDKIKMKTPFFAALQQFAFKKKKKWKAKGDDDQWFDFWKKFKWKDQPPDDTDTQKMFGDDVPFTAIPPRDTHHSYTDIDMTGDPPNCNNRGGMMMMIITTGNDHPIMMTMDRGDTDGDRPDQQCQLVSPQAQEPVSVVCQVVQSHPGNPDPVSVVSSVVRYPPHPPPPPPPDDDPVVVVVVVVVVVVVVVVVVDDDDDD

pLDDT: mean 72.19, std 22.29, range [24.67, 98.5]

Radius of gyration: 36.57 Å; chains: 1; bounding box: 143×54×92 Å

Organism: NCBI:txid2528003